Protein AF-A0A9D6WWH1-F1 (afdb_monomer)

Solvent-accessible surface area (backbone atoms only — not comparable to full-atom values): 21470 Å² total; per-residue (Å²): 138,78,74,87,85,68,78,73,84,62,99,65,80,59,47,53,57,53,52,50,59,76,75,44,91,47,67,71,72,38,80,94,40,42,62,89,47,57,30,63,88,44,77,85,50,32,59,75,48,63,94,72,54,52,36,63,72,73,48,65,69,97,73,50,69,77,47,71,55,30,47,51,20,38,52,29,42,28,55,24,43,41,42,40,53,53,34,52,52,56,47,39,57,74,74,44,94,66,47,71,66,18,49,59,60,71,64,62,67,85,67,61,72,87,68,78,52,74,50,49,61,72,69,51,79,56,64,68,62,50,40,47,49,41,43,93,38,54,96,36,54,73,56,52,55,51,52,44,50,55,56,58,70,71,50,51,76,66,58,51,44,58,67,25,35,72,63,30,54,50,31,46,51,50,20,53,51,30,50,50,51,74,75,53,88,76,73,79,93,81,73,66,72,68,57,37,58,54,50,40,53,49,41,53,50,50,50,30,72,75,36,64,85,44,34,69,56,55,50,50,52,53,51,53,48,52,50,52,50,52,55,52,49,58,57,47,52,59,44,50,51,53,32,49,52,36,50,49,50,51,55,48,50,52,53,51,50,56,82,39,40,67,64,38,48,76,68,61,33,58,65,58,52,50,52,50,50,49,49,48,50,50,51,29,48,51,47,43,49,59,45,51,52,49,51,52,50,55,50,48,53,51,53,50,56,47,52,54,50,44,51,53,48,52,55,55,41,53,75,71,67,53,56,74,73,56,49,58,52,50,49,56,42,54,65,45,47,59,59,34,47,55,55,41,51,61,46,63,67,47,46,64,55,51,63,74,64,51,69,79,80,69,76,68,65,73,77,74,74,81,84,87,84,132

Nearest PDB structures (foldseek):
  7t56-assembly1_B  TM=4.791E-01  e=4.916E-03  Acetivibrio thermocellus
  8vp6-assembly1_A  TM=4.803E-01  e=2.136E-02  Acetivibrio thermocellus ATCC 27405
  8qoe-assembly1_A  TM=4.463E-01  e=2.651E-02  Bacillus subtilis
  7d7r-assembly1_B  TM=4.551E-01  e=8.152E-02  Homo sapiens
  7d7n-assembly1_B  TM=4.551E-01  e=2.733E-01  Homo sapiens

Secondary structure (DSSP, 8-state):
---TT-----SS--HHHHHHHHH-S-TTTSGGGS-TTEESTTTTSEETTGGG--HHHHH--SS-TTTHHHHHHHHHHHHHHHHHHHHHHHHHHHHS---HHHHHHHSS----TT---HHHHTT---HHHHHHHHGGGTT-HHHHHHHHHHHHHTS-HHHHHHHHHHHHHHHHHHHHHHHHHTT--PPPTT--HHHHHHHHHHHHHHHHHH-GGGHHHHHHHHHHHHHHHHHHHHHHHHHHHHHHHHHHHHHHHHHHHHHTHHHHHHTTTHHHHHHHHHHHHHHHHHHHHHHHHHHHHHHHHHHHHHHHHHHHHHHHHHHTT--HHHHHHHHHHHHHHHHHHHHHHHHHHHHHHHHHHS--TTTTSSTTSSSS--

Sequence (374 aa):
MVSPDRRQMTLDEPPAYHLLYAKSPYMGSALKLQCPYYVEDLLNGACGIWQHRNAICLTWFCKHSRGQVGLTFWRALQSFLRQMEDALSVWCLTQLEITDESLTAILPSRRDKTVFTPQELDEVVDEKAHRALWGNWAGREAEFYRECGRRVSALSAERALEIGGAEAALRLRVARRAYRALFLTDLPRAVRPGNFRFQLLLTLLGVILLDPSSAPWAMAFTGGFGIVAYFSHIIQREREMRSFTHNGALSRFYLDALLGLIPARMHGAERAMRREHETLLTEWMRSSFDTWRLVVILQGLSVTLYAVFSIRVLFNYIARGGEASNTLLLFYWTLNLPVLAQALFGWLERYPIMRNRAPCACSNRSARRTRLVK

Foldseek 3Di:
DPDPPPPDPDPDDQLLLVVCVVPDPCQCPDPSNDDPQWDCPQLNIDRVCLQPDALPVLLDDPDADPPPLRVQLSVLSSQLRVLLVVLLVVVLVVVDPDDPQLVVLVPPPDDPSNDDDPCSNVVNDDPVSQCSNCPVCRVVVVVSVVVSVVVVVPDDPVRSCVSSPPSSVVSVVSSVVSVVVSLDPDDDPPDDLVCLVVLLVVLLVVLCVLPVVLNVLSVVLLVVLLVLLQVLVVVLVVLSVVLVVLVVVLVVLSVVCSNCVSVCSVVPVPVVSVVVNVVSVVSSVVSVVVSVVSVCVSVVVNVVSLVCSLVVSLVVCVVVVHDPVSSVVSNVSSVVNSVSSSVNSVVVVCVVVVVVPPDPPPPPPVVPPPPDDD

Structure (mmCIF, N/CA/C/O backbone):
data_AF-A0A9D6WWH1-F1
#
_entry.id   AF-A0A9D6WWH1-F1
#
loop_
_atom_site.group_PDB
_atom_site.id
_atom_site.type_symbol
_atom_site.label_atom_id
_atom_site.label_alt_id
_atom_site.label_comp_id
_atom_site.label_asym_id
_atom_site.label_entity_id
_atom_site.label_seq_id
_atom_site.pdbx_PDB_ins_code
_atom_site.Cartn_x
_atom_site.Cartn_y
_atom_site.Cartn_z
_atom_site.occupancy
_atom_site.B_iso_or_equiv
_atom_site.auth_seq_id
_atom_site.auth_comp_id
_atom_site.auth_asym_id
_atom_site.auth_atom_id
_atom_site.pdbx_PDB_model_num
ATOM 1 N N . MET A 1 1 ? -19.494 -30.054 26.308 1.00 24.70 1 MET A N 1
ATOM 2 C CA . MET A 1 1 ? -20.656 -29.147 26.234 1.00 24.70 1 MET A CA 1
ATOM 3 C C . MET A 1 1 ? -20.407 -28.007 27.206 1.00 24.70 1 MET A C 1
ATOM 5 O O . MET A 1 1 ? -20.707 -28.142 28.381 1.00 24.70 1 MET A O 1
ATOM 9 N N . VAL A 1 2 ? -19.750 -26.944 26.744 1.00 25.45 2 VAL A N 1
ATOM 10 C CA . VAL A 1 2 ? -19.603 -25.702 27.515 1.00 25.45 2 VAL A CA 1
ATOM 11 C C . VAL A 1 2 ? -20.752 -24.806 27.067 1.00 25.45 2 VAL A C 1
ATOM 13 O O . VAL A 1 2 ? -20.965 -24.650 25.866 1.00 25.45 2 VAL A O 1
ATOM 16 N N . SER A 1 3 ? -21.548 -24.334 28.025 1.00 22.70 3 SER A N 1
ATOM 17 C CA . SER A 1 3 ? -22.716 -23.487 27.781 1.00 22.70 3 SER A CA 1
ATOM 18 C C . SER A 1 3 ? -22.354 -22.293 26.875 1.00 22.70 3 SER A C 1
ATOM 20 O O . SER A 1 3 ? -21.348 -21.634 27.148 1.00 22.70 3 SER A O 1
ATOM 22 N N . PRO A 1 4 ? -23.155 -21.963 25.840 1.00 29.66 4 PRO A N 1
ATOM 23 C CA . PRO A 1 4 ? -22.924 -20.799 24.977 1.00 29.66 4 PRO A CA 1
ATOM 24 C C . PRO A 1 4 ? -23.055 -19.450 25.709 1.00 29.66 4 PRO A C 1
ATOM 26 O O . PRO A 1 4 ? -22.707 -18.415 25.144 1.00 29.66 4 PRO A O 1
ATOM 29 N N . ASP A 1 5 ? -23.553 -19.468 26.948 1.00 29.89 5 ASP A N 1
ATOM 30 C CA . ASP A 1 5 ? -24.088 -18.308 27.668 1.00 29.89 5 ASP A CA 1
ATOM 31 C C . ASP A 1 5 ? -23.071 -17.605 28.591 1.00 29.89 5 ASP A C 1
ATOM 33 O O . ASP A 1 5 ? -23.407 -16.695 29.342 1.00 29.89 5 ASP A O 1
ATOM 37 N N . ARG A 1 6 ? -21.794 -18.013 28.556 1.00 34.66 6 ARG A N 1
ATOM 38 C CA . ARG A 1 6 ? -20.706 -17.383 29.331 1.00 34.66 6 ARG A CA 1
ATOM 39 C C . ARG A 1 6 ? -19.552 -16.897 28.458 1.00 34.66 6 ARG A C 1
ATOM 41 O O . ARG A 1 6 ? -18.387 -17.129 28.757 1.00 34.66 6 ARG A O 1
ATOM 48 N N . ARG A 1 7 ? -19.847 -16.154 27.391 1.00 45.47 7 ARG A N 1
ATOM 49 C CA . ARG A 1 7 ? -18.834 -15.243 26.833 1.00 45.47 7 ARG A CA 1
ATOM 50 C C . ARG A 1 7 ? -18.806 -13.978 27.688 1.00 45.47 7 ARG A C 1
ATOM 52 O O . ARG A 1 7 ? -19.363 -12.958 27.298 1.00 45.47 7 ARG A O 1
ATOM 59 N N . GLN A 1 8 ? -18.209 -14.064 28.878 1.00 50.69 8 GLN A N 1
ATOM 60 C CA . GLN A 1 8 ? -17.861 -12.859 29.628 1.00 50.69 8 GLN A CA 1
ATOM 61 C C . GLN A 1 8 ? -16.873 -12.055 28.779 1.00 50.69 8 GLN A C 1
ATOM 63 O O . GLN A 1 8 ? -15.863 -12.577 28.309 1.00 50.69 8 GLN A O 1
ATOM 68 N N . MET A 1 9 ? -17.221 -10.799 28.514 1.00 51.62 9 MET A N 1
ATOM 69 C CA . MET A 1 9 ? -16.376 -9.859 27.790 1.00 51.62 9 MET A CA 1
ATOM 70 C C . MET A 1 9 ? -15.188 -9.529 28.698 1.00 51.62 9 MET A C 1
ATOM 72 O O . MET A 1 9 ? -15.340 -8.799 29.669 1.00 51.62 9 MET A O 1
ATOM 76 N N . THR A 1 10 ? -14.024 -10.116 28.433 1.00 53.53 10 THR A N 1
ATOM 77 C CA . THR A 1 10 ? -12.781 -9.825 29.157 1.00 53.53 10 THR A CA 1
ATOM 78 C C . THR A 1 10 ? -11.971 -8.771 28.404 1.00 53.53 10 THR A C 1
ATOM 80 O O . THR A 1 10 ? -11.974 -8.736 27.173 1.00 53.53 10 THR A O 1
ATOM 83 N N . LEU A 1 11 ? -11.254 -7.907 29.132 1.00 58.06 11 LEU A N 1
ATOM 84 C CA . LEU A 1 11 ? -10.349 -6.918 28.523 1.00 58.06 11 LEU A CA 1
ATOM 85 C C . LEU A 1 11 ? -9.109 -7.567 27.881 1.00 58.06 11 LEU A C 1
ATOM 87 O O . LEU A 1 11 ? -8.459 -6.935 27.052 1.00 58.06 11 LEU A O 1
ATOM 91 N N . ASP A 1 12 ? -8.803 -8.819 28.235 1.00 59.66 12 ASP A N 1
ATOM 92 C CA . ASP A 1 12 ? -7.643 -9.561 27.745 1.00 59.66 12 ASP A CA 1
ATOM 93 C C . ASP A 1 12 ? -8.012 -10.947 27.192 1.00 59.66 12 ASP A C 1
ATOM 95 O O . ASP A 1 12 ? -9.043 -11.538 27.522 1.00 59.66 12 ASP A O 1
ATOM 99 N N . GLU A 1 13 ? -7.133 -11.456 26.330 1.00 66.50 13 GLU A N 1
ATOM 100 C CA . GLU A 1 13 ? -7.212 -12.791 25.726 1.00 66.50 13 GLU A CA 1
ATOM 101 C C . GLU A 1 13 ? -6.888 -13.893 26.758 1.00 66.50 13 GLU A C 1
ATOM 103 O O . GLU A 1 13 ? -5.898 -13.750 27.482 1.00 66.50 13 GLU A O 1
ATOM 108 N N . PRO A 1 14 ? -7.639 -15.015 26.801 1.00 71.94 14 PRO A N 1
ATOM 109 C CA . PRO A 1 14 ? -7.354 -16.122 27.715 1.00 71.94 14 PRO A CA 1
ATOM 110 C C . PRO A 1 14 ? -5.935 -16.705 27.528 1.00 71.94 14 PRO A C 1
ATOM 112 O O . PRO A 1 14 ? -5.546 -17.002 26.391 1.00 71.94 14 PRO A O 1
ATOM 115 N N . PRO A 1 15 ? -5.163 -16.950 28.609 1.00 73.12 15 PRO A N 1
ATOM 116 C CA . PRO A 1 15 ? -3.788 -17.461 28.521 1.00 73.12 15 PRO A CA 1
ATOM 117 C C . PRO A 1 15 ? -3.669 -18.801 27.781 1.00 73.12 15 PRO A C 1
ATOM 119 O O . PRO A 1 15 ? -2.769 -18.985 26.957 1.00 73.12 15 PRO A O 1
ATOM 122 N N . ALA A 1 16 ? -4.613 -19.719 28.018 1.00 76.62 16 ALA A N 1
ATOM 123 C CA . ALA A 1 16 ? -4.661 -21.025 27.362 1.00 76.62 16 ALA A CA 1
ATOM 124 C C . ALA A 1 16 ? -4.770 -20.901 25.831 1.00 76.62 16 ALA A C 1
ATOM 126 O O . ALA A 1 16 ? -4.035 -21.563 25.089 1.00 76.62 16 ALA A O 1
ATOM 127 N N . TYR A 1 17 ? -5.639 -20.006 25.350 1.00 75.88 17 TYR A N 1
ATOM 128 C CA . TYR A 1 17 ? -5.796 -19.739 23.923 1.00 75.88 17 TYR A CA 1
ATOM 129 C C . TYR A 1 17 ? -4.521 -19.118 23.331 1.00 75.88 17 TYR A C 1
ATOM 131 O O . TYR A 1 17 ? -4.044 -19.588 22.296 1.00 75.88 17 TYR A O 1
ATOM 139 N N . HIS A 1 18 ? -3.906 -18.144 24.016 1.00 76.44 18 HIS A N 1
ATOM 140 C CA . HIS A 1 18 ? -2.660 -17.513 23.567 1.00 76.44 18 HIS A CA 1
ATOM 141 C C . HIS A 1 18 ? -1.513 -18.530 23.395 1.00 76.44 18 HIS A C 1
ATOM 143 O O . HIS A 1 18 ? -0.786 -18.484 22.400 1.00 76.44 18 HIS A O 1
ATOM 149 N N . LEU A 1 19 ? -1.352 -19.485 24.321 1.00 78.62 19 LEU A N 1
ATOM 150 C CA . LEU A 1 19 ? -0.330 -20.540 24.227 1.00 78.62 19 LEU A CA 1
ATOM 151 C C . LEU A 1 19 ? -0.558 -21.470 23.038 1.00 78.62 19 LEU A C 1
ATOM 153 O O . LEU A 1 19 ? 0.379 -21.745 22.283 1.00 78.62 19 LEU A O 1
ATOM 157 N N . LEU A 1 20 ? -1.793 -21.952 22.873 1.00 78.56 20 LEU A N 1
ATOM 158 C CA . LEU A 1 20 ? -2.151 -22.830 21.764 1.00 78.56 20 LEU A CA 1
ATOM 159 C C . LEU A 1 20 ? -1.951 -22.109 20.432 1.00 78.56 20 LEU A C 1
ATOM 161 O O . LEU A 1 20 ? -1.339 -22.668 19.527 1.00 78.56 20 LEU A O 1
ATOM 165 N N . TYR A 1 21 ? -2.386 -20.854 20.336 1.00 74.31 21 TYR A N 1
ATOM 166 C CA . TYR A 1 21 ? -2.201 -20.033 19.147 1.00 74.31 21 TYR A CA 1
ATOM 167 C C . TYR A 1 21 ? -0.718 -19.791 18.827 1.00 74.31 21 TYR A C 1
ATOM 169 O O . TYR A 1 21 ? -0.299 -19.939 17.681 1.00 74.31 21 TYR A O 1
ATOM 177 N N . ALA A 1 22 ? 0.107 -19.477 19.830 1.00 76.62 22 ALA A N 1
ATOM 178 C CA . ALA A 1 22 ? 1.527 -19.183 19.634 1.00 76.62 22 ALA A CA 1
ATOM 179 C C . ALA A 1 22 ? 2.376 -20.415 19.272 1.00 76.62 22 ALA A C 1
ATOM 181 O O . ALA A 1 22 ? 3.436 -20.273 18.659 1.00 76.62 22 ALA A O 1
ATOM 182 N N . LYS A 1 23 ? 1.957 -21.618 19.685 1.00 79.62 23 LYS A N 1
ATOM 183 C CA . LYS A 1 23 ? 2.735 -22.861 19.530 1.00 79.62 23 LYS A CA 1
ATOM 184 C C . LYS A 1 23 ? 2.178 -23.819 18.478 1.00 79.62 23 LYS A C 1
ATOM 186 O O . LYS A 1 23 ? 2.823 -24.826 18.195 1.00 79.62 23 LYS A O 1
ATOM 191 N N . SER A 1 24 ? 1.015 -23.531 17.894 1.00 74.00 24 SER A N 1
ATOM 192 C CA . SER A 1 24 ? 0.337 -24.426 16.957 1.00 74.00 24 SER A CA 1
ATOM 193 C C . SER A 1 24 ? 0.192 -23.824 15.556 1.00 74.00 24 SER A C 1
ATOM 195 O O . SER A 1 24 ? -0.234 -22.679 15.423 1.00 74.00 24 SER A O 1
ATOM 197 N N . PRO A 1 25 ? 0.445 -24.600 14.485 1.00 68.56 25 PRO A N 1
ATOM 198 C CA . PRO A 1 25 ? 0.133 -24.184 13.120 1.00 68.56 25 PRO A CA 1
ATOM 199 C C . PRO A 1 25 ? -1.344 -24.408 12.740 1.00 68.56 25 PRO A C 1
ATOM 201 O O . PRO A 1 25 ? -1.732 -24.093 11.619 1.00 68.56 25 PRO A O 1
ATOM 204 N N . TYR A 1 26 ? -2.181 -24.955 13.632 1.00 69.06 26 TYR A N 1
ATOM 205 C CA . TYR A 1 26 ? -3.542 -25.414 13.308 1.00 69.06 26 TYR A CA 1
ATOM 206 C C . TYR A 1 26 ? -4.629 -24.329 13.427 1.00 69.06 26 TYR A C 1
ATOM 208 O O . TYR A 1 26 ? -5.816 -24.641 13.566 1.00 69.06 26 TYR A O 1
ATOM 216 N N . MET A 1 27 ? -4.253 -23.050 13.350 1.00 66.75 27 MET A N 1
ATOM 217 C CA . MET A 1 27 ? -5.204 -21.934 13.358 1.00 66.75 27 MET A CA 1
ATOM 218 C C . MET A 1 27 ? -6.234 -22.082 12.231 1.00 66.75 27 MET A C 1
ATOM 220 O O . MET A 1 27 ? -5.872 -22.299 11.076 1.00 66.75 27 MET A O 1
ATOM 224 N N . GLY A 1 28 ? -7.522 -21.979 12.563 1.00 63.50 28 GLY A N 1
ATOM 225 C CA . GLY A 1 28 ? -8.618 -22.111 11.597 1.00 63.50 28 GLY A CA 1
ATOM 226 C C . GLY A 1 28 ? -8.899 -23.534 11.092 1.00 63.50 28 GLY A C 1
ATOM 227 O O . GLY A 1 28 ? -9.814 -23.700 10.292 1.00 63.50 28 GLY A O 1
ATOM 228 N N . SER A 1 29 ? -8.164 -24.552 11.556 1.00 66.44 29 SER A N 1
ATOM 229 C CA . SER A 1 29 ? -8.423 -25.971 11.238 1.00 66.44 29 SER A CA 1
ATOM 230 C C . SER A 1 29 ? -8.801 -26.792 12.472 1.00 66.44 29 SER A C 1
ATOM 232 O O . SER A 1 29 ? -9.679 -27.647 12.392 1.00 66.44 29 SER A O 1
ATOM 234 N N . ALA A 1 30 ? -8.202 -26.506 13.630 1.00 75.00 30 ALA A N 1
ATOM 235 C CA . ALA A 1 30 ? -8.616 -27.092 14.900 1.00 75.00 30 ALA A CA 1
ATOM 236 C C . ALA A 1 30 ? -9.805 -26.320 15.492 1.00 75.00 30 ALA A C 1
ATOM 238 O O . ALA A 1 30 ? -9.760 -25.096 15.578 1.00 75.00 30 ALA A O 1
ATOM 239 N N . LEU A 1 31 ? -10.831 -27.030 15.979 1.00 76.81 31 LEU A N 1
ATOM 240 C CA . LEU A 1 31 ? -12.038 -26.426 16.568 1.00 76.81 31 LEU A CA 1
ATOM 241 C C . LEU A 1 31 ? -11.713 -25.447 17.716 1.00 76.81 31 LEU A C 1
ATOM 243 O O . LEU A 1 31 ? -12.286 -24.368 17.789 1.00 76.81 31 LEU A O 1
ATOM 247 N N . LYS A 1 32 ? -10.730 -25.782 18.567 1.00 75.31 32 LYS A N 1
ATOM 248 C CA . LYS A 1 32 ? -10.256 -24.919 19.671 1.00 75.31 32 LYS A CA 1
ATOM 249 C C . LYS A 1 32 ? -9.473 -23.675 19.220 1.00 75.31 32 LYS A C 1
ATOM 251 O O . LYS A 1 32 ? -9.255 -22.779 20.023 1.00 75.31 32 LYS A O 1
ATOM 256 N N . LEU A 1 33 ? -9.033 -23.635 17.962 1.00 74.00 33 LEU A N 1
ATOM 257 C CA . LEU A 1 33 ? -8.323 -22.511 17.340 1.00 74.00 33 LEU A CA 1
ATOM 258 C C . LEU A 1 33 ? -9.134 -21.915 16.180 1.00 74.00 33 LEU A C 1
ATOM 260 O O . LEU A 1 33 ? -8.583 -21.275 15.279 1.00 74.00 33 LEU A O 1
ATOM 264 N N . GLN A 1 34 ? -10.447 -22.147 16.157 1.00 74.19 34 GLN A N 1
ATOM 265 C CA . GLN A 1 34 ? -11.323 -21.373 15.295 1.00 74.19 34 GLN A CA 1
ATOM 266 C C . GLN A 1 34 ? -11.409 -19.941 15.818 1.00 74.19 34 GLN A C 1
ATOM 268 O O . GLN A 1 34 ? -11.356 -19.684 17.019 1.00 74.19 34 GLN A O 1
ATOM 273 N N . CYS A 1 35 ? -11.540 -18.992 14.892 1.00 75.62 35 CYS A N 1
ATOM 274 C CA . CYS A 1 35 ? -11.744 -17.599 15.256 1.00 75.62 35 CYS A CA 1
ATOM 275 C C . CYS A 1 35 ? -13.025 -17.479 16.108 1.00 75.62 35 CYS A C 1
ATOM 277 O O . CYS A 1 35 ? -14.073 -17.924 15.643 1.00 75.62 35 CYS A O 1
ATOM 279 N N . PRO A 1 36 ? -13.001 -16.826 17.286 1.00 76.06 36 PRO A N 1
ATOM 280 C CA . PRO A 1 36 ? -14.193 -16.671 18.135 1.00 76.06 36 PRO A CA 1
ATOM 281 C C . PRO A 1 36 ? -15.354 -15.921 17.466 1.00 76.06 36 PRO A C 1
ATOM 283 O O . PRO A 1 36 ? -16.509 -16.024 17.882 1.00 76.06 36 PRO A O 1
ATOM 286 N N . TYR A 1 37 ? -15.032 -15.145 16.430 1.00 77.25 37 TYR A N 1
ATOM 287 C CA . TYR A 1 37 ? -15.988 -14.407 15.617 1.00 77.25 37 TYR A CA 1
ATOM 288 C C . TYR A 1 37 ? -16.465 -15.187 14.390 1.00 77.25 37 TYR A C 1
ATOM 290 O O . TYR A 1 37 ? -17.176 -14.620 13.564 1.00 77.25 37 TYR A O 1
ATOM 298 N N . TYR A 1 38 ? -16.044 -16.438 14.213 1.00 77.38 38 TYR A N 1
ATOM 299 C CA . TYR A 1 38 ? -16.594 -17.307 13.183 1.00 77.38 38 TYR A CA 1
ATOM 300 C C . TYR A 1 38 ? -18.025 -17.695 13.561 1.00 77.38 38 TYR A C 1
ATOM 302 O O . TYR A 1 38 ? -18.290 -18.132 14.679 1.00 77.38 38 TYR A O 1
ATOM 310 N N . VAL A 1 39 ? -18.947 -17.498 12.628 1.00 80.88 39 VAL A N 1
ATOM 311 C CA . VAL A 1 39 ? -20.356 -17.857 12.759 1.00 80.88 39 VAL A CA 1
ATOM 312 C C . VAL A 1 39 ? -20.669 -18.814 11.621 1.00 80.88 39 VAL A C 1
ATOM 314 O O . VAL A 1 39 ? -20.666 -18.409 10.457 1.00 80.88 39 VAL A O 1
ATOM 317 N N . GLU A 1 40 ? -20.886 -20.081 11.964 1.00 74.19 40 GLU A N 1
ATOM 318 C CA . GLU A 1 40 ? -21.128 -21.170 11.010 1.00 74.19 40 GLU A CA 1
ATOM 319 C C . GLU A 1 40 ? -22.429 -20.941 10.225 1.00 74.19 40 GLU A C 1
ATOM 321 O O . GLU A 1 40 ? -22.422 -20.938 8.992 1.00 74.19 40 GLU A O 1
ATOM 326 N N . ASP A 1 41 ? -23.501 -20.585 10.938 1.00 73.56 41 ASP A N 1
ATOM 327 C CA . ASP A 1 41 ? -24.840 -20.352 10.376 1.00 73.56 41 ASP A CA 1
ATOM 328 C C . ASP A 1 41 ? -24.939 -19.085 9.510 1.00 73.56 41 ASP A C 1
ATOM 330 O O . ASP A 1 41 ? -25.891 -18.901 8.748 1.00 73.56 41 ASP A O 1
ATOM 334 N N . LEU A 1 42 ? -23.952 -18.186 9.594 1.00 68.94 42 LEU A N 1
ATOM 335 C CA . LEU A 1 42 ? -23.931 -16.963 8.802 1.00 68.94 42 LEU A CA 1
ATOM 336 C C . LEU A 1 42 ? -23.232 -17.229 7.466 1.00 68.94 42 LEU A C 1
ATOM 338 O O . LEU A 1 42 ? -22.006 -17.231 7.383 1.00 68.94 42 LEU A O 1
ATOM 342 N N . LEU A 1 43 ? -24.016 -17.361 6.392 1.00 59.94 43 LEU A N 1
ATOM 343 C CA . LEU A 1 43 ? -23.527 -17.300 5.005 1.00 59.94 43 LEU A CA 1
ATOM 344 C C . LEU A 1 43 ? -22.401 -18.311 4.701 1.00 59.94 43 LEU A C 1
ATOM 346 O O . LEU A 1 43 ? -21.355 -17.922 4.169 1.00 59.94 43 LEU A O 1
ATOM 350 N N . ASN A 1 44 ? -22.631 -19.590 5.034 1.00 61.38 44 ASN A N 1
ATOM 351 C CA . ASN A 1 44 ? -21.685 -20.709 4.885 1.00 61.38 44 ASN A CA 1
ATOM 352 C C . ASN A 1 44 ? -20.359 -20.487 5.637 1.00 61.38 44 ASN A C 1
ATOM 354 O O . ASN A 1 44 ? -19.277 -20.700 5.085 1.00 61.38 44 ASN A O 1
ATOM 358 N N . GLY A 1 45 ? -20.433 -20.015 6.882 1.00 69.44 45 GLY A N 1
ATOM 359 C CA . GLY A 1 45 ? -19.263 -19.645 7.666 1.00 69.44 45 GLY A CA 1
ATOM 360 C C . GLY A 1 45 ? -18.752 -18.241 7.344 1.00 69.44 45 GLY A C 1
ATOM 361 O O . GLY A 1 45 ? -18.036 -18.007 6.359 1.00 69.44 45 GLY A O 1
ATOM 362 N N . ALA A 1 46 ? -19.063 -17.282 8.210 1.00 72.44 46 ALA A N 1
ATOM 363 C CA . ALA A 1 46 ? -18.636 -15.893 8.072 1.00 72.44 46 ALA A CA 1
ATOM 364 C C . ALA A 1 46 ? -18.039 -15.333 9.363 1.00 72.44 46 ALA A C 1
ATOM 366 O O . ALA A 1 46 ? -18.209 -15.866 10.453 1.00 72.44 46 ALA A O 1
ATOM 367 N N . CYS A 1 47 ? -17.332 -14.212 9.231 1.00 76.94 47 CYS A N 1
ATOM 368 C CA . CYS A 1 47 ? -16.920 -13.415 10.376 1.00 76.94 47 CYS A CA 1
ATOM 369 C C . CYS A 1 47 ? -18.116 -12.573 10.847 1.00 76.94 47 CYS A C 1
ATOM 371 O O . CYS A 1 47 ? -18.541 -11.669 10.129 1.00 76.94 47 CYS A O 1
ATOM 373 N N . GLY A 1 48 ? -18.632 -12.842 12.047 1.00 79.75 48 GLY A N 1
ATOM 374 C CA . GLY A 1 48 ? -19.753 -12.116 12.651 1.00 79.75 48 GLY A CA 1
ATOM 375 C C . GLY A 1 48 ? -19.456 -10.640 12.930 1.00 79.75 48 GLY A C 1
ATOM 376 O O . GLY A 1 48 ? -20.372 -9.830 12.964 1.00 79.75 48 GLY A O 1
ATOM 377 N N . ILE A 1 49 ? -18.177 -10.264 13.047 1.00 79.56 49 ILE A N 1
ATOM 378 C CA . ILE A 1 49 ? -17.740 -8.870 13.230 1.00 79.56 49 ILE A CA 1
ATOM 379 C C . ILE A 1 49 ? -17.150 -8.264 11.956 1.00 79.56 49 ILE A C 1
ATOM 381 O O . ILE A 1 49 ? -16.310 -7.373 12.040 1.00 79.56 49 ILE A O 1
ATOM 385 N N . TRP A 1 50 ? -17.530 -8.754 10.769 1.00 76.69 50 TRP A N 1
ATOM 386 C CA . TRP A 1 50 ? -16.892 -8.376 9.503 1.00 76.69 50 TRP A CA 1
ATOM 387 C C . TRP A 1 50 ? -16.621 -6.863 9.388 1.00 76.69 50 TRP A C 1
ATOM 389 O O . TRP A 1 50 ? -15.496 -6.467 9.076 1.00 76.69 50 TRP A O 1
ATOM 399 N N . GLN A 1 51 ? -17.637 -6.034 9.670 1.00 77.44 51 GLN A N 1
ATOM 400 C CA . GLN A 1 51 ? -17.587 -4.568 9.522 1.00 77.44 51 GLN A CA 1
ATOM 401 C C . GLN A 1 51 ? -16.686 -3.878 10.545 1.00 77.44 51 GLN A C 1
ATOM 403 O O . GLN A 1 51 ? -16.242 -2.757 10.317 1.00 77.44 51 GLN A O 1
ATOM 408 N N . HIS A 1 52 ? -16.381 -4.568 11.638 1.00 82.94 52 HIS A N 1
ATOM 409 C CA . HIS A 1 52 ? -15.647 -4.057 12.789 1.00 82.94 52 HIS A CA 1
ATOM 410 C C . HIS A 1 52 ? -14.351 -4.836 13.021 1.00 82.94 52 HIS A C 1
ATOM 412 O O . HIS A 1 52 ? -13.847 -4.902 14.140 1.00 82.94 52 HIS A O 1
ATOM 418 N N . ARG A 1 53 ? -13.817 -5.477 11.976 1.00 85.75 53 ARG A N 1
ATOM 419 C CA . ARG A 1 53 ? -12.546 -6.192 12.081 1.00 85.75 53 ARG A CA 1
ATOM 420 C C . ARG A 1 53 ? -11.423 -5.245 12.464 1.00 85.75 53 ARG A C 1
ATOM 422 O O . ARG A 1 53 ? -11.359 -4.119 11.984 1.00 85.75 53 ARG A O 1
ATOM 429 N N . ASN A 1 54 ? -10.502 -5.767 13.260 1.00 86.31 54 ASN A N 1
ATOM 430 C CA . ASN A 1 54 ? -9.318 -5.029 13.651 1.00 86.31 54 ASN A CA 1
ATOM 431 C C . ASN A 1 54 ? -8.300 -4.901 12.502 1.00 86.31 54 ASN A C 1
ATOM 433 O O . ASN A 1 54 ? -8.422 -5.518 11.433 1.00 86.31 54 ASN A O 1
ATOM 437 N N . ALA A 1 55 ? -7.238 -4.144 12.760 1.00 88.69 55 ALA A N 1
ATOM 438 C CA . ALA A 1 55 ? -6.181 -3.816 11.822 1.00 88.69 55 ALA A CA 1
ATOM 439 C C . ALA A 1 55 ? -5.556 -5.061 11.195 1.00 88.69 55 ALA A C 1
ATOM 441 O O . ALA A 1 55 ? -5.262 -5.062 10.001 1.00 88.69 55 ALA A O 1
ATOM 442 N N . ILE A 1 56 ? -5.360 -6.126 11.978 1.00 84.38 56 ILE A N 1
ATOM 443 C CA . ILE A 1 56 ? -4.756 -7.377 11.509 1.00 84.38 56 ILE A CA 1
ATOM 444 C C . ILE A 1 56 ? -5.668 -8.028 10.474 1.00 84.38 56 ILE A C 1
ATOM 446 O O . ILE A 1 56 ? -5.252 -8.246 9.338 1.00 84.38 56 ILE A O 1
ATOM 450 N N . CYS A 1 57 ? -6.922 -8.300 10.831 1.00 80.94 57 CYS A N 1
ATOM 451 C CA . CYS A 1 57 ? -7.824 -9.021 9.943 1.00 80.94 57 CYS A CA 1
ATOM 452 C C . CYS A 1 57 ? -8.232 -8.195 8.712 1.00 80.94 57 CYS A C 1
ATOM 454 O O . CYS A 1 57 ? -8.520 -8.772 7.668 1.00 80.94 57 CYS A O 1
ATOM 456 N N . LEU A 1 58 ? -8.244 -6.859 8.800 1.00 82.94 58 LEU A N 1
ATOM 457 C CA . LEU A 1 58 ? -8.487 -5.972 7.653 1.00 82.94 58 LEU A CA 1
ATOM 458 C C . LEU A 1 58 ? -7.330 -5.921 6.648 1.00 82.94 58 LEU A C 1
ATOM 460 O O . LEU A 1 58 ? -7.544 -5.537 5.500 1.00 82.94 58 LEU A O 1
ATOM 464 N N . THR A 1 59 ? -6.113 -6.271 7.067 1.00 83.19 59 THR A N 1
ATOM 465 C CA . THR A 1 59 ? -4.901 -6.133 6.242 1.00 83.19 59 THR A CA 1
ATOM 466 C C . THR A 1 59 ? -4.213 -7.462 5.929 1.00 83.19 59 THR A C 1
ATOM 468 O O . THR A 1 59 ? -3.176 -7.479 5.260 1.00 83.19 59 THR A O 1
ATOM 471 N N . TRP A 1 60 ? -4.791 -8.580 6.373 1.00 72.56 60 TRP A N 1
ATOM 472 C CA . TRP A 1 60 ? -4.275 -9.920 6.129 1.00 72.56 60 TRP A CA 1
ATOM 473 C C . TRP A 1 60 ? -4.745 -10.473 4.780 1.00 72.56 60 TRP A C 1
ATOM 475 O O . TRP A 1 60 ? -5.939 -10.668 4.555 1.00 72.56 60 TRP A O 1
ATOM 485 N N . PHE A 1 61 ? -3.796 -10.790 3.897 1.00 65.75 61 PHE A N 1
ATOM 486 C CA . PHE A 1 61 ? -4.073 -11.355 2.575 1.00 65.75 61 PHE A CA 1
ATOM 487 C C . PHE A 1 61 ? -3.052 -12.435 2.221 1.00 65.75 61 PHE A C 1
ATOM 489 O O . PHE A 1 61 ? -1.862 -12.279 2.477 1.00 65.75 61 PHE A O 1
ATOM 496 N N . CYS A 1 62 ? -3.500 -13.504 1.557 1.00 51.78 62 CYS A N 1
ATOM 497 C CA . CYS A 1 62 ? -2.612 -14.573 1.088 1.00 51.78 62 CYS A CA 1
ATOM 498 C C . CYS A 1 62 ? -1.792 -14.181 -0.157 1.00 51.78 62 CYS A C 1
ATOM 500 O O . CYS A 1 62 ? -0.762 -14.790 -0.433 1.00 51.78 62 CYS A O 1
ATOM 502 N N . LYS A 1 63 ? -2.247 -13.190 -0.937 1.00 46.88 63 LYS A N 1
ATOM 503 C CA . LYS A 1 63 ? -1.564 -12.679 -2.137 1.00 46.88 63 LYS A CA 1
ATOM 504 C C . LYS A 1 63 ? -1.626 -11.154 -2.163 1.00 46.88 63 LYS A C 1
ATOM 506 O O . LYS A 1 63 ? -2.660 -10.574 -1.847 1.00 46.88 63 LYS A O 1
ATOM 511 N N . HIS A 1 64 ? -0.534 -10.513 -2.581 1.00 59.12 64 HIS A N 1
ATOM 512 C CA . HIS A 1 64 ? -0.436 -9.054 -2.671 1.00 59.12 64 HIS A CA 1
ATOM 513 C C . HIS A 1 64 ? -0.232 -8.590 -4.116 1.00 59.12 64 HIS A C 1
ATOM 515 O O . HIS A 1 64 ? 0.671 -9.061 -4.813 1.00 59.12 64 HIS A O 1
ATOM 521 N N . SER A 1 65 ? -1.024 -7.607 -4.547 1.00 55.06 65 SER A N 1
ATOM 522 C CA . SER A 1 65 ? -0.840 -6.914 -5.827 1.00 55.06 65 SER A CA 1
ATOM 523 C C . SER A 1 65 ? 0.548 -6.269 -5.892 1.00 55.06 65 SER A C 1
ATOM 525 O O . SER A 1 65 ? 0.965 -5.607 -4.947 1.00 55.06 65 SER A O 1
ATOM 527 N N . ARG A 1 66 ? 1.278 -6.436 -7.004 1.00 56.59 66 ARG A N 1
ATOM 528 C CA . ARG A 1 66 ? 2.678 -5.974 -7.168 1.00 56.59 66 ARG A CA 1
ATOM 529 C C . ARG A 1 66 ? 3.690 -6.600 -6.184 1.00 56.59 66 ARG A C 1
ATOM 531 O O . ARG A 1 66 ? 4.733 -6.001 -5.914 1.00 56.59 66 ARG A O 1
ATOM 538 N N . GLY A 1 67 ? 3.403 -7.793 -5.653 1.00 64.19 67 GLY A N 1
ATOM 539 C CA . GLY A 1 67 ? 4.346 -8.574 -4.845 1.00 64.19 67 GLY A CA 1
ATOM 540 C C . GLY A 1 67 ? 4.854 -7.809 -3.620 1.00 64.19 67 GLY A C 1
ATOM 541 O O . GLY A 1 67 ? 4.065 -7.342 -2.798 1.00 64.19 67 GLY A O 1
ATOM 542 N N . GLN A 1 68 ? 6.177 -7.646 -3.511 1.00 68.12 68 GLN A N 1
ATOM 543 C CA . GLN A 1 68 ? 6.827 -7.023 -2.352 1.00 68.12 68 GLN A CA 1
ATOM 544 C C . GLN A 1 68 ? 6.402 -5.563 -2.112 1.00 68.12 68 GLN A C 1
ATOM 546 O O . GLN A 1 68 ? 6.310 -5.126 -0.962 1.00 68.12 68 GLN A O 1
ATOM 551 N N . VAL A 1 69 ? 6.111 -4.799 -3.173 1.00 72.81 69 VAL A N 1
ATOM 552 C CA . VAL A 1 69 ? 5.654 -3.401 -3.045 1.00 72.81 69 VAL A CA 1
ATOM 553 C C . VAL A 1 69 ? 4.256 -3.357 -2.419 1.00 72.81 69 VAL A C 1
ATOM 555 O O . VAL A 1 69 ? 4.016 -2.571 -1.502 1.00 72.81 69 VAL A O 1
ATOM 558 N N . GLY A 1 70 ? 3.370 -4.265 -2.843 1.00 71.44 70 GLY A N 1
ATOM 559 C CA . GLY A 1 70 ? 2.055 -4.489 -2.234 1.00 71.44 70 GLY A CA 1
ATOM 560 C C . GLY A 1 70 ? 2.139 -4.870 -0.767 1.00 71.44 70 GLY A C 1
ATOM 561 O O . GLY A 1 70 ? 1.503 -4.238 0.074 1.00 71.44 70 GLY A O 1
ATOM 562 N N . LEU A 1 71 ? 2.970 -5.866 -0.450 1.00 76.31 71 LEU A N 1
ATOM 563 C CA . LEU A 1 71 ? 3.203 -6.309 0.926 1.00 76.31 71 LEU A CA 1
ATOM 564 C C . LEU A 1 71 ? 3.687 -5.155 1.817 1.00 76.31 71 LEU A C 1
ATOM 566 O O . LEU A 1 71 ? 3.224 -4.998 2.945 1.00 76.31 71 LEU A O 1
ATOM 570 N N . THR A 1 72 ? 4.594 -4.320 1.302 1.00 85.81 72 THR A N 1
ATOM 571 C CA . THR A 1 72 ? 5.119 -3.154 2.029 1.00 85.81 72 THR A CA 1
ATOM 572 C C . THR A 1 72 ? 4.016 -2.145 2.348 1.00 85.81 72 THR A C 1
ATOM 574 O O . THR A 1 72 ? 3.968 -1.627 3.463 1.00 85.81 72 THR A O 1
ATOM 577 N N . PHE A 1 73 ? 3.105 -1.886 1.404 1.00 88.69 73 PHE A N 1
ATOM 578 C CA . PHE A 1 73 ? 1.947 -1.027 1.648 1.00 88.69 73 PHE A CA 1
ATOM 579 C C . PHE A 1 73 ? 1.014 -1.605 2.713 1.00 88.69 73 PHE A C 1
ATOM 581 O O . PHE A 1 73 ? 0.717 -0.909 3.682 1.00 88.69 73 PHE A O 1
ATOM 588 N N . TRP A 1 74 ? 0.595 -2.865 2.575 1.00 86.50 74 TRP A N 1
ATOM 589 C CA . TRP A 1 74 ? -0.346 -3.477 3.516 1.00 86.50 74 TRP A CA 1
ATOM 590 C C . TRP A 1 74 ? 0.220 -3.559 4.935 1.00 86.50 74 TRP A C 1
ATOM 592 O O . TRP A 1 74 ? -0.484 -3.220 5.880 1.00 86.50 74 TRP A O 1
ATOM 602 N N . ARG A 1 75 ? 1.515 -3.870 5.096 1.00 90.25 75 ARG A N 1
ATOM 603 C CA . ARG A 1 75 ? 2.195 -3.818 6.404 1.00 90.25 75 ARG A CA 1
ATOM 604 C C . ARG A 1 75 ? 2.241 -2.408 6.990 1.00 90.25 75 ARG A C 1
ATOM 606 O O . ARG A 1 75 ? 2.037 -2.232 8.190 1.00 90.25 75 ARG A O 1
ATOM 613 N N . ALA A 1 76 ? 2.502 -1.395 6.163 1.00 93.25 76 ALA A N 1
ATOM 614 C CA . ALA A 1 76 ? 2.500 -0.007 6.617 1.00 93.25 76 ALA A CA 1
ATOM 615 C C . ALA A 1 76 ? 1.093 0.452 7.038 1.00 93.25 76 ALA A C 1
ATOM 617 O O . ALA A 1 76 ? 0.953 1.137 8.051 1.00 93.25 76 ALA A O 1
ATOM 618 N N . LEU A 1 77 ? 0.058 0.044 6.296 1.00 93.31 77 LEU A N 1
ATOM 619 C CA . LEU A 1 77 ? -1.334 0.324 6.636 1.00 93.31 77 LEU A CA 1
ATOM 620 C C . LEU A 1 77 ? -1.755 -0.396 7.922 1.00 93.31 77 LEU A C 1
ATOM 622 O O . LEU A 1 77 ? -2.320 0.243 8.802 1.00 93.31 77 LEU A O 1
ATOM 626 N N . GLN A 1 78 ? -1.411 -1.677 8.073 1.00 93.75 78 GLN A N 1
ATOM 627 C CA . GLN A 1 78 ? -1.642 -2.446 9.298 1.00 93.75 78 GLN A CA 1
ATOM 628 C C . GLN A 1 78 ? -1.011 -1.762 10.510 1.00 93.75 78 GLN A C 1
ATOM 630 O O . GLN A 1 78 ? -1.652 -1.618 11.546 1.00 93.75 78 GLN A O 1
ATOM 635 N N . SER A 1 79 ? 0.239 -1.308 10.374 1.00 94.62 79 SER A N 1
ATOM 636 C CA . SER A 1 79 ? 0.943 -0.597 11.442 1.00 94.62 79 SER A CA 1
ATOM 637 C C . SER A 1 79 ? 0.219 0.693 11.835 1.00 94.62 79 SER A C 1
ATOM 639 O O . SER A 1 79 ? 0.090 0.985 13.021 1.00 94.62 79 SER A O 1
ATOM 641 N N . PHE A 1 80 ? -0.268 1.458 10.853 1.00 96.06 80 PHE A N 1
ATOM 642 C CA . PHE A 1 80 ? -1.045 2.670 11.104 1.00 96.06 80 PHE A CA 1
ATOM 643 C C . PHE A 1 80 ? -2.380 2.371 11.797 1.00 96.06 80 PHE A C 1
ATOM 645 O O . PHE A 1 80 ? -2.664 2.981 12.822 1.00 96.06 80 PHE A O 1
ATOM 652 N N . LEU A 1 81 ? -3.170 1.429 11.275 1.00 94.50 81 LEU A N 1
ATOM 653 C CA . LEU A 1 81 ? -4.471 1.082 11.849 1.00 94.50 81 LEU A CA 1
ATOM 654 C C . LEU A 1 81 ? -4.328 0.549 13.277 1.00 94.50 81 LEU A C 1
ATOM 656 O O . LEU A 1 81 ? -5.061 0.990 14.150 1.00 94.50 81 LEU A O 1
ATOM 660 N N . ARG A 1 82 ? -3.325 -0.296 13.543 1.00 92.38 82 ARG A N 1
ATOM 661 C CA . ARG A 1 82 ? -3.052 -0.808 14.893 1.00 92.38 82 ARG A CA 1
ATOM 662 C C . ARG A 1 82 ? -2.725 0.314 15.881 1.00 92.38 82 ARG A C 1
ATOM 664 O O . ARG A 1 82 ? -3.245 0.319 16.984 1.00 92.38 82 ARG A O 1
ATOM 671 N N . GLN A 1 83 ? -1.929 1.303 15.469 1.00 94.12 83 GLN A N 1
ATOM 672 C CA . GLN A 1 83 ? -1.671 2.478 16.310 1.00 94.12 83 GLN A CA 1
ATOM 673 C C . GLN A 1 83 ? -2.946 3.266 16.614 1.00 94.12 83 GLN A C 1
ATOM 675 O O . GLN A 1 83 ? -3.092 3.785 17.716 1.00 94.12 83 GLN A O 1
ATOM 680 N N . MET A 1 84 ? -3.835 3.410 15.630 1.00 95.06 84 MET A N 1
ATOM 681 C CA . MET A 1 84 ? -5.106 4.100 15.840 1.00 95.06 84 MET A CA 1
ATOM 682 C C . MET A 1 84 ? -6.000 3.318 16.800 1.00 95.06 84 MET A C 1
ATOM 684 O O . MET A 1 84 ? -6.583 3.925 17.689 1.00 95.06 84 MET A O 1
ATOM 688 N N . GLU A 1 85 ? -6.073 1.994 16.659 1.00 92.38 85 GLU A N 1
ATOM 689 C CA . GLU A 1 85 ? -6.811 1.117 17.574 1.00 92.38 85 GLU A CA 1
ATOM 690 C C . GLU A 1 85 ? -6.291 1.235 19.006 1.00 92.38 85 GLU A C 1
ATOM 692 O O . GLU A 1 85 ? -7.081 1.482 19.917 1.00 92.38 85 GLU A O 1
ATOM 697 N N . ASP A 1 86 ? -4.974 1.152 19.199 1.00 88.75 86 ASP A N 1
ATOM 698 C CA . ASP A 1 86 ? -4.345 1.268 20.515 1.00 88.75 86 ASP A CA 1
ATOM 699 C C . ASP A 1 86 ? -4.618 2.657 21.132 1.00 88.75 86 ASP A C 1
ATOM 701 O O . ASP A 1 86 ? -5.088 2.766 22.266 1.00 88.75 86 ASP A O 1
ATOM 705 N N . ALA A 1 87 ? -4.397 3.734 20.369 1.00 91.62 87 ALA A N 1
ATOM 706 C CA . ALA A 1 87 ? -4.580 5.101 20.858 1.00 91.62 87 ALA A CA 1
ATOM 707 C C . ALA A 1 87 ? -6.046 5.441 21.166 1.00 91.62 87 ALA A C 1
ATOM 709 O O . ALA A 1 87 ? -6.330 6.072 22.183 1.00 91.62 87 ALA A O 1
ATOM 710 N N . LEU A 1 88 ? -6.986 5.025 20.312 1.00 93.94 88 LEU A N 1
ATOM 711 C CA . LEU A 1 88 ? -8.415 5.256 20.533 1.00 93.94 88 LEU A CA 1
ATOM 712 C C . LEU A 1 88 ? -8.946 4.422 21.701 1.00 93.94 88 LEU A C 1
ATOM 714 O O . LEU A 1 88 ? -9.814 4.902 22.427 1.00 93.94 88 LEU A O 1
ATOM 718 N N . SER A 1 89 ? -8.401 3.222 21.920 1.00 89.12 89 SER A N 1
ATOM 719 C CA . SER A 1 89 ? -8.737 2.396 23.084 1.00 89.12 89 SER A CA 1
ATOM 720 C C . SER A 1 89 ? -8.319 3.089 24.379 1.00 89.12 89 SER A C 1
ATOM 722 O O . SER A 1 89 ? -9.150 3.271 25.265 1.00 89.12 89 SER A O 1
ATOM 724 N N . VAL A 1 90 ? -7.073 3.573 24.459 1.00 86.94 90 VAL A N 1
ATOM 725 C CA . VAL A 1 90 ? -6.589 4.351 25.615 1.00 86.94 90 VAL A CA 1
ATOM 726 C C . VAL A 1 90 ? -7.391 5.637 25.790 1.00 86.94 90 VAL A C 1
ATOM 728 O O . VAL A 1 90 ? -7.771 5.982 26.905 1.00 86.94 90 VAL A O 1
ATOM 731 N N . TRP A 1 91 ? -7.706 6.337 24.700 1.00 91.56 91 TRP A N 1
ATOM 732 C CA . TRP A 1 91 ? -8.539 7.532 24.772 1.00 91.56 91 TRP A CA 1
ATOM 733 C C . TRP A 1 91 ? -9.915 7.225 25.365 1.00 91.56 91 TRP A C 1
ATOM 735 O O . TRP A 1 91 ? -10.339 7.947 26.263 1.00 91.56 91 TRP A O 1
ATOM 745 N N . CYS A 1 92 ? -10.578 6.135 24.965 1.00 91.00 92 CYS A N 1
ATOM 746 C CA . CYS A 1 92 ? -11.858 5.739 25.560 1.00 91.00 92 CYS A CA 1
ATOM 747 C C . CYS A 1 92 ? -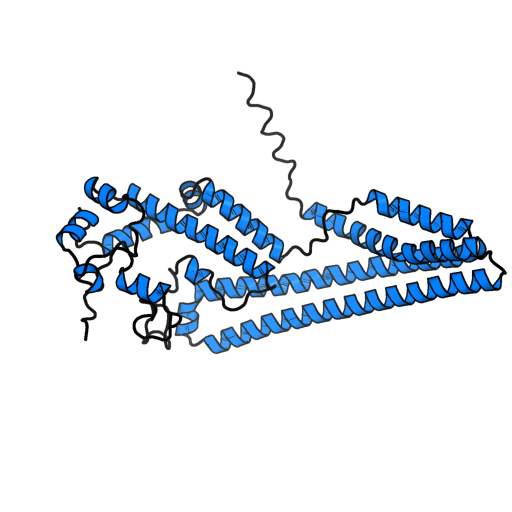11.760 5.572 27.083 1.00 91.00 92 CYS A C 1
ATOM 749 O O . CYS A 1 92 ? -12.648 6.047 27.787 1.00 91.00 92 CYS A O 1
ATOM 751 N N . LEU A 1 93 ? -10.660 5.005 27.594 1.00 86.00 93 LEU A N 1
ATOM 752 C CA . LEU A 1 93 ? -10.433 4.872 29.040 1.00 86.00 93 LEU A CA 1
ATOM 753 C C . LEU A 1 93 ? -10.369 6.224 29.762 1.00 86.00 93 LEU A C 1
ATOM 755 O O . LEU A 1 93 ? -10.783 6.319 30.907 1.00 86.00 93 LEU A O 1
ATOM 759 N N . THR A 1 94 ? -9.894 7.279 29.094 1.00 85.88 94 THR A N 1
ATOM 760 C CA . THR A 1 94 ? -9.859 8.640 29.668 1.00 85.88 94 THR A CA 1
ATOM 761 C C . THR A 1 94 ? -11.193 9.376 29.580 1.00 85.88 94 THR A C 1
ATOM 763 O O . THR A 1 94 ? -11.382 10.398 30.232 1.00 85.88 94 THR A O 1
ATOM 766 N N . GLN A 1 95 ? -12.092 8.921 28.706 1.00 89.44 95 GLN A N 1
ATOM 767 C CA . GLN A 1 95 ? -13.388 9.556 28.473 1.00 89.44 95 GLN A CA 1
ATOM 768 C C . GLN A 1 95 ? -14.516 8.925 29.288 1.00 89.44 95 GLN A C 1
ATOM 770 O O . GLN A 1 95 ? -15.579 9.535 29.436 1.00 89.44 95 GLN A O 1
ATOM 775 N N . LEU A 1 96 ? -14.310 7.694 29.742 1.00 87.50 96 LEU A N 1
ATOM 776 C CA . LEU A 1 96 ? -15.225 6.961 30.597 1.00 87.50 96 LEU A CA 1
ATOM 777 C C . LEU A 1 96 ? -14.775 7.116 32.045 1.00 87.50 96 LEU A C 1
ATOM 779 O O . LEU A 1 96 ? -13.583 7.130 32.332 1.00 87.50 96 LEU A O 1
ATOM 783 N N . GL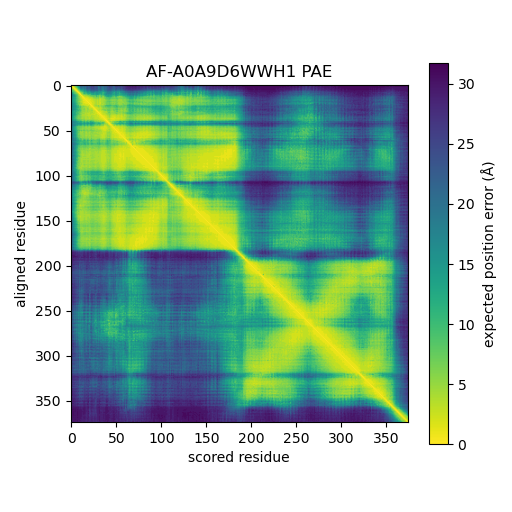U A 1 97 ? -15.735 7.241 32.954 1.00 80.62 97 GLU A N 1
ATOM 784 C CA . GLU A 1 97 ? -15.470 7.293 34.391 1.00 80.62 97 GLU A CA 1
ATOM 785 C C . GLU A 1 97 ? -15.014 5.905 34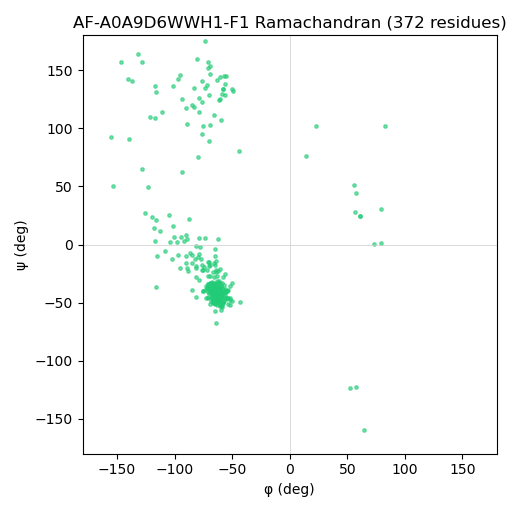.863 1.00 80.62 97 GLU A C 1
ATOM 787 O O . GLU A 1 97 ? -15.826 5.037 35.193 1.00 80.62 97 GLU A O 1
ATOM 792 N N . ILE A 1 98 ? -13.703 5.674 34.808 1.00 82.88 98 ILE A N 1
ATOM 793 C CA . ILE A 1 98 ? -13.034 4.476 35.318 1.00 82.88 98 ILE A CA 1
ATOM 794 C C . ILE A 1 98 ? -12.412 4.835 36.667 1.00 82.88 98 ILE A C 1
ATOM 796 O O . ILE A 1 98 ? -11.830 5.907 36.815 1.00 82.88 98 ILE A O 1
ATOM 800 N N . THR A 1 99 ? -12.556 3.954 37.654 1.00 79.81 99 THR A N 1
ATOM 801 C CA . THR A 1 99 ? -11.990 4.157 38.992 1.00 79.81 99 THR A CA 1
ATOM 802 C C . THR A 1 99 ? -10.466 4.027 38.977 1.00 79.81 99 THR A C 1
ATOM 804 O O . THR A 1 99 ? -9.901 3.285 38.167 1.00 79.81 99 THR A O 1
ATOM 807 N N . ASP A 1 100 ? -9.787 4.716 39.896 1.00 78.50 100 ASP A N 1
ATOM 808 C CA . ASP A 1 100 ? -8.322 4.690 40.004 1.00 78.50 100 ASP A CA 1
ATOM 809 C C . ASP A 1 100 ? -7.788 3.272 40.281 1.00 78.50 100 ASP A C 1
ATOM 811 O O . ASP A 1 100 ? -6.731 2.881 39.772 1.00 78.50 100 ASP A O 1
ATOM 815 N N . GLU A 1 101 ? -8.545 2.451 41.016 1.00 76.69 101 GLU A N 1
ATOM 816 C CA . GLU A 1 101 ? -8.230 1.039 41.239 1.00 76.69 101 GLU A CA 1
ATOM 817 C C . GLU A 1 101 ? -8.273 0.229 39.936 1.00 76.69 101 GLU A C 1
ATOM 819 O O . GLU A 1 101 ? -7.367 -0.564 39.670 1.00 76.69 101 GLU A O 1
ATOM 824 N N . SER A 1 102 ? -9.285 0.454 39.092 1.00 76.69 102 SER A N 1
ATOM 825 C CA . SER A 1 102 ? -9.406 -0.218 37.795 1.00 76.69 102 SER A CA 1
ATOM 826 C C . SER A 1 102 ? -8.332 0.257 36.818 1.00 76.69 102 SER A C 1
ATOM 828 O O . SER A 1 102 ? -7.737 -0.562 36.120 1.00 76.69 102 SER A O 1
ATOM 830 N N . LEU A 1 103 ? -7.989 1.550 36.817 1.00 74.75 103 LEU A N 1
ATOM 831 C CA . LEU A 1 103 ? -6.854 2.065 36.045 1.00 74.75 103 LEU A CA 1
ATOM 832 C C . LEU A 1 103 ? -5.541 1.405 36.474 1.00 74.75 103 LEU A C 1
ATOM 834 O O . LEU A 1 103 ? -4.765 0.983 35.619 1.00 74.75 103 LEU A O 1
ATOM 838 N N . THR A 1 104 ? -5.316 1.242 37.778 1.00 74.19 104 THR A N 1
ATOM 839 C CA . THR A 1 104 ? -4.128 0.562 38.320 1.00 74.19 104 THR A CA 1
ATOM 840 C C . THR A 1 104 ? -4.089 -0.925 37.961 1.00 74.19 104 THR A C 1
ATOM 842 O O . THR A 1 104 ? -3.002 -1.482 37.840 1.00 74.19 104 THR A O 1
ATOM 845 N N . ALA A 1 105 ? -5.245 -1.564 37.748 1.00 69.06 105 ALA A N 1
ATOM 846 C CA . ALA A 1 105 ? -5.354 -2.948 37.283 1.00 69.06 105 ALA A CA 1
ATOM 847 C C . ALA A 1 105 ? -5.189 -3.104 35.756 1.00 69.06 105 ALA A C 1
ATOM 849 O O . ALA A 1 105 ? -4.723 -4.147 35.303 1.00 69.06 105 ALA A O 1
ATOM 850 N N . ILE A 1 106 ? -5.528 -2.076 34.966 1.00 71.00 106 ILE A N 1
ATOM 851 C CA . ILE A 1 106 ? -5.392 -2.051 33.494 1.00 71.00 106 ILE A CA 1
ATOM 852 C C . ILE A 1 106 ? -3.981 -1.624 33.053 1.00 71.00 106 ILE A C 1
ATOM 854 O O . ILE A 1 106 ? -3.430 -2.157 32.090 1.00 71.00 106 ILE A O 1
ATOM 858 N N . LEU A 1 107 ? -3.383 -0.657 33.755 1.00 64.69 107 LEU A N 1
ATOM 859 C CA . LEU A 1 107 ? -2.067 -0.091 33.454 1.00 64.69 107 LEU A CA 1
ATOM 860 C C . LEU A 1 107 ? -0.826 -0.921 33.855 1.00 64.69 107 LEU A C 1
ATOM 862 O O . LEU A 1 107 ? 0.254 -0.543 33.381 1.00 64.69 107 LEU A O 1
ATOM 866 N N . PRO A 1 108 ? -0.860 -2.006 34.664 1.00 50.81 108 PRO A N 1
ATOM 867 C CA . PRO A 1 108 ? 0.357 -2.698 35.034 1.00 50.81 108 PRO A CA 1
ATOM 868 C C . PRO A 1 108 ? 0.811 -3.536 33.837 1.00 50.81 108 PRO A C 1
ATOM 870 O O . PRO A 1 108 ? 0.341 -4.642 33.590 1.00 50.81 108 PRO A O 1
ATOM 873 N N . SER A 1 109 ? 1.711 -2.924 33.063 1.00 48.06 109 SER A N 1
ATOM 874 C CA . SER A 1 109 ? 2.725 -3.511 32.188 1.00 48.06 109 SER A CA 1
ATOM 875 C C . SER A 1 109 ? 2.435 -4.939 31.736 1.00 48.06 109 SER A C 1
ATOM 877 O O . SER A 1 109 ? 2.718 -5.855 32.502 1.00 48.06 109 SER A O 1
ATOM 879 N N . ARG A 1 110 ? 1.954 -5.112 30.489 1.00 52.25 110 ARG A N 1
ATOM 880 C CA . ARG A 1 110 ? 2.028 -6.358 29.688 1.00 52.25 110 ARG A CA 1
ATOM 881 C C . ARG A 1 110 ? 2.403 -7.571 30.545 1.00 52.25 110 ARG A C 1
ATOM 883 O O . ARG A 1 110 ? 3.570 -7.972 30.551 1.00 52.25 110 ARG A O 1
ATOM 890 N N . ARG A 1 111 ? 1.445 -8.091 31.319 1.00 57.69 111 ARG A N 1
ATOM 891 C CA . ARG A 1 111 ? 1.655 -9.305 32.111 1.00 57.69 111 ARG A CA 1
ATOM 892 C C . ARG A 1 111 ? 2.251 -10.345 31.163 1.00 57.69 111 ARG A C 1
ATOM 894 O O . ARG A 1 111 ? 1.780 -10.464 30.027 1.00 57.69 111 ARG A O 1
ATOM 901 N N . ASP A 1 112 ? 3.328 -11.015 31.566 1.00 60.91 112 ASP A N 1
ATOM 902 C CA . ASP A 1 112 ? 3.910 -12.059 30.731 1.00 60.91 112 ASP A CA 1
ATOM 903 C C . ASP A 1 112 ? 2.835 -13.128 30.515 1.00 60.91 112 ASP A C 1
ATOM 905 O O . ASP A 1 112 ? 2.492 -13.868 31.434 1.00 60.91 112 ASP A O 1
ATOM 909 N N . LYS A 1 113 ? 2.273 -13.183 29.300 1.00 62.88 113 LYS A N 1
ATOM 910 C CA . LYS A 1 113 ? 1.175 -14.093 28.939 1.00 62.88 113 LYS A CA 1
ATOM 911 C C . LYS A 1 113 ? 1.589 -15.568 29.007 1.00 62.88 113 LYS A C 1
ATOM 913 O O . LYS A 1 113 ? 0.765 -16.444 28.763 1.00 62.88 113 LYS A O 1
ATOM 918 N N . THR A 1 114 ? 2.862 -15.851 29.287 1.00 64.75 114 THR A N 1
ATOM 919 C CA . THR A 1 114 ? 3.379 -17.201 29.526 1.00 64.75 114 THR A CA 1
ATOM 920 C C . THR A 1 114 ? 3.322 -17.629 30.996 1.00 64.75 114 THR A C 1
ATOM 922 O O . THR A 1 114 ? 3.511 -18.812 31.271 1.00 64.75 114 THR A O 1
ATOM 925 N N . VAL A 1 115 ? 3.018 -16.716 31.927 1.00 69.06 115 VAL A N 1
ATOM 926 C CA . VAL A 1 115 ? 2.914 -16.993 33.366 1.00 69.06 115 VAL A CA 1
ATOM 927 C C . VAL A 1 115 ? 1.455 -16.882 33.804 1.00 69.06 115 VAL A C 1
ATOM 929 O O . VAL A 1 115 ? 0.878 -15.797 33.782 1.00 69.06 115 VAL A O 1
ATOM 932 N N . PHE A 1 116 ? 0.865 -18.006 34.208 1.00 72.94 116 PHE A N 1
ATOM 933 C CA . PHE A 1 116 ? -0.545 -18.108 34.592 1.00 72.94 116 PHE A CA 1
ATOM 934 C C . PHE A 1 116 ? -0.746 -19.137 35.714 1.00 72.94 116 PHE A C 1
ATOM 936 O O . PHE A 1 116 ? 0.079 -20.032 35.920 1.00 72.94 116 PHE A O 1
ATOM 943 N N . THR A 1 117 ? -1.834 -18.992 36.464 1.00 74.94 117 THR A N 1
ATOM 944 C CA . THR A 1 117 ? -2.234 -19.912 37.537 1.00 74.94 117 THR A CA 1
ATOM 945 C C . THR A 1 117 ? -2.942 -21.153 36.973 1.00 74.94 117 THR A C 1
ATOM 947 O O . THR A 1 117 ? -3.464 -21.109 35.856 1.00 74.94 117 THR A O 1
ATOM 950 N N . PRO A 1 118 ? -3.011 -22.270 37.724 1.00 77.19 118 PRO A N 1
ATOM 951 C CA . PRO A 1 118 ? -3.820 -23.424 37.325 1.00 77.19 118 PRO A CA 1
ATOM 952 C C . PRO A 1 118 ? -5.280 -23.052 37.022 1.00 77.19 118 PRO A C 1
ATOM 954 O O . PRO A 1 118 ? -5.837 -23.501 36.030 1.00 77.19 118 PRO A O 1
ATOM 957 N N . GLN A 1 119 ? -5.867 -22.149 37.812 1.00 74.50 119 GLN A N 1
ATOM 958 C CA . GLN A 1 119 ? -7.234 -21.661 37.618 1.00 74.50 119 GLN A CA 1
ATOM 959 C C . GLN A 1 119 ? -7.391 -20.873 36.308 1.00 74.50 119 GLN A C 1
ATOM 961 O O . GLN A 1 119 ? -8.395 -21.026 35.620 1.00 74.50 119 GLN A O 1
ATOM 966 N N . GLU A 1 120 ? -6.391 -20.066 35.936 1.00 71.75 120 GLU A N 1
ATOM 967 C CA . GLU A 1 120 ? -6.366 -19.345 34.656 1.00 71.75 120 GLU A CA 1
ATOM 968 C C . GLU A 1 120 ? -6.216 -20.304 33.455 1.00 71.75 120 GLU A C 1
ATOM 970 O O . GLU A 1 120 ? -6.759 -20.026 32.385 1.00 71.75 120 GLU A O 1
ATOM 975 N N . LEU A 1 121 ? -5.515 -21.437 33.617 1.00 73.81 121 LEU A N 1
ATOM 976 C CA . LEU A 1 121 ? -5.412 -22.487 32.590 1.00 73.81 121 LEU A CA 1
ATOM 977 C C . LEU A 1 121 ? -6.728 -23.259 32.416 1.00 73.81 121 LEU A C 1
ATOM 979 O O . LEU A 1 121 ? -7.083 -23.611 31.292 1.00 73.81 121 LEU A O 1
ATOM 983 N N . ASP A 1 122 ? -7.447 -23.478 33.516 1.00 76.38 122 ASP A N 1
ATOM 984 C CA . ASP A 1 122 ? -8.768 -24.113 33.542 1.00 76.38 122 ASP A CA 1
ATOM 985 C C . ASP A 1 122 ? -9.906 -23.150 33.140 1.00 76.38 122 ASP A C 1
ATOM 987 O O . ASP A 1 122 ? -11.081 -23.509 33.220 1.00 76.38 122 ASP A O 1
ATOM 991 N N . GLU A 1 123 ? -9.570 -21.925 32.708 1.00 72.06 123 GLU A N 1
ATOM 992 C CA . GLU A 1 123 ? -10.515 -20.869 32.312 1.00 72.06 123 GLU A CA 1
ATOM 993 C C . GLU A 1 123 ? -11.521 -20.504 33.428 1.00 72.06 123 GLU A C 1
ATOM 995 O O . GLU A 1 123 ? -12.638 -20.046 33.172 1.00 72.06 123 GLU A O 1
ATOM 1000 N N . VAL A 1 124 ? -11.121 -20.680 34.694 1.00 74.88 124 VAL A N 1
ATOM 1001 C CA . VAL A 1 124 ? -11.913 -20.292 35.865 1.00 74.88 124 VAL A CA 1
ATOM 1002 C C . VAL A 1 124 ? -11.701 -18.807 36.142 1.00 74.88 124 VAL A C 1
ATOM 1004 O O . VAL A 1 124 ? -10.596 -18.356 36.441 1.00 74.88 124 VAL A O 1
ATOM 1007 N N . VAL A 1 125 ? -12.786 -18.037 36.066 1.00 70.31 125 VAL A N 1
ATOM 1008 C CA . VAL A 1 125 ? -12.759 -16.589 36.296 1.00 70.31 125 VAL A CA 1
ATOM 1009 C C . VAL A 1 125 ? -12.666 -16.290 37.791 1.00 70.31 125 VAL A C 1
ATOM 1011 O O . VAL A 1 125 ? -13.534 -16.682 38.571 1.00 70.31 125 VAL A O 1
ATOM 1014 N N . ASP A 1 126 ? -11.634 -15.545 38.187 1.00 77.62 126 ASP A N 1
ATOM 1015 C CA . ASP A 1 126 ? -11.562 -14.940 39.515 1.00 77.62 126 ASP A CA 1
ATOM 1016 C C . ASP A 1 126 ? -12.508 -13.729 39.580 1.00 77.62 126 ASP A C 1
ATOM 1018 O O . ASP A 1 126 ? -12.198 -12.639 39.098 1.00 77.62 126 ASP A O 1
ATOM 1022 N N . GLU A 1 127 ? -13.674 -13.925 40.199 1.00 79.69 127 GLU A N 1
ATOM 1023 C CA . GLU A 1 127 ? -14.690 -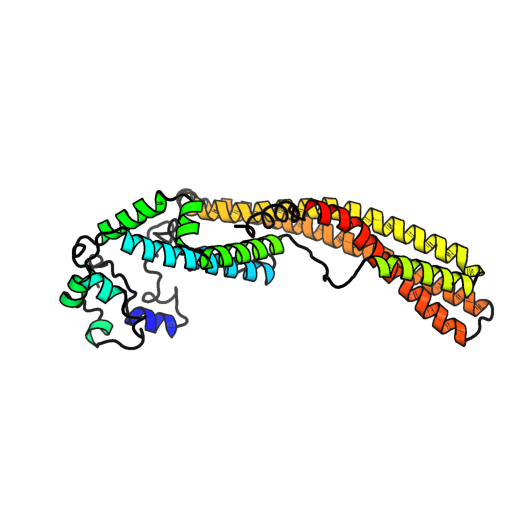12.892 40.444 1.00 79.69 127 GLU A CA 1
ATOM 1024 C C . GLU A 1 127 ? -14.127 -11.638 41.131 1.00 79.69 127 GLU A C 1
ATOM 1026 O O . GLU A 1 127 ? -14.559 -10.520 40.836 1.00 79.69 127 GLU A O 1
ATOM 1031 N N . LYS A 1 128 ? -13.161 -11.791 42.045 1.00 80.88 128 LYS A N 1
ATOM 1032 C CA . LYS A 1 128 ? -12.582 -10.662 42.779 1.00 80.88 128 LYS A CA 1
ATOM 1033 C C . LYS A 1 128 ? -11.682 -9.839 41.864 1.00 80.88 128 LYS A C 1
ATOM 1035 O O . LYS A 1 128 ? -11.807 -8.614 41.839 1.00 80.88 128 LYS A O 1
ATOM 1040 N N . ALA A 1 129 ? -10.822 -10.503 41.093 1.00 76.69 129 ALA A N 1
ATOM 1041 C CA . ALA A 1 129 ? -9.987 -9.847 40.089 1.00 76.69 129 ALA A CA 1
ATOM 1042 C C . ALA A 1 129 ? -10.841 -9.191 38.992 1.00 76.69 129 ALA A C 1
ATOM 1044 O O . ALA A 1 129 ? -10.579 -8.056 38.601 1.00 76.69 129 ALA A O 1
ATOM 1045 N N . HIS A 1 130 ? -11.910 -9.861 38.558 1.00 79.25 130 HIS A N 1
ATOM 1046 C CA . HIS A 1 130 ? -12.846 -9.345 37.564 1.00 79.25 130 HIS A CA 1
ATOM 1047 C C . HIS A 1 130 ? -13.548 -8.063 38.036 1.00 79.25 130 HIS A C 1
ATOM 1049 O O . HIS A 1 130 ? -13.573 -7.068 37.313 1.00 79.25 130 HIS A O 1
ATOM 1055 N N . ARG A 1 131 ? -14.078 -8.041 39.267 1.00 82.00 131 ARG A N 1
ATOM 1056 C CA . ARG A 1 131 ? -14.712 -6.836 39.833 1.00 82.00 131 ARG A CA 1
ATOM 1057 C C . ARG A 1 131 ? -13.723 -5.697 40.049 1.00 82.00 131 ARG A C 1
ATOM 1059 O O . ARG A 1 131 ? -14.088 -4.552 39.821 1.00 82.00 131 ARG A O 1
ATOM 1066 N N . ALA A 1 132 ? -12.489 -5.992 40.457 1.00 79.88 132 ALA A N 1
ATOM 1067 C CA . ALA A 1 132 ? -11.449 -4.972 40.583 1.00 79.88 132 ALA A CA 1
ATOM 1068 C C . ALA A 1 132 ? -11.090 -4.350 39.219 1.00 79.88 132 ALA A C 1
ATOM 1070 O O . ALA A 1 132 ? -10.920 -3.136 39.111 1.00 79.88 132 ALA A O 1
ATOM 1071 N N . LEU A 1 133 ? -11.029 -5.175 38.170 1.00 78.81 133 LEU A N 1
ATOM 1072 C CA . LEU A 1 133 ? -10.714 -4.742 36.811 1.00 78.81 133 LEU A CA 1
ATOM 1073 C C . LEU A 1 133 ? -11.810 -3.851 36.209 1.00 78.81 133 LEU A C 1
ATOM 1075 O O . LEU A 1 133 ? -11.502 -2.822 35.617 1.00 78.81 133 LEU A O 1
ATOM 1079 N N . TRP A 1 134 ? -13.075 -4.246 36.355 1.00 81.81 134 TRP A N 1
ATOM 1080 C CA . TRP A 1 134 ? -14.206 -3.537 35.751 1.00 81.81 134 TRP A CA 1
ATOM 1081 C C . TRP A 1 134 ? -14.784 -2.418 36.626 1.00 81.81 134 TRP A C 1
ATOM 1083 O O . TRP A 1 134 ? -15.425 -1.508 36.099 1.00 81.81 134 TRP A O 1
ATOM 1093 N N . GLY A 1 135 ? -14.576 -2.462 37.945 1.00 85.94 135 GLY A N 1
ATOM 1094 C CA . GLY A 1 135 ? -15.020 -1.428 38.880 1.00 85.94 135 GLY A CA 1
ATOM 1095 C C . GLY A 1 135 ? -16.510 -1.113 38.729 1.00 85.94 135 GLY A C 1
ATOM 1096 O O . GLY A 1 135 ? -17.359 -2.004 38.783 1.00 85.94 135 GLY A O 1
ATOM 1097 N N . ASN A 1 136 ? -16.825 0.160 38.472 1.00 87.44 136 ASN A N 1
ATOM 1098 C CA . ASN A 1 136 ? -18.196 0.656 38.275 1.00 87.44 136 ASN A CA 1
ATOM 1099 C C . ASN A 1 136 ? -18.904 0.079 37.031 1.00 87.44 136 ASN A C 1
ATOM 1101 O O . ASN A 1 136 ? -20.121 0.214 36.892 1.00 87.44 136 ASN A O 1
ATOM 1105 N N . TRP A 1 137 ? -18.153 -0.549 36.124 1.00 87.81 137 TRP A N 1
ATOM 1106 C CA . TRP A 1 137 ? -18.661 -1.201 34.917 1.00 87.81 137 TRP A CA 1
ATOM 1107 C C . TRP A 1 137 ? -18.838 -2.715 35.074 1.00 87.81 137 TRP A C 1
ATOM 1109 O O . TRP A 1 137 ? -19.247 -3.370 34.115 1.00 87.81 137 TRP A O 1
ATOM 1119 N N . ALA A 1 138 ? -18.570 -3.283 36.256 1.00 87.19 138 ALA A N 1
ATOM 1120 C CA . ALA A 1 138 ? -18.792 -4.705 36.510 1.00 87.19 138 ALA A CA 1
ATOM 1121 C C . ALA A 1 138 ? -20.278 -5.067 36.320 1.00 87.19 138 ALA A C 1
ATOM 1123 O O . ALA A 1 138 ? -21.165 -4.448 36.909 1.00 87.19 138 ALA A O 1
ATOM 1124 N N . GLY A 1 139 ? -20.555 -6.061 35.474 1.00 86.00 139 GLY A N 1
ATOM 1125 C CA . GLY A 1 139 ? -21.902 -6.448 35.042 1.00 86.00 139 GLY A CA 1
ATOM 1126 C C . GLY A 1 139 ? -22.512 -5.560 33.947 1.00 86.00 139 GLY A C 1
ATOM 1127 O O . GLY A 1 139 ? -23.652 -5.788 33.542 1.00 86.00 139 GLY A O 1
ATOM 1128 N N . ARG A 1 140 ? -21.784 -4.541 33.467 1.00 88.12 140 ARG A N 1
ATOM 1129 C CA . ARG A 1 140 ? -22.183 -3.600 32.401 1.00 88.12 140 ARG A CA 1
ATOM 1130 C C . ARG A 1 140 ? -21.146 -3.546 31.271 1.00 88.12 140 ARG A C 1
ATOM 1132 O O . ARG A 1 140 ? -21.046 -2.554 30.549 1.00 88.12 140 ARG A O 1
ATOM 1139 N N . GLU A 1 141 ? -20.394 -4.622 31.062 1.00 86.81 141 GLU A N 1
ATOM 1140 C CA . GLU A 1 141 ? -19.262 -4.691 30.127 1.00 86.81 141 GLU A CA 1
ATOM 1141 C C . GLU A 1 141 ? -19.699 -4.414 28.680 1.00 86.81 141 GLU A C 1
ATOM 1143 O O . GLU A 1 141 ? -19.059 -3.671 27.936 1.00 86.81 141 GLU A O 1
ATOM 1148 N N . ALA A 1 142 ? -20.850 -4.954 28.272 1.00 88.31 142 ALA A N 1
ATOM 1149 C CA . ALA A 1 142 ? -21.399 -4.698 26.943 1.00 88.31 142 ALA A CA 1
ATOM 1150 C C . ALA A 1 142 ? -21.787 -3.221 26.743 1.00 88.31 142 ALA A C 1
ATOM 1152 O O . ALA A 1 142 ? -21.687 -2.696 25.634 1.00 88.31 142 ALA A O 1
ATOM 1153 N N . GLU A 1 143 ? -22.248 -2.543 27.797 1.00 90.50 143 GLU A N 1
ATOM 1154 C CA . GLU A 1 143 ? -22.571 -1.116 27.749 1.00 90.50 143 GLU A CA 1
ATOM 1155 C C . GLU A 1 143 ? -21.302 -0.269 27.630 1.00 90.50 143 GLU A C 1
ATOM 1157 O O . GLU A 1 143 ? -21.259 0.627 26.787 1.00 90.50 143 GLU A O 1
ATOM 1162 N N . PHE A 1 144 ? -20.250 -0.625 28.373 1.00 90.31 144 PHE A N 1
ATOM 1163 C CA . PHE A 1 144 ? -18.931 -0.003 28.267 1.00 90.31 144 PHE A CA 1
ATOM 1164 C C . PHE A 1 144 ? -18.427 0.007 26.814 1.00 90.31 144 PHE A C 1
ATOM 1166 O O . PHE A 1 144 ? -18.120 1.067 26.265 1.00 90.31 144 PHE A O 1
ATOM 1173 N N . TYR A 1 145 ? -18.423 -1.146 26.132 1.00 89.00 145 TYR A N 1
ATOM 1174 C CA . TYR A 1 145 ? -17.964 -1.218 24.738 1.00 89.00 145 TYR A CA 1
ATOM 1175 C C . TYR A 1 145 ? -18.870 -0.470 23.752 1.00 89.00 145 TYR A C 1
ATOM 1177 O O . TYR A 1 145 ? -18.367 0.130 22.797 1.00 89.00 145 TYR A O 1
ATOM 1185 N N . ARG A 1 146 ? -20.195 -0.476 23.960 1.00 91.88 146 ARG A N 1
ATOM 1186 C CA . ARG A 1 146 ? -21.119 0.317 23.128 1.00 91.88 146 ARG A CA 1
ATOM 1187 C C . ARG A 1 146 ? -20.842 1.808 23.270 1.00 91.88 146 ARG A C 1
ATOM 1189 O O . ARG A 1 146 ? -20.844 2.519 22.266 1.00 91.88 146 ARG A O 1
ATOM 1196 N N . GLU A 1 147 ? -20.560 2.267 24.482 1.00 93.31 147 GLU A N 1
ATOM 1197 C CA . GLU A 1 147 ? -20.246 3.664 24.749 1.00 93.31 147 GLU A CA 1
ATOM 1198 C C . GLU A 1 147 ? -18.887 4.068 24.147 1.00 93.31 147 GLU A C 1
ATOM 1200 O O . GLU A 1 147 ? -18.797 5.119 23.505 1.00 93.31 147 GLU A O 1
ATOM 1205 N N . CYS A 1 148 ? -17.865 3.204 24.227 1.00 92.44 148 CYS A N 1
ATOM 1206 C CA . CYS A 1 148 ? -16.612 3.367 23.476 1.00 92.44 148 CYS A CA 1
ATOM 1207 C C . CYS A 1 148 ? -16.884 3.529 21.971 1.00 92.44 148 CYS A C 1
ATOM 1209 O O . CYS A 1 148 ? -16.441 4.495 21.345 1.00 92.44 148 CYS A O 1
ATOM 1211 N N . GLY A 1 149 ? -17.664 2.610 21.391 1.00 92.31 149 GLY A N 1
ATOM 1212 C CA . GLY A 1 149 ? -18.012 2.626 19.971 1.00 92.31 149 GLY A CA 1
ATOM 1213 C C . GLY A 1 149 ? -18.759 3.894 19.556 1.00 92.31 149 GLY A C 1
ATOM 1214 O O . GLY A 1 149 ? -18.423 4.497 18.534 1.00 92.31 149 GLY A O 1
ATOM 1215 N N . ARG A 1 150 ? -19.724 4.347 20.367 1.00 94.88 150 ARG A N 1
ATOM 1216 C CA . ARG A 1 150 ? -20.489 5.582 20.139 1.00 94.88 150 ARG A CA 1
ATOM 1217 C C . ARG A 1 150 ? -19.576 6.807 20.113 1.00 94.88 150 ARG A C 1
ATOM 1219 O O . ARG A 1 150 ? -19.691 7.635 19.212 1.00 94.88 150 ARG A O 1
ATOM 1226 N N . ARG A 1 151 ? -18.655 6.908 21.075 1.00 95.00 151 ARG A N 1
ATOM 1227 C CA . ARG A 1 151 ? -17.712 8.030 21.182 1.00 95.00 151 ARG A CA 1
ATOM 1228 C C . ARG A 1 151 ? -16.728 8.058 20.023 1.00 95.00 151 ARG A C 1
ATOM 1230 O O . ARG A 1 151 ? -16.555 9.112 19.424 1.00 95.00 151 ARG A O 1
ATOM 1237 N N . VAL A 1 152 ? -16.136 6.915 19.674 1.00 94.44 152 VAL A N 1
ATOM 1238 C CA . VAL A 1 152 ? -15.185 6.821 18.555 1.00 94.44 152 VAL A CA 1
ATOM 1239 C C . VAL A 1 152 ? -15.868 7.099 17.215 1.00 94.44 152 VAL A C 1
ATOM 1241 O O . VAL A 1 152 ? -15.321 7.835 16.400 1.00 94.44 152 VAL A O 1
ATOM 1244 N N . SER A 1 153 ? -17.076 6.575 16.994 1.00 91.62 153 SER A N 1
ATOM 1245 C CA . SER A 1 153 ? -17.813 6.771 15.733 1.00 91.62 153 SER A CA 1
ATOM 1246 C C . SER A 1 153 ? -18.248 8.221 15.506 1.00 91.62 153 SER A C 1
ATOM 1248 O O . SER A 1 153 ? -18.462 8.624 14.367 1.00 91.62 153 SER A O 1
ATOM 1250 N N . ALA A 1 154 ? -18.371 9.010 16.576 1.00 94.88 154 ALA A N 1
ATOM 1251 C CA . ALA A 1 154 ? -18.678 10.435 16.497 1.00 94.88 154 ALA A CA 1
ATOM 1252 C C . ALA A 1 154 ? -17.452 11.306 16.154 1.00 94.88 154 ALA A C 1
ATOM 1254 O O . ALA A 1 154 ? -17.605 12.498 15.883 1.00 94.88 154 ALA A O 1
ATOM 1255 N N . LEU A 1 155 ? -16.235 10.751 16.178 1.00 95.62 155 LEU A N 1
ATOM 1256 C CA . LEU A 1 155 ? -15.018 11.504 15.884 1.00 95.62 155 LEU A CA 1
ATOM 1257 C C . LEU A 1 155 ? -14.859 11.752 14.382 1.00 95.62 155 LEU A C 1
ATOM 1259 O O . LEU A 1 155 ? -15.051 10.862 13.553 1.00 95.62 155 LEU A O 1
ATOM 1263 N N . SER A 1 156 ? -14.387 12.949 14.031 1.00 96.19 156 SER A N 1
ATOM 1264 C CA . SER A 1 156 ? -13.840 13.189 12.697 1.00 96.19 156 SER A CA 1
ATOM 1265 C C . SER A 1 156 ? -12.491 12.479 12.533 1.00 96.19 156 SER A C 1
ATOM 1267 O O . SER A 1 156 ? -11.766 12.230 13.502 1.00 96.19 156 SER A O 1
ATOM 1269 N N . ALA A 1 157 ? -12.104 12.203 11.285 1.00 91.62 157 ALA A N 1
ATOM 1270 C CA . ALA A 1 157 ? -10.801 11.610 10.983 1.00 91.62 157 ALA A CA 1
ATOM 1271 C C . ALA A 1 157 ? -9.626 12.474 11.484 1.00 91.62 157 ALA A C 1
ATOM 1273 O O . ALA A 1 157 ? -8.595 11.945 11.894 1.00 91.62 157 ALA A O 1
ATOM 1274 N N . GLU A 1 158 ? -9.782 13.800 11.470 1.00 94.81 158 GLU A N 1
ATOM 1275 C CA . GLU A 1 158 ? -8.791 14.752 11.983 1.00 94.81 158 GLU A CA 1
ATOM 1276 C C . GLU A 1 158 ? -8.635 14.610 13.494 1.00 94.81 158 GLU A C 1
ATOM 1278 O O . GLU A 1 158 ? -7.519 14.425 13.978 1.00 94.81 158 GLU A O 1
ATOM 1283 N N . ARG A 1 159 ? -9.752 14.588 14.230 1.00 96.31 159 ARG A N 1
ATOM 1284 C CA . ARG A 1 159 ? -9.726 14.441 15.685 1.00 96.31 159 ARG A CA 1
ATOM 1285 C C . ARG A 1 159 ? -9.172 13.085 16.114 1.00 96.31 159 ARG A C 1
ATOM 1287 O O . ARG A 1 159 ? -8.387 13.014 17.055 1.00 96.31 159 ARG A O 1
ATOM 1294 N N . ALA A 1 160 ? -9.527 12.017 15.401 1.00 94.94 160 ALA A N 1
ATOM 1295 C CA . ALA A 1 160 ? -8.961 10.694 15.643 1.00 94.94 160 ALA A CA 1
ATOM 1296 C C . ALA A 1 160 ? -7.432 10.689 15.445 1.00 94.94 160 ALA A C 1
ATOM 1298 O O . ALA A 1 160 ? -6.704 10.089 16.235 1.00 94.94 160 ALA A O 1
ATOM 1299 N N . LEU A 1 161 ? -6.926 11.382 14.418 1.00 95.69 161 LEU A N 1
ATOM 1300 C CA . LEU A 1 161 ? -5.485 11.510 14.181 1.00 95.69 161 LEU A CA 1
ATOM 1301 C C . LEU A 1 161 ? -4.777 12.358 15.241 1.00 95.69 161 LEU A C 1
ATOM 1303 O O . LEU A 1 161 ? -3.641 12.040 15.588 1.00 95.69 161 LEU A O 1
ATOM 1307 N N . GLU A 1 162 ? -5.422 13.403 15.762 1.00 95.69 162 GLU A N 1
ATOM 1308 C CA . GLU A 1 162 ? -4.899 14.181 16.891 1.00 95.69 162 GLU A CA 1
ATOM 1309 C C . GLU A 1 162 ? -4.736 13.313 18.139 1.00 95.69 162 GLU A C 1
ATOM 1311 O O . GLU A 1 162 ? -3.678 13.343 18.763 1.00 95.69 162 GLU A O 1
ATOM 1316 N N . ILE A 1 163 ? -5.747 12.495 18.455 1.00 95.81 163 ILE A N 1
ATOM 1317 C CA . ILE A 1 163 ? -5.699 11.529 19.562 1.00 95.81 163 ILE A CA 1
ATOM 1318 C C . ILE A 1 163 ? -4.563 10.518 19.351 1.00 95.81 163 ILE A C 1
ATOM 1320 O O . ILE A 1 163 ? -3.812 10.224 20.277 1.00 95.81 163 ILE A O 1
ATOM 1324 N N . GLY A 1 164 ? -4.387 10.027 18.121 1.00 93.06 164 GLY A N 1
ATOM 1325 C CA . GLY A 1 164 ? -3.284 9.130 17.760 1.00 93.06 164 GLY A CA 1
ATOM 1326 C C . GLY A 1 164 ? -1.885 9.760 17.846 1.00 93.06 164 GLY A C 1
ATOM 1327 O O . GLY A 1 164 ? -0.879 9.041 17.836 1.00 93.06 164 GLY A O 1
ATOM 1328 N N . GLY A 1 165 ? -1.799 11.090 17.918 1.00 94.69 165 GLY A N 1
ATOM 1329 C CA . GLY A 1 165 ? -0.571 11.838 18.149 1.00 94.69 165 GLY A CA 1
ATOM 1330 C C . GLY A 1 165 ? 0.489 11.721 17.045 1.00 94.69 165 GLY A C 1
ATOM 1331 O O . GLY A 1 165 ? 0.237 11.377 15.884 1.00 94.69 165 GLY A O 1
ATOM 1332 N N . ALA A 1 166 ? 1.735 12.035 17.414 1.00 94.25 166 ALA A N 1
ATOM 1333 C CA . ALA A 1 166 ? 2.865 12.072 16.483 1.00 94.25 166 ALA A CA 1
ATOM 1334 C C . ALA A 1 166 ? 3.178 10.701 15.858 1.00 94.25 166 ALA A C 1
ATOM 1336 O O . ALA A 1 166 ? 3.623 10.629 14.706 1.00 94.25 166 ALA A O 1
ATOM 1337 N N . GLU A 1 167 ? 2.928 9.618 16.594 1.00 93.50 167 GLU A N 1
ATOM 1338 C CA . GLU A 1 167 ? 3.192 8.253 16.147 1.00 93.50 167 GLU A CA 1
ATOM 1339 C C . GLU A 1 167 ? 2.217 7.828 15.042 1.00 93.50 167 GLU A C 1
ATOM 1341 O O . GLU A 1 167 ? 2.648 7.362 13.981 1.00 93.50 167 GLU A O 1
ATOM 1346 N N . ALA A 1 168 ? 0.916 8.092 15.222 1.00 94.44 168 ALA A N 1
ATOM 1347 C CA . ALA A 1 168 ? -0.084 7.891 14.175 1.00 94.44 168 ALA A CA 1
ATOM 1348 C C . ALA A 1 168 ? 0.230 8.740 12.935 1.00 94.44 168 ALA A C 1
ATOM 1350 O O . ALA A 1 168 ? 0.223 8.229 11.812 1.00 94.44 168 ALA A O 1
ATOM 1351 N N . ALA A 1 169 ? 0.606 10.011 13.120 1.00 94.38 169 ALA A N 1
ATOM 1352 C CA . ALA A 1 169 ? 0.985 10.894 12.017 1.00 94.38 169 ALA A CA 1
ATOM 1353 C C . ALA A 1 169 ? 2.233 10.399 11.256 1.00 94.38 169 ALA A C 1
ATOM 1355 O O . ALA A 1 169 ? 2.327 10.536 10.030 1.00 94.38 169 ALA A O 1
ATOM 1356 N N . LEU A 1 170 ? 3.216 9.816 11.949 1.00 96.00 170 LEU A N 1
ATOM 1357 C CA . LEU A 1 170 ? 4.381 9.195 11.319 1.00 96.00 170 LEU A CA 1
ATOM 1358 C C . LEU A 1 170 ? 3.982 7.951 10.519 1.00 96.00 170 LEU A C 1
ATOM 1360 O O . LEU A 1 170 ? 4.322 7.860 9.336 1.00 96.00 170 LEU A O 1
ATOM 1364 N N . ARG A 1 171 ? 3.230 7.028 11.123 1.00 97.19 171 ARG A N 1
ATOM 1365 C CA . ARG A 1 171 ? 2.793 5.794 10.455 1.00 97.19 171 ARG A CA 1
ATOM 1366 C C . ARG A 1 171 ? 1.890 6.074 9.260 1.00 97.19 171 ARG A C 1
ATOM 1368 O O . ARG A 1 171 ? 2.097 5.483 8.204 1.00 97.19 171 ARG A O 1
ATOM 1375 N N . LEU A 1 172 ? 0.989 7.052 9.357 1.00 96.12 172 LEU A N 1
ATOM 1376 C CA . LEU A 1 172 ? 0.171 7.499 8.230 1.00 96.12 172 LEU A CA 1
ATOM 1377 C C . LEU A 1 172 ? 1.029 8.049 7.086 1.00 96.12 172 LEU A C 1
ATOM 1379 O O . LEU A 1 172 ? 0.760 7.768 5.918 1.00 96.12 172 LEU A O 1
ATOM 1383 N N . ARG A 1 173 ? 2.089 8.815 7.385 1.00 95.19 173 ARG A N 1
ATOM 1384 C CA . ARG A 1 173 ? 3.036 9.285 6.357 1.00 95.19 173 ARG A CA 1
ATOM 1385 C C . ARG A 1 173 ? 3.751 8.120 5.675 1.00 95.19 173 ARG A C 1
ATOM 1387 O O . ARG A 1 173 ? 3.888 8.141 4.451 1.00 95.19 173 ARG A O 1
ATOM 1394 N N . VAL A 1 174 ? 4.174 7.108 6.434 1.00 94.31 174 VAL A N 1
ATOM 1395 C CA . VAL A 1 174 ? 4.797 5.891 5.888 1.00 94.31 174 VAL A CA 1
ATOM 1396 C C . VAL A 1 174 ? 3.805 5.116 5.018 1.00 94.31 174 VAL A C 1
ATOM 1398 O O . VAL A 1 174 ? 4.133 4.801 3.875 1.00 94.31 174 VAL A O 1
ATOM 1401 N N . ALA A 1 175 ? 2.577 4.898 5.492 1.00 93.31 175 ALA A N 1
ATOM 1402 C CA . ALA A 1 175 ? 1.513 4.241 4.737 1.00 93.31 175 ALA A CA 1
ATOM 1403 C C . ALA A 1 175 ? 1.185 4.996 3.440 1.00 93.31 175 ALA A C 1
ATOM 1405 O O . ALA A 1 175 ? 1.152 4.395 2.371 1.00 93.31 175 ALA A O 1
ATOM 1406 N N . ARG A 1 176 ? 1.057 6.331 3.487 1.00 92.31 176 ARG A N 1
ATOM 1407 C CA . ARG A 1 176 ? 0.855 7.177 2.295 1.00 92.31 176 ARG A CA 1
ATOM 1408 C C . ARG A 1 176 ? 2.028 7.100 1.319 1.00 92.31 176 ARG A C 1
ATOM 1410 O O . ARG A 1 176 ? 1.813 7.095 0.110 1.00 92.31 176 ARG A O 1
ATOM 1417 N N . ARG A 1 177 ? 3.271 7.043 1.808 1.00 89.12 177 ARG A N 1
ATOM 1418 C CA . ARG A 1 177 ? 4.455 6.858 0.954 1.00 89.12 177 ARG A CA 1
ATOM 1419 C C . ARG A 1 177 ? 4.437 5.488 0.279 1.00 89.12 177 ARG A C 1
ATOM 1421 O O . ARG A 1 177 ? 4.687 5.422 -0.920 1.00 89.12 177 ARG A O 1
ATOM 1428 N N . ALA A 1 178 ? 4.140 4.425 1.023 1.00 86.94 178 ALA A N 1
ATOM 1429 C CA . ALA A 1 178 ? 4.048 3.073 0.482 1.00 86.94 178 ALA A CA 1
ATOM 1430 C C . ALA A 1 178 ? 2.887 2.945 -0.518 1.00 86.94 178 ALA A C 1
ATOM 1432 O O . ALA A 1 178 ? 3.061 2.366 -1.584 1.00 86.94 178 ALA A O 1
ATOM 1433 N N . TYR A 1 179 ? 1.753 3.591 -0.237 1.00 85.94 179 TYR A N 1
ATOM 1434 C CA . TYR A 1 179 ? 0.632 3.703 -1.166 1.00 85.94 179 TYR A CA 1
ATOM 1435 C C . TYR A 1 179 ? 1.058 4.387 -2.465 1.00 85.94 179 TYR A C 1
ATOM 1437 O O . TYR A 1 179 ? 0.845 3.850 -3.541 1.00 85.94 179 TYR A O 1
ATOM 1445 N N . ARG A 1 180 ? 1.756 5.528 -2.390 1.00 82.81 180 ARG A N 1
ATOM 1446 C CA . ARG A 1 180 ? 2.310 6.191 -3.585 1.00 82.81 180 ARG A CA 1
ATOM 1447 C C . ARG A 1 180 ? 3.282 5.292 -4.347 1.00 82.81 180 ARG A C 1
ATOM 1449 O O . ARG A 1 180 ? 3.277 5.321 -5.571 1.00 82.81 180 ARG A O 1
ATOM 1456 N N . ALA A 1 181 ? 4.080 4.480 -3.654 1.00 78.56 181 ALA A N 1
ATOM 1457 C CA . ALA A 1 181 ? 4.995 3.531 -4.286 1.00 78.56 181 ALA A CA 1
ATOM 1458 C C . ALA A 1 181 ? 4.271 2.438 -5.095 1.00 78.56 181 ALA A C 1
ATOM 1460 O O . ALA A 1 181 ? 4.842 1.929 -6.054 1.00 78.56 181 ALA A O 1
ATOM 1461 N N . LEU A 1 182 ? 2.999 2.138 -4.798 1.00 71.06 182 LEU A N 1
ATOM 1462 C CA . LEU A 1 182 ? 2.170 1.278 -5.656 1.00 71.06 182 LEU A CA 1
ATOM 1463 C C . LEU A 1 182 ? 1.898 1.889 -7.032 1.00 71.06 182 LEU A C 1
ATOM 1465 O O . LEU A 1 182 ? 1.532 1.156 -7.946 1.00 71.06 182 LEU A O 1
ATOM 1469 N N . PHE A 1 183 ? 2.089 3.199 -7.189 1.00 69.94 183 PHE A N 1
ATOM 1470 C CA . PHE A 1 183 ? 1.861 3.936 -8.433 1.00 69.94 183 PHE A CA 1
ATOM 1471 C C . PHE A 1 183 ? 3.149 4.531 -9.018 1.00 69.94 183 PHE A C 1
ATOM 1473 O O . PHE A 1 183 ? 3.144 5.012 -10.149 1.00 69.94 183 PHE A O 1
ATOM 1480 N N . LEU A 1 184 ? 4.259 4.505 -8.274 1.00 64.19 184 LEU A N 1
ATOM 1481 C CA . LEU A 1 184 ? 5.555 4.977 -8.753 1.00 64.19 184 LEU A CA 1
ATOM 1482 C C . LEU A 1 184 ? 6.319 3.833 -9.422 1.00 64.19 184 LEU A C 1
ATOM 1484 O O . LEU A 1 184 ? 6.691 2.843 -8.795 1.00 64.19 184 LEU A O 1
ATOM 1488 N N . THR A 1 185 ? 6.593 4.001 -10.707 1.00 55.34 185 THR A N 1
ATOM 1489 C CA . THR A 1 185 ? 7.625 3.280 -11.462 1.00 55.34 185 THR A CA 1
ATOM 1490 C C . THR A 1 185 ? 8.904 4.128 -11.438 1.00 55.34 185 THR A C 1
ATOM 1492 O O . THR A 1 185 ? 9.338 4.657 -12.459 1.00 55.34 185 THR A O 1
ATOM 1495 N N . ASP A 1 186 ? 9.477 4.367 -10.253 1.00 52.22 186 ASP A N 1
ATOM 1496 C CA . ASP A 1 186 ? 10.650 5.247 -10.157 1.00 52.22 186 ASP A CA 1
ATOM 1497 C C . ASP A 1 186 ? 11.938 4.526 -10.580 1.00 52.22 186 ASP A C 1
ATOM 1499 O O . ASP A 1 186 ? 12.300 3.477 -10.045 1.00 52.22 186 ASP A O 1
ATOM 1503 N N . LEU A 1 187 ? 12.643 5.148 -11.534 1.00 41.38 187 LEU A N 1
ATOM 1504 C CA . LEU A 1 187 ? 14.043 4.871 -11.849 1.00 41.38 187 LEU A CA 1
ATOM 1505 C C . LEU A 1 187 ? 14.946 5.364 -10.691 1.00 41.38 187 LEU A C 1
ATOM 1507 O O . LEU A 1 187 ? 14.581 6.316 -9.992 1.00 41.38 187 LEU A O 1
ATOM 1511 N N . PRO A 1 188 ? 16.143 4.781 -10.493 1.00 40.28 188 PRO A N 1
ATOM 1512 C CA . PRO A 1 188 ? 17.061 5.178 -9.427 1.00 40.28 188 PRO A CA 1
ATOM 1513 C C . PRO A 1 188 ? 17.422 6.672 -9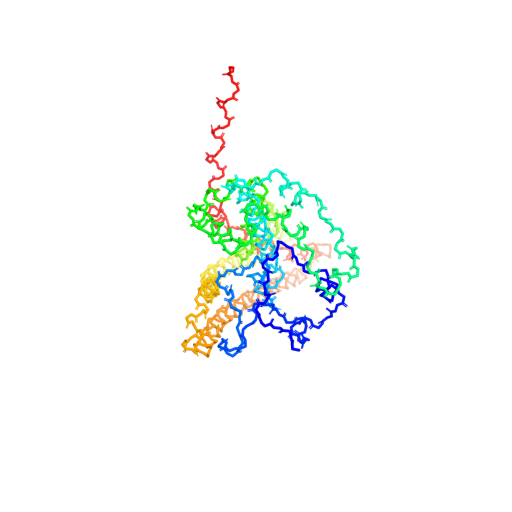.481 1.00 40.28 188 PRO A C 1
ATOM 1515 O O . PRO A 1 188 ? 17.742 7.210 -10.538 1.00 40.28 188 PRO A O 1
ATOM 1518 N N . ARG A 1 189 ? 17.460 7.331 -8.313 1.00 44.78 189 ARG A N 1
ATOM 1519 C CA . ARG A 1 189 ? 17.796 8.762 -8.105 1.00 44.78 189 ARG A CA 1
ATOM 1520 C C . ARG A 1 189 ? 19.218 9.178 -8.527 1.00 44.78 189 ARG A C 1
ATOM 1522 O O . ARG A 1 189 ? 19.619 10.311 -8.275 1.00 44.78 189 ARG A O 1
ATOM 1529 N N . ALA A 1 190 ? 19.996 8.279 -9.118 1.00 46.16 190 ALA A N 1
ATOM 1530 C CA . ALA A 1 190 ? 21.434 8.444 -9.269 1.00 46.16 190 ALA A CA 1
ATOM 1531 C C . ALA A 1 190 ? 21.865 9.253 -10.497 1.00 46.16 190 ALA A C 1
ATOM 1533 O O . ALA A 1 190 ? 23.044 9.584 -10.574 1.00 46.16 190 ALA A O 1
ATOM 1534 N N . VAL A 1 191 ? 20.971 9.606 -11.434 1.00 47.28 191 VAL A N 1
ATOM 1535 C CA . VAL A 1 191 ? 21.433 10.245 -12.674 1.00 47.28 191 VAL A CA 1
ATOM 1536 C C . VAL A 1 191 ? 20.925 11.663 -12.879 1.00 47.28 191 VAL A C 1
ATOM 1538 O O . VAL A 1 191 ? 19.749 11.923 -13.133 1.00 47.28 191 VAL A O 1
ATOM 1541 N N . ARG A 1 192 ? 21.865 12.603 -12.735 1.00 54.31 192 ARG A N 1
ATOM 1542 C CA . ARG A 1 192 ? 21.686 14.019 -13.040 1.00 54.31 192 ARG A CA 1
ATOM 1543 C C . ARG A 1 192 ? 21.675 14.206 -14.569 1.00 54.31 192 ARG A C 1
ATOM 1545 O O . ARG A 1 192 ? 22.562 13.688 -15.242 1.00 54.31 192 ARG A O 1
ATOM 1552 N N . PRO A 1 193 ? 20.737 14.994 -15.121 1.00 53.72 193 PRO A N 1
ATOM 1553 C CA . PRO A 1 193 ? 20.541 15.171 -16.569 1.00 53.72 193 PRO A CA 1
ATOM 1554 C C . PRO A 1 193 ? 21.700 15.810 -17.324 1.00 53.72 193 PRO A C 1
ATOM 1556 O O . PRO A 1 193 ? 21.828 15.604 -18.529 1.00 53.72 193 PRO A O 1
ATOM 1559 N N . GLY A 1 194 ? 22.498 16.633 -16.636 1.00 58.53 194 GLY A N 1
ATOM 1560 C CA . GLY A 1 194 ? 23.573 17.393 -17.269 1.00 58.53 194 GLY A CA 1
ATOM 1561 C C . GLY A 1 194 ? 24.581 16.471 -17.944 1.00 58.53 194 GLY A C 1
ATOM 1562 O O . GLY A 1 194 ? 24.940 16.699 -19.094 1.00 58.53 194 GLY A O 1
ATOM 1563 N N . ASN A 1 195 ? 24.943 15.374 -17.277 1.00 65.69 195 ASN A N 1
ATOM 1564 C CA . ASN A 1 195 ? 25.992 14.480 -17.752 1.00 65.69 195 ASN A CA 1
ATOM 1565 C C . ASN A 1 195 ? 25.624 13.827 -19.090 1.00 65.69 195 ASN A C 1
ATOM 1567 O O . ASN A 1 195 ? 26.460 13.782 -19.980 1.00 65.69 195 ASN A O 1
ATOM 1571 N N . PHE A 1 196 ? 24.370 13.408 -19.286 1.00 69.81 196 PHE A N 1
ATOM 1572 C CA . PHE A 1 196 ? 23.980 12.696 -20.507 1.00 69.81 196 PHE A CA 1
ATOM 1573 C C . PHE A 1 196 ? 23.996 13.561 -21.766 1.00 69.81 196 PHE A C 1
ATOM 1575 O O . PHE A 1 196 ? 24.399 13.079 -22.819 1.00 69.81 196 PHE A O 1
ATOM 1582 N N . ARG A 1 197 ? 23.590 14.837 -21.678 1.00 72.94 197 ARG A N 1
ATOM 1583 C CA . ARG A 1 197 ? 23.594 15.747 -22.839 1.00 72.94 197 ARG A CA 1
ATOM 1584 C C . ARG A 1 197 ? 25.014 16.028 -23.313 1.00 72.94 197 ARG A C 1
ATOM 1586 O O . ARG A 1 197 ? 25.299 15.900 -24.498 1.00 72.94 197 ARG A O 1
ATOM 1593 N N . PHE A 1 198 ? 25.897 16.374 -22.377 1.00 79.31 198 PHE A N 1
ATOM 1594 C CA . PHE A 1 198 ? 27.299 16.634 -22.689 1.00 79.31 198 PHE A CA 1
ATOM 1595 C C . PHE A 1 198 ? 28.006 15.368 -23.162 1.00 79.31 198 PHE A C 1
ATOM 1597 O O . PHE A 1 198 ? 28.698 15.411 -24.170 1.00 79.31 198 PHE A O 1
ATOM 1604 N N . GLN A 1 199 ? 27.785 14.235 -22.495 1.00 81.38 199 GLN A N 1
ATOM 1605 C CA . GLN A 1 199 ? 28.424 12.978 -22.863 1.00 81.38 199 GLN A CA 1
ATOM 1606 C C . GLN A 1 199 ? 27.967 12.483 -24.238 1.00 81.38 199 GLN A C 1
ATOM 1608 O O . GLN A 1 199 ? 28.816 12.014 -24.988 1.00 81.38 199 GLN A O 1
ATOM 1613 N N . LEU A 1 200 ? 26.685 12.638 -24.602 1.00 82.44 200 LEU A N 1
ATOM 1614 C CA . LEU A 1 200 ? 26.167 12.295 -25.934 1.00 82.44 200 LEU A CA 1
ATOM 1615 C C . LEU A 1 200 ? 26.763 13.187 -27.034 1.00 82.44 200 LEU A C 1
ATOM 1617 O O . LEU A 1 200 ? 27.198 12.680 -28.062 1.00 82.44 200 LEU A O 1
ATOM 1621 N N . LEU A 1 201 ? 26.819 14.507 -26.815 1.00 84.62 201 LEU A N 1
ATOM 1622 C CA . LEU A 1 201 ? 27.432 15.439 -27.770 1.00 84.62 201 LEU A CA 1
ATOM 1623 C C . LEU A 1 201 ? 28.924 15.154 -27.950 1.00 84.62 201 LEU A C 1
ATOM 1625 O O . LEU A 1 201 ? 29.417 15.148 -29.073 1.00 84.62 201 LEU A O 1
ATOM 1629 N N . LEU A 1 202 ? 29.627 14.883 -26.849 1.00 85.44 202 LEU A N 1
ATOM 1630 C CA . LEU A 1 202 ? 31.053 14.590 -26.868 1.00 85.44 202 LEU A CA 1
ATOM 1631 C C . LEU A 1 202 ? 31.308 13.249 -27.562 1.00 85.44 202 LEU A C 1
ATOM 1633 O O . LEU A 1 202 ? 32.157 13.208 -28.441 1.00 85.44 202 LEU A O 1
ATOM 1637 N N . THR A 1 203 ? 30.524 12.201 -27.271 1.00 84.94 203 THR A N 1
ATOM 1638 C CA . THR A 1 203 ? 30.636 10.906 -27.975 1.00 84.94 203 THR A CA 1
ATOM 1639 C C . THR A 1 203 ? 30.327 11.008 -29.464 1.00 84.94 203 THR A C 1
ATOM 1641 O O . THR A 1 203 ? 31.059 10.441 -30.269 1.00 84.94 203 THR A O 1
ATOM 1644 N N . LEU A 1 204 ? 29.306 11.770 -29.859 1.00 84.25 204 LEU A N 1
ATOM 1645 C CA . LEU A 1 204 ? 29.025 12.020 -31.273 1.00 84.25 204 LEU A CA 1
ATOM 1646 C C . LEU A 1 204 ? 30.184 12.767 -31.952 1.00 84.25 204 LEU A C 1
ATOM 1648 O O . LEU A 1 204 ? 30.615 12.378 -33.035 1.00 84.25 204 LEU A O 1
ATOM 1652 N N . LEU A 1 205 ? 30.723 13.798 -31.295 1.00 87.88 205 LEU A N 1
ATOM 1653 C CA . LEU A 1 205 ? 31.849 14.574 -31.807 1.00 87.88 205 LEU A CA 1
ATOM 1654 C C . LEU A 1 205 ? 33.107 13.712 -31.964 1.00 87.88 205 LEU A C 1
ATOM 1656 O O . LEU A 1 205 ? 33.765 13.795 -32.993 1.00 87.88 205 LEU A O 1
ATOM 1660 N N . GLY A 1 206 ? 33.430 12.852 -30.996 1.00 85.69 206 GLY A N 1
ATOM 1661 C CA . GLY A 1 206 ? 34.609 11.990 -31.112 1.00 85.69 206 GLY A CA 1
ATOM 1662 C C . GLY A 1 206 ? 34.478 10.916 -32.187 1.00 85.69 206 GLY A C 1
ATOM 1663 O O . GLY A 1 206 ? 35.468 10.632 -32.850 1.00 85.69 206 GLY A O 1
ATOM 1664 N N . VAL A 1 207 ? 33.277 10.381 -32.442 1.00 85.38 207 VAL A N 1
ATOM 1665 C CA . VAL A 1 207 ? 33.051 9.479 -33.590 1.00 85.38 207 VAL A CA 1
ATOM 1666 C C . VAL A 1 207 ? 33.288 10.216 -34.914 1.00 85.38 207 VAL A C 1
ATOM 1668 O O . VAL A 1 207 ? 33.979 9.695 -35.785 1.00 85.38 207 VAL A O 1
ATOM 1671 N N . ILE A 1 208 ? 32.781 11.448 -35.046 1.00 86.94 208 ILE A N 1
ATOM 1672 C CA . ILE A 1 208 ? 32.961 12.276 -36.251 1.00 86.94 208 ILE A CA 1
ATOM 1673 C C . ILE A 1 208 ? 34.431 12.674 -36.453 1.00 86.94 208 ILE A C 1
ATOM 1675 O O . ILE A 1 208 ? 34.902 12.702 -37.586 1.00 86.94 208 ILE A O 1
ATOM 1679 N N . LEU A 1 209 ? 35.163 12.975 -35.376 1.00 87.31 209 LEU A N 1
ATOM 1680 C CA . LEU A 1 209 ? 36.582 13.336 -35.449 1.00 87.31 209 LEU A CA 1
ATOM 1681 C C . LEU A 1 209 ? 37.478 12.137 -35.796 1.00 87.31 209 LEU A C 1
ATOM 1683 O O . LEU A 1 209 ? 38.457 12.312 -36.515 1.00 87.31 209 LEU A O 1
ATOM 1687 N N . LEU A 1 210 ? 37.152 10.937 -35.301 1.00 84.50 210 LEU A N 1
ATOM 1688 C CA . LEU A 1 210 ? 37.912 9.710 -35.576 1.00 84.50 210 LEU A CA 1
ATOM 1689 C C . LEU A 1 210 ? 37.688 9.182 -36.994 1.00 84.50 210 LEU A C 1
ATOM 1691 O O . LEU A 1 210 ? 38.623 8.701 -37.630 1.00 84.50 210 LEU A O 1
ATOM 1695 N N . ASP A 1 211 ? 36.453 9.259 -37.484 1.00 81.94 211 ASP A N 1
ATOM 1696 C CA . ASP A 1 211 ? 36.112 8.884 -38.850 1.00 81.94 211 ASP A CA 1
ATOM 1697 C C . ASP A 1 211 ? 35.105 9.882 -39.438 1.00 81.94 211 ASP A C 1
ATOM 1699 O O . ASP A 1 211 ? 33.888 9.662 -39.351 1.00 81.94 211 ASP A O 1
ATOM 1703 N N . PRO A 1 212 ? 35.582 10.954 -40.099 1.00 85.44 212 PRO A N 1
ATOM 1704 C CA . PRO A 1 212 ? 34.719 11.944 -40.744 1.00 85.44 212 PRO A CA 1
ATOM 1705 C C . PRO A 1 212 ? 33.763 11.333 -41.772 1.00 85.44 212 PRO A C 1
ATOM 1707 O O . PRO A 1 212 ? 32.685 11.869 -42.026 1.00 85.44 212 PRO A O 1
ATOM 1710 N N . SER A 1 213 ? 34.114 10.178 -42.343 1.00 84.06 213 SER A N 1
ATOM 1711 C CA . SER A 1 213 ? 33.266 9.487 -43.311 1.00 84.06 213 SER A CA 1
ATOM 1712 C C . SER A 1 213 ? 32.057 8.788 -42.681 1.00 84.06 213 SER A C 1
ATOM 1714 O O . SER A 1 213 ? 31.071 8.510 -43.370 1.00 84.06 213 SER A O 1
ATOM 1716 N N . SER A 1 214 ? 32.102 8.538 -41.370 1.00 81.88 214 SER A N 1
ATOM 1717 C CA . SER A 1 214 ? 30.993 7.982 -40.593 1.00 81.88 214 SER A CA 1
ATOM 1718 C C . SER A 1 214 ? 29.969 9.037 -40.163 1.00 81.88 214 SER A C 1
ATOM 1720 O O . SER A 1 214 ? 28.861 8.674 -39.768 1.00 81.88 214 SER A O 1
ATOM 1722 N N . ALA A 1 215 ? 30.285 10.332 -40.296 1.00 83.94 215 ALA A N 1
ATOM 1723 C CA . ALA A 1 215 ? 29.438 11.445 -39.870 1.00 83.94 215 ALA A CA 1
ATOM 1724 C C . ALA A 1 215 ? 27.973 11.385 -40.356 1.00 83.94 215 ALA A C 1
ATOM 1726 O O . ALA A 1 215 ? 27.081 11.502 -39.509 1.00 83.94 215 ALA A O 1
ATOM 1727 N N . PRO A 1 216 ? 27.665 11.148 -41.653 1.00 86.06 216 PRO A N 1
ATOM 1728 C CA . PRO A 1 216 ? 26.272 11.082 -42.102 1.00 86.06 216 PRO A CA 1
ATOM 1729 C C . PRO A 1 216 ? 25.510 9.922 -41.448 1.00 86.06 216 PRO A C 1
ATOM 1731 O O . PRO A 1 216 ? 24.348 10.074 -41.076 1.00 86.06 216 PRO A O 1
ATOM 1734 N N . TRP A 1 217 ? 26.175 8.784 -41.234 1.00 83.62 217 TRP A N 1
ATOM 1735 C CA . TRP A 1 217 ? 25.583 7.628 -40.566 1.00 83.62 217 TRP A CA 1
ATOM 1736 C C . TRP A 1 217 ? 25.382 7.892 -39.072 1.00 83.62 217 TRP A C 1
ATOM 1738 O O . TRP A 1 217 ? 24.299 7.645 -38.550 1.00 83.62 217 TRP A O 1
ATOM 1748 N N . ALA A 1 218 ? 26.377 8.460 -38.390 1.00 82.75 218 ALA A N 1
ATOM 1749 C CA . ALA A 1 218 ? 26.289 8.798 -36.972 1.00 82.75 218 ALA A CA 1
ATOM 1750 C C . ALA A 1 218 ? 25.147 9.787 -36.688 1.00 82.75 218 ALA A C 1
ATOM 1752 O O . ALA A 1 218 ? 24.365 9.576 -35.758 1.00 82.75 218 ALA A O 1
ATOM 1753 N N . MET A 1 219 ? 24.984 10.819 -37.520 1.00 84.00 219 MET A N 1
ATOM 1754 C CA . MET A 1 219 ? 23.884 11.780 -37.392 1.00 84.00 219 MET A CA 1
ATOM 1755 C C . MET A 1 219 ? 22.522 11.145 -37.695 1.00 84.00 219 MET A C 1
ATOM 1757 O O . MET A 1 219 ? 21.584 11.321 -36.915 1.00 84.00 219 MET A O 1
ATOM 1761 N N . ALA A 1 220 ? 22.412 10.371 -38.781 1.00 85.38 220 ALA A N 1
ATOM 1762 C CA . ALA A 1 220 ? 21.160 9.727 -39.176 1.00 85.38 220 ALA A CA 1
ATOM 1763 C C . ALA A 1 220 ? 20.661 8.728 -38.121 1.00 85.38 220 ALA A C 1
ATOM 1765 O O . ALA A 1 220 ? 19.491 8.768 -37.739 1.00 85.38 220 ALA A O 1
ATOM 1766 N N . PHE A 1 221 ? 21.542 7.871 -37.597 1.00 81.25 221 PHE A N 1
ATOM 1767 C CA . PHE A 1 221 ? 21.172 6.884 -36.582 1.00 81.25 221 PHE A CA 1
ATOM 1768 C C . PHE A 1 221 ? 20.890 7.523 -35.219 1.00 81.25 221 PHE A C 1
ATOM 1770 O O . PHE A 1 221 ? 19.938 7.115 -34.562 1.00 81.25 221 PHE A O 1
ATOM 1777 N N . THR A 1 222 ? 21.631 8.562 -34.812 1.00 79.12 222 THR A N 1
ATOM 1778 C CA . THR A 1 222 ? 21.355 9.286 -33.554 1.00 79.12 222 THR A CA 1
ATOM 1779 C C . THR A 1 222 ? 20.022 10.036 -33.616 1.00 79.12 222 THR A C 1
ATOM 1781 O O . THR A 1 222 ? 19.231 9.974 -32.673 1.00 79.12 222 THR A O 1
ATOM 1784 N N . GLY A 1 223 ? 19.738 10.709 -34.737 1.00 81.94 223 GLY A N 1
ATOM 1785 C CA . GLY A 1 223 ? 18.471 11.405 -34.966 1.00 81.94 223 GLY A CA 1
ATOM 1786 C C . GLY A 1 223 ? 17.287 10.443 -35.067 1.00 81.94 223 GLY A C 1
ATOM 1787 O O . GLY A 1 223 ? 16.295 10.612 -34.360 1.00 81.94 223 GLY A O 1
ATOM 1788 N N . GLY A 1 224 ? 17.413 9.388 -35.877 1.00 82.38 224 GLY A N 1
ATOM 1789 C CA . GLY A 1 224 ? 16.393 8.345 -36.014 1.00 82.38 224 GLY A CA 1
ATOM 1790 C C . GLY A 1 224 ? 16.110 7.630 -34.693 1.00 82.38 224 GLY A C 1
ATOM 1791 O O . GLY A 1 224 ? 14.952 7.420 -34.337 1.00 82.38 224 GLY A O 1
ATOM 1792 N N . PHE A 1 225 ? 17.152 7.337 -33.914 1.00 76.50 225 PHE A N 1
ATOM 1793 C CA . PHE A 1 225 ? 17.008 6.784 -32.574 1.00 76.50 225 PHE A CA 1
ATOM 1794 C C . PHE A 1 225 ? 16.255 7.743 -31.639 1.00 76.50 225 PHE A C 1
ATOM 1796 O O . PHE A 1 225 ? 15.338 7.319 -30.938 1.00 76.50 225 PHE A O 1
ATOM 1803 N N . GLY A 1 226 ? 16.595 9.035 -31.652 1.00 76.38 226 GLY A N 1
ATOM 1804 C CA . GLY A 1 226 ? 15.894 10.033 -30.846 1.00 76.38 226 GLY A CA 1
ATOM 1805 C C . GLY A 1 226 ? 14.409 10.144 -31.189 1.00 76.38 226 GLY A C 1
ATOM 1806 O O . GLY A 1 226 ? 13.575 10.247 -30.292 1.00 76.38 226 GLY A O 1
ATOM 1807 N N . ILE A 1 227 ? 14.070 10.030 -32.475 1.00 80.88 227 ILE A N 1
ATOM 1808 C CA . ILE A 1 227 ? 12.686 9.995 -32.960 1.00 80.88 227 ILE A CA 1
ATOM 1809 C C . ILE A 1 227 ? 11.964 8.738 -32.452 1.00 80.88 227 ILE A C 1
ATOM 1811 O O . ILE A 1 227 ? 10.893 8.849 -31.857 1.00 80.88 227 ILE A O 1
ATOM 1815 N N . VAL A 1 228 ? 12.549 7.546 -32.625 1.00 79.81 228 VAL A N 1
ATOM 1816 C CA . VAL A 1 228 ? 11.958 6.283 -32.140 1.00 79.81 228 VAL A CA 1
ATOM 1817 C C . VAL A 1 228 ? 11.768 6.313 -30.624 1.00 79.81 228 VAL A C 1
ATOM 1819 O O . VAL A 1 228 ? 10.707 5.920 -30.143 1.00 79.81 228 VAL A O 1
ATOM 1822 N N . ALA A 1 229 ? 12.748 6.814 -29.869 1.00 74.31 229 ALA A N 1
ATOM 1823 C CA . ALA A 1 229 ? 12.666 6.937 -28.417 1.00 74.31 229 ALA A CA 1
ATOM 1824 C C . ALA A 1 229 ? 11.527 7.877 -27.986 1.00 74.31 229 ALA A C 1
ATOM 1826 O O . ALA A 1 229 ? 10.720 7.501 -27.137 1.00 74.31 229 ALA A O 1
ATOM 1827 N N . TYR A 1 230 ? 11.411 9.045 -28.621 1.00 76.94 230 TYR A N 1
ATOM 1828 C CA . TYR A 1 230 ? 10.348 10.020 -28.364 1.00 76.94 230 TYR A CA 1
ATOM 1829 C C . TYR A 1 230 ? 8.946 9.442 -28.627 1.00 76.94 230 TYR A C 1
ATOM 1831 O O . TYR A 1 230 ? 8.078 9.429 -27.752 1.00 76.94 230 TYR A O 1
ATOM 1839 N N . PHE A 1 231 ? 8.717 8.869 -29.812 1.00 78.06 231 PHE A N 1
ATOM 1840 C CA . PHE A 1 231 ? 7.413 8.278 -30.140 1.00 78.06 231 PHE A CA 1
ATOM 1841 C C . PHE A 1 231 ? 7.087 7.055 -29.275 1.00 78.06 231 PHE A C 1
ATOM 1843 O O . PHE A 1 231 ? 5.941 6.879 -28.854 1.00 78.06 231 PHE A O 1
ATOM 1850 N N . SER A 1 232 ? 8.094 6.235 -28.965 1.00 72.31 232 SER A N 1
ATOM 1851 C CA . SER A 1 232 ? 7.968 5.083 -28.073 1.00 72.31 232 SER A CA 1
ATOM 1852 C C . SER A 1 232 ? 7.435 5.495 -26.700 1.00 72.31 232 SER A C 1
ATOM 1854 O O . SER A 1 232 ? 6.492 4.888 -26.192 1.00 72.31 232 SER A O 1
ATOM 1856 N N . HIS A 1 233 ? 7.969 6.567 -26.121 1.00 69.19 233 HIS A N 1
ATOM 1857 C CA . HIS A 1 233 ? 7.539 7.064 -24.821 1.00 69.19 233 HIS A CA 1
ATOM 1858 C C . HIS A 1 233 ? 6.166 7.746 -24.835 1.00 69.19 233 HIS A C 1
ATOM 1860 O O . HIS A 1 233 ? 5.408 7.553 -23.882 1.00 69.19 233 HIS A O 1
ATOM 1866 N N . ILE A 1 234 ? 5.793 8.476 -25.895 1.00 75.19 234 ILE A N 1
ATOM 1867 C CA . ILE A 1 234 ? 4.428 9.022 -26.048 1.00 75.19 234 ILE A CA 1
ATOM 1868 C C . ILE A 1 234 ? 3.391 7.895 -26.012 1.00 75.19 234 ILE A C 1
ATOM 1870 O O . ILE A 1 234 ? 2.431 7.955 -25.239 1.00 75.19 234 ILE A O 1
ATOM 1874 N N . ILE A 1 235 ? 3.614 6.844 -26.804 1.00 74.19 235 ILE A N 1
ATOM 1875 C CA . ILE A 1 235 ? 2.703 5.697 -26.899 1.00 74.19 235 ILE A CA 1
ATOM 1876 C C . ILE A 1 235 ? 2.658 4.931 -25.571 1.00 74.19 235 ILE A C 1
ATOM 1878 O O . ILE A 1 235 ? 1.582 4.551 -25.104 1.00 74.19 235 ILE A O 1
ATOM 1882 N N . GLN A 1 236 ? 3.815 4.720 -24.937 1.00 72.81 236 GLN A N 1
ATOM 1883 C CA . GLN A 1 236 ? 3.889 4.066 -23.631 1.00 72.81 236 GLN A CA 1
ATOM 1884 C C . GLN A 1 236 ? 3.147 4.862 -22.556 1.00 72.81 236 GLN A C 1
ATOM 1886 O O . GLN A 1 236 ? 2.407 4.267 -21.782 1.00 72.81 236 GLN A O 1
ATOM 1891 N N . ARG A 1 237 ? 3.268 6.195 -22.528 1.00 68.25 237 ARG A N 1
ATOM 1892 C CA . ARG A 1 237 ? 2.644 7.045 -21.503 1.00 68.25 237 ARG A CA 1
ATOM 1893 C C . ARG A 1 237 ? 1.123 6.941 -21.505 1.00 68.25 237 ARG A C 1
ATOM 1895 O O . ARG A 1 237 ? 0.514 6.851 -20.440 1.00 68.25 237 ARG A O 1
ATOM 1902 N N . GLU A 1 238 ? 0.503 6.966 -22.679 1.00 72.94 238 GLU A N 1
ATOM 1903 C CA . GLU A 1 238 ? -0.950 6.822 -22.780 1.00 72.94 238 GLU A CA 1
ATOM 1904 C C . GLU A 1 238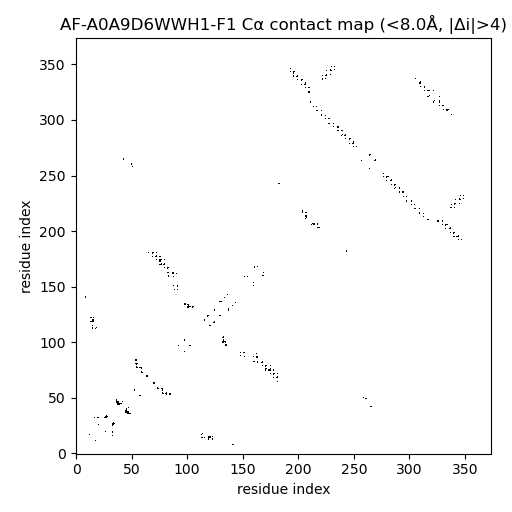 ? -1.404 5.444 -22.273 1.00 72.94 238 GLU A C 1
ATOM 1906 O O . GLU A 1 238 ? -2.373 5.332 -21.519 1.00 72.94 238 GLU A O 1
ATOM 1911 N N . ARG A 1 239 ? -0.662 4.392 -22.628 1.00 70.62 239 ARG A N 1
ATOM 1912 C CA . ARG A 1 239 ? -0.967 3.013 -22.228 1.00 70.62 239 ARG A CA 1
ATOM 1913 C C . ARG A 1 239 ? -0.710 2.749 -20.747 1.00 70.62 239 ARG A C 1
ATOM 1915 O O . ARG A 1 239 ? -1.524 2.099 -20.096 1.00 70.62 239 ARG A O 1
ATOM 1922 N N . GLU A 1 240 ? 0.349 3.320 -20.183 1.00 71.44 240 GLU A N 1
ATOM 1923 C CA . GLU A 1 240 ? 0.625 3.284 -18.747 1.00 71.44 240 GLU A CA 1
ATOM 1924 C C . GLU A 1 240 ? -0.523 3.910 -17.951 1.00 71.44 240 GLU A C 1
ATOM 1926 O O . GLU A 1 240 ? -0.958 3.336 -16.954 1.00 71.44 240 GLU A O 1
ATOM 1931 N N . MET A 1 241 ? -1.075 5.042 -18.408 1.00 67.75 241 MET A N 1
ATOM 1932 C CA . MET A 1 241 ? -2.238 5.659 -17.761 1.00 67.75 241 MET A CA 1
ATOM 1933 C C . MET A 1 241 ? -3.457 4.731 -17.769 1.00 67.75 241 MET A C 1
ATOM 1935 O O . MET A 1 241 ? -4.126 4.612 -16.744 1.00 67.75 241 MET A O 1
ATOM 1939 N N . ARG A 1 242 ? -3.715 4.021 -18.878 1.00 70.06 242 ARG A N 1
ATOM 1940 C CA . ARG A 1 242 ? -4.793 3.017 -18.949 1.00 70.06 242 ARG A CA 1
ATOM 1941 C C . ARG A 1 242 ? -4.551 1.866 -17.966 1.00 70.06 242 ARG A C 1
ATOM 1943 O O . ARG A 1 242 ? -5.456 1.506 -17.218 1.00 70.06 242 ARG A O 1
ATOM 1950 N N . SER A 1 243 ? -3.325 1.342 -17.895 1.00 66.88 243 SER A N 1
ATOM 1951 C CA . SER A 1 243 ? -2.952 0.302 -16.922 1.00 66.88 243 SER A CA 1
ATOM 1952 C C . SER A 1 243 ? -3.135 0.775 -15.469 1.00 66.88 243 SER A C 1
ATOM 1954 O O . SER A 1 243 ? -3.658 0.030 -14.633 1.00 66.88 243 SER A O 1
ATOM 1956 N N . PHE A 1 244 ? -2.798 2.036 -15.163 1.00 67.44 244 PHE A N 1
ATOM 1957 C CA . PHE A 1 244 ? -3.035 2.631 -13.844 1.00 67.44 244 PHE A CA 1
ATOM 1958 C C . PHE A 1 244 ? -4.520 2.782 -13.513 1.00 67.44 244 PHE A C 1
ATOM 1960 O O . PHE A 1 244 ? -4.897 2.532 -12.368 1.00 67.44 244 PHE A O 1
ATOM 1967 N N . THR A 1 245 ? -5.365 3.134 -14.483 1.00 72.81 245 THR A N 1
ATOM 1968 C CA . THR A 1 245 ? -6.819 3.191 -14.283 1.00 72.81 245 THR A CA 1
ATOM 1969 C C . THR A 1 245 ? -7.376 1.824 -13.891 1.00 72.81 245 THR A C 1
ATOM 1971 O O . THR A 1 245 ? -8.080 1.731 -12.886 1.00 72.81 245 THR A O 1
ATOM 1974 N N . HIS A 1 246 ? -6.996 0.749 -14.592 1.00 77.50 246 HIS A N 1
ATOM 1975 C CA . HIS A 1 246 ? -7.430 -0.608 -14.227 1.00 77.50 246 HIS A CA 1
ATOM 1976 C C . HIS A 1 246 ? -6.901 -1.037 -12.849 1.00 77.50 246 HIS A C 1
ATOM 1978 O O . HIS A 1 246 ? -7.615 -1.666 -12.071 1.00 77.50 246 HIS A O 1
ATOM 1984 N N . ASN A 1 247 ? -5.673 -0.652 -12.489 1.00 73.69 247 ASN A N 1
ATOM 1985 C CA . ASN A 1 247 ? -5.129 -0.924 -11.156 1.00 73.69 247 ASN A CA 1
ATOM 1986 C C . ASN A 1 247 ? -5.886 -0.173 -10.040 1.00 73.69 247 ASN A C 1
ATOM 1988 O O . ASN A 1 247 ? -6.163 -0.733 -8.974 1.00 73.69 247 ASN A O 1
ATOM 1992 N N . GLY A 1 248 ? -6.250 1.086 -10.298 1.00 70.69 248 GLY A N 1
ATOM 1993 C CA . GLY A 1 248 ? -7.080 1.893 -9.407 1.00 70.69 248 GLY A CA 1
ATOM 1994 C C . GLY A 1 248 ? -8.474 1.294 -9.226 1.00 70.69 248 GLY A C 1
ATOM 1995 O O . GLY A 1 248 ? -8.944 1.197 -8.093 1.00 70.69 248 GLY A O 1
ATOM 1996 N N . ALA A 1 249 ? -9.089 0.817 -10.312 1.00 76.12 249 ALA A N 1
ATOM 1997 C CA . ALA A 1 249 ? -10.370 0.114 -10.276 1.00 76.12 249 ALA A CA 1
ATOM 1998 C C . ALA A 1 249 ? -10.294 -1.164 -9.428 1.00 76.12 249 ALA A C 1
ATOM 2000 O O . ALA A 1 249 ? -11.138 -1.363 -8.560 1.00 76.12 249 ALA A O 1
ATOM 2001 N N . LEU A 1 250 ? -9.237 -1.971 -9.583 1.00 80.38 250 LEU A N 1
ATOM 2002 C CA . LEU A 1 250 ? -9.016 -3.171 -8.769 1.00 80.38 250 LEU A CA 1
ATOM 2003 C C . LEU A 1 250 ? -8.898 -2.831 -7.272 1.00 80.38 250 LEU A C 1
ATOM 2005 O O . LEU A 1 250 ? -9.506 -3.480 -6.426 1.00 80.38 250 LEU A O 1
ATOM 2009 N N . SER A 1 251 ? -8.128 -1.789 -6.942 1.00 74.50 251 SER A N 1
ATOM 2010 C CA . SER A 1 251 ? -7.920 -1.338 -5.558 1.00 74.50 251 SER A CA 1
ATOM 2011 C C . SER A 1 251 ? -9.209 -0.814 -4.924 1.00 74.50 251 SER A C 1
ATOM 2013 O O . SER A 1 251 ? -9.496 -1.107 -3.764 1.00 74.50 251 SER A O 1
ATOM 2015 N N . ARG A 1 252 ? -10.001 -0.062 -5.694 1.00 74.38 252 ARG A N 1
ATOM 2016 C CA . ARG A 1 252 ? -11.306 0.439 -5.264 1.00 74.38 252 ARG A CA 1
ATOM 2017 C C . ARG A 1 252 ? -12.313 -0.694 -5.090 1.00 74.38 252 ARG A C 1
ATOM 2019 O O . ARG A 1 252 ? -12.961 -0.746 -4.056 1.00 74.38 252 ARG A O 1
ATOM 2026 N N . PHE A 1 253 ? -12.359 -1.640 -6.028 1.00 83.06 253 PHE A N 1
ATOM 2027 C CA . PHE A 1 253 ? -13.201 -2.829 -5.931 1.00 83.06 253 PHE A CA 1
ATOM 2028 C C . PHE A 1 253 ? -12.903 -3.628 -4.660 1.00 83.06 253 PHE A C 1
ATOM 2030 O O . PHE A 1 253 ? -13.829 -4.065 -3.990 1.00 83.06 253 PHE A O 1
ATOM 2037 N N . TYR A 1 254 ? -11.630 -3.769 -4.269 1.00 77.31 254 TYR A N 1
ATOM 2038 C CA . TYR A 1 254 ? -11.295 -4.381 -2.983 1.00 77.31 254 TYR A CA 1
ATOM 2039 C C . TYR A 1 254 ? -11.867 -3.605 -1.800 1.00 77.31 254 TYR A C 1
ATOM 2041 O O . TYR A 1 254 ? -12.460 -4.216 -0.920 1.00 77.31 254 TYR A O 1
ATOM 2049 N N . LEU A 1 255 ? -11.700 -2.282 -1.757 1.00 76.81 255 LEU A N 1
ATOM 2050 C CA . LEU A 1 255 ? -12.231 -1.474 -0.660 1.00 76.81 255 LEU A CA 1
ATOM 2051 C C . LEU A 1 255 ? -13.764 -1.553 -0.586 1.00 76.81 255 LEU A C 1
ATOM 2053 O O . LEU A 1 255 ? -14.304 -1.765 0.496 1.00 76.81 255 LEU A O 1
ATOM 2057 N N . ASP A 1 256 ? -14.445 -1.447 -1.724 1.00 79.38 256 ASP A N 1
ATOM 2058 C CA . ASP A 1 256 ? -15.906 -1.515 -1.810 1.00 79.38 256 ASP A CA 1
ATOM 2059 C C . ASP A 1 256 ? -16.414 -2.919 -1.430 1.00 79.38 256 ASP A C 1
ATOM 2061 O O . ASP A 1 256 ? -17.366 -3.054 -0.662 1.00 79.38 256 ASP A O 1
ATOM 2065 N N . ALA A 1 257 ? -15.728 -3.977 -1.879 1.00 82.00 257 ALA A N 1
ATOM 2066 C CA . ALA A 1 257 ? -16.024 -5.362 -1.512 1.00 82.00 257 ALA A CA 1
ATOM 2067 C C . ALA A 1 257 ? -15.788 -5.650 -0.034 1.00 82.00 257 ALA A C 1
ATOM 2069 O O . ALA A 1 257 ? -16.486 -6.475 0.559 1.00 82.00 257 ALA A O 1
ATOM 2070 N N . LEU A 1 258 ? -14.797 -4.980 0.556 1.00 76.75 258 LEU A N 1
ATOM 2071 C CA . LEU A 1 258 ? -14.615 -5.006 1.986 1.00 76.75 258 LEU A CA 1
ATOM 2072 C C . LEU A 1 258 ? -15.853 -4.344 2.617 1.00 76.75 258 LEU A C 1
ATOM 2074 O O . LEU A 1 258 ? -16.691 -5.042 3.179 1.00 76.75 258 LEU A O 1
ATOM 2078 N N . LEU A 1 259 ? -16.055 -3.042 2.435 1.00 75.31 259 LEU A N 1
ATOM 2079 C CA . LEU A 1 259 ? -17.152 -2.292 3.066 1.00 75.31 259 LEU A CA 1
ATOM 2080 C C . LEU A 1 259 ? -18.548 -2.933 2.889 1.00 75.31 259 LEU A C 1
ATOM 2082 O O . LEU A 1 259 ? -19.374 -2.865 3.799 1.00 75.31 259 LEU A O 1
ATOM 2086 N N . GLY A 1 260 ? -18.798 -3.593 1.754 1.00 78.00 260 GLY A N 1
ATOM 2087 C CA . GLY A 1 260 ? -20.067 -4.230 1.396 1.00 78.00 260 GLY A CA 1
ATOM 2088 C C . GLY A 1 260 ? -20.157 -5.754 1.558 1.00 78.00 260 GLY A C 1
ATOM 2089 O O . GLY A 1 260 ? -21.084 -6.334 0.988 1.00 78.00 260 GLY A O 1
ATOM 2090 N N . LEU A 1 261 ? -19.257 -6.445 2.283 1.00 79.38 261 LEU A N 1
ATOM 2091 C CA . LEU A 1 261 ? -19.274 -7.924 2.274 1.00 79.38 261 LEU A CA 1
ATOM 2092 C C . LEU A 1 261 ? -20.586 -8.527 2.803 1.00 79.38 261 LEU A C 1
ATOM 2094 O O . LEU A 1 261 ? -21.057 -9.523 2.254 1.00 79.38 261 LEU A O 1
ATOM 2098 N N . ILE A 1 262 ? -21.172 -7.958 3.863 1.00 72.06 262 ILE A N 1
ATOM 2099 C CA . ILE A 1 262 ? -22.417 -8.493 4.440 1.00 72.06 262 ILE A CA 1
ATOM 2100 C C . ILE A 1 262 ? -23.535 -8.483 3.380 1.00 72.06 262 ILE A C 1
ATOM 2102 O O . ILE A 1 262 ? -24.019 -9.567 3.054 1.00 72.06 262 ILE A O 1
ATOM 2106 N N . PRO A 1 263 ? -23.880 -7.339 2.750 1.00 70.06 263 PRO A N 1
ATOM 2107 C CA . PRO A 1 263 ? -24.801 -7.321 1.612 1.00 70.06 263 PRO A CA 1
ATOM 2108 C C . PRO A 1 263 ? -24.423 -8.304 0.497 1.00 70.06 263 PRO A C 1
ATOM 2110 O O . PRO A 1 263 ? -25.270 -9.064 0.030 1.00 70.06 263 PRO A O 1
ATOM 2113 N N . ALA A 1 264 ? -23.148 -8.344 0.097 1.00 74.75 264 ALA A N 1
ATOM 2114 C CA . ALA A 1 264 ? -22.697 -9.214 -0.985 1.00 74.75 264 ALA A CA 1
ATOM 2115 C C . ALA A 1 264 ? -22.943 -10.700 -0.693 1.00 74.75 264 ALA A C 1
ATOM 2117 O O . ALA A 1 264 ? -23.377 -11.441 -1.572 1.00 74.75 264 ALA A O 1
ATOM 2118 N N . ARG A 1 265 ? -22.705 -11.156 0.538 1.00 70.94 265 ARG A N 1
ATOM 2119 C CA . ARG A 1 265 ? -22.981 -12.544 0.915 1.00 70.94 265 ARG A CA 1
ATOM 2120 C C . ARG A 1 265 ? -24.472 -12.808 1.105 1.00 70.94 265 ARG A C 1
ATOM 2122 O O . ARG A 1 265 ? -24.930 -13.842 0.634 1.00 70.94 265 ARG A O 1
ATOM 2129 N N . MET A 1 266 ? -25.225 -11.886 1.713 1.00 67.38 266 MET A N 1
ATOM 2130 C CA . MET A 1 266 ? -26.680 -12.026 1.906 1.00 67.38 266 MET A CA 1
ATOM 2131 C C . MET A 1 266 ? -27.423 -12.225 0.584 1.00 67.38 266 MET A C 1
ATOM 2133 O O . MET A 1 266 ? -28.366 -13.006 0.517 1.00 67.38 266 MET A O 1
ATOM 2137 N N . HIS A 1 267 ? -26.947 -11.593 -0.488 1.00 75.06 267 HIS A N 1
ATOM 2138 C CA . HIS A 1 267 ? -27.480 -11.785 -1.836 1.00 75.06 267 HIS A CA 1
ATOM 2139 C C . HIS A 1 267 ? -26.790 -12.907 -2.633 1.00 75.06 267 HIS A C 1
ATOM 2141 O O . HIS A 1 267 ? -27.029 -13.042 -3.831 1.00 75.06 267 HIS A O 1
ATOM 2147 N N . GLY A 1 268 ? -25.909 -13.703 -2.015 1.00 75.38 268 GLY A N 1
ATOM 2148 C CA . GLY A 1 268 ? -25.177 -14.779 -2.691 1.00 75.38 268 GLY A CA 1
ATOM 2149 C C . GLY A 1 268 ? -24.282 -14.289 -3.836 1.00 75.38 268 GLY A C 1
ATOM 2150 O O . GLY A 1 268 ? -23.956 -15.047 -4.751 1.00 75.38 268 GLY A O 1
ATOM 2151 N N . ALA A 1 269 ? -23.864 -13.021 -3.801 1.00 75.88 269 ALA A N 1
ATOM 2152 C CA . ALA A 1 269 ? -23.152 -12.349 -4.880 1.00 75.88 269 ALA A CA 1
ATOM 2153 C C . ALA A 1 269 ? -21.693 -12.804 -5.026 1.00 75.88 269 ALA A C 1
ATOM 2155 O O . ALA A 1 269 ? -20.980 -12.256 -5.857 1.00 75.88 269 ALA A O 1
ATOM 2156 N N . GLU A 1 270 ? -21.223 -13.814 -4.285 1.00 77.88 270 GLU A N 1
ATOM 2157 C CA . GLU A 1 270 ? -19.834 -14.290 -4.360 1.00 77.88 270 GLU A CA 1
ATOM 2158 C C . GLU A 1 270 ? -19.424 -14.633 -5.797 1.00 77.88 270 GLU A C 1
ATOM 2160 O O . GLU A 1 270 ? -18.367 -14.210 -6.263 1.00 77.88 270 GLU A O 1
ATOM 2165 N N . ARG A 1 271 ? -20.277 -15.355 -6.537 1.00 71.19 271 ARG A N 1
ATOM 2166 C CA . ARG A 1 271 ? -19.988 -15.705 -7.937 1.00 71.19 271 ARG A CA 1
ATOM 2167 C C . ARG A 1 271 ? -19.964 -14.469 -8.831 1.00 71.19 271 ARG A C 1
ATOM 2169 O O . ARG A 1 271 ? -19.113 -14.387 -9.710 1.00 71.19 271 ARG A O 1
ATOM 2176 N N . ALA A 1 272 ? -20.869 -13.518 -8.601 1.00 74.31 272 ALA A N 1
ATOM 2177 C CA . ALA A 1 272 ? -20.917 -12.265 -9.347 1.00 74.31 272 ALA A CA 1
ATOM 2178 C C . ALA A 1 272 ? -19.668 -11.412 -9.071 1.00 74.31 272 ALA A C 1
ATOM 2180 O O . ALA A 1 272 ? -18.999 -10.990 -10.005 1.00 74.31 272 ALA A O 1
ATOM 2181 N N . MET A 1 273 ? -19.276 -11.260 -7.805 1.00 82.38 273 MET A N 1
ATOM 2182 C CA . MET A 1 273 ? -18.075 -10.528 -7.405 1.00 82.38 273 MET A CA 1
ATOM 2183 C C . MET A 1 273 ? -16.788 -11.202 -7.871 1.00 82.38 273 MET A C 1
ATOM 2185 O O . MET A 1 273 ? -15.851 -10.514 -8.255 1.00 82.38 273 MET A O 1
ATOM 2189 N N . ARG A 1 274 ? -16.723 -12.539 -7.858 1.00 82.12 274 ARG A N 1
ATOM 2190 C CA . ARG A 1 274 ? -15.583 -13.283 -8.403 1.00 82.12 274 ARG A CA 1
ATOM 2191 C C . ARG A 1 274 ? -15.447 -13.047 -9.904 1.00 82.12 274 ARG A C 1
ATOM 2193 O O . ARG A 1 274 ? -14.339 -12.777 -10.348 1.00 82.12 274 ARG A O 1
ATOM 2200 N N . ARG A 1 275 ? -16.553 -13.106 -10.656 1.00 76.38 275 ARG A N 1
ATOM 2201 C CA . ARG A 1 275 ? -16.572 -12.809 -12.100 1.00 76.38 275 ARG A CA 1
ATOM 2202 C C . ARG A 1 275 ? -16.171 -11.365 -12.384 1.00 76.38 275 ARG A C 1
ATOM 2204 O O . ARG A 1 275 ? -15.383 -11.130 -13.292 1.00 76.38 275 ARG A O 1
ATOM 2211 N N . GLU A 1 276 ? -16.656 -10.416 -11.591 1.00 82.88 276 GLU A N 1
ATOM 2212 C CA . GLU A 1 276 ? -16.298 -9.002 -11.730 1.00 82.88 276 GLU A CA 1
ATOM 2213 C C . GLU A 1 276 ? -14.812 -8.771 -11.422 1.00 82.88 276 GLU A C 1
ATOM 2215 O O . GLU A 1 276 ? -14.088 -8.157 -12.203 1.00 82.88 276 GLU A O 1
ATOM 2220 N N . HIS A 1 277 ? -14.315 -9.351 -10.327 1.00 86.44 277 HIS A N 1
ATOM 2221 C CA . HIS A 1 277 ? -12.901 -9.297 -9.971 1.00 86.44 277 HIS A CA 1
ATOM 2222 C C . HIS A 1 277 ? -12.010 -9.911 -11.055 1.00 86.44 277 HIS A C 1
ATOM 2224 O O . HIS A 1 277 ? -10.987 -9.334 -11.417 1.00 86.44 277 HIS A O 1
ATOM 2230 N N . GLU A 1 278 ? -12.395 -11.077 -11.574 1.00 86.19 278 GLU A N 1
ATOM 2231 C CA . GLU A 1 278 ? -11.699 -11.754 -12.664 1.00 86.19 278 GLU A CA 1
ATOM 2232 C C . GLU A 1 278 ? -11.718 -10.916 -13.944 1.00 86.19 278 GLU A C 1
ATOM 2234 O O . GLU A 1 278 ? -10.688 -10.808 -14.605 1.00 86.19 278 GLU A O 1
ATOM 2239 N N . THR A 1 279 ? -12.834 -10.255 -14.256 1.00 85.00 279 THR A N 1
ATOM 2240 C CA . THR A 1 279 ? -12.953 -9.341 -15.402 1.00 85.00 279 THR A CA 1
ATOM 2241 C C . THR A 1 279 ? -11.966 -8.185 -15.267 1.00 85.00 279 THR A C 1
ATOM 2243 O O . THR A 1 279 ? -11.109 -8.012 -16.134 1.00 85.00 279 THR A O 1
ATOM 2246 N N . LEU A 1 280 ? -11.979 -7.478 -14.132 1.00 83.75 280 LEU A N 1
ATOM 2247 C CA . LEU A 1 280 ? -11.051 -6.376 -13.850 1.00 83.75 280 LEU A CA 1
ATOM 2248 C C . LEU A 1 280 ? -9.583 -6.827 -13.864 1.00 83.75 280 LEU A C 1
ATOM 2250 O O . LEU A 1 280 ? -8.709 -6.118 -14.370 1.00 83.75 280 LEU A O 1
ATOM 2254 N N . LEU A 1 281 ? -9.294 -8.014 -13.325 1.00 85.12 281 LEU A N 1
ATOM 2255 C CA . LEU A 1 281 ? -7.949 -8.582 -13.314 1.00 85.12 281 LEU A CA 1
ATOM 2256 C C . LEU A 1 281 ? -7.488 -8.964 -14.724 1.00 85.12 281 LEU A C 1
ATOM 2258 O O . LEU A 1 281 ? -6.327 -8.739 -15.066 1.00 85.12 281 LEU A O 1
ATOM 2262 N N . THR A 1 282 ? -8.385 -9.495 -15.552 1.00 87.38 282 THR A N 1
ATOM 2263 C CA . THR A 1 282 ? -8.094 -9.879 -16.938 1.00 87.38 282 THR A CA 1
ATOM 2264 C C . THR A 1 282 ? -7.902 -8.649 -17.819 1.00 87.38 282 THR A C 1
ATOM 2266 O O . THR A 1 282 ? -6.973 -8.620 -18.623 1.00 87.38 282 THR A O 1
ATOM 2269 N N . GLU A 1 283 ? -8.709 -7.602 -17.646 1.00 86.25 283 GLU A N 1
ATOM 2270 C CA . GLU A 1 283 ? -8.520 -6.311 -18.317 1.00 86.25 283 GLU A CA 1
ATOM 2271 C C . GLU A 1 283 ? -7.196 -5.659 -17.929 1.00 86.25 283 GLU A C 1
ATOM 2273 O O . GLU A 1 283 ? -6.424 -5.246 -18.799 1.00 86.25 283 GLU A O 1
ATOM 2278 N N . TRP A 1 284 ? -6.886 -5.629 -16.628 1.00 85.69 284 TRP A N 1
ATOM 2279 C CA . TRP A 1 284 ? -5.597 -5.150 -16.143 1.00 85.69 284 TRP A CA 1
ATOM 2280 C C . TRP A 1 284 ? -4.441 -5.965 -16.736 1.00 85.69 284 TRP A C 1
ATOM 2282 O O . TRP A 1 284 ? -3.453 -5.385 -17.192 1.00 85.69 284 TRP A O 1
ATOM 2292 N N . MET A 1 285 ? -4.564 -7.295 -16.767 1.00 85.44 285 MET A N 1
ATOM 2293 C CA . MET A 1 285 ? -3.549 -8.194 -17.312 1.00 85.44 285 MET A CA 1
ATOM 2294 C C . MET A 1 285 ? -3.348 -7.963 -18.816 1.00 85.44 285 MET A C 1
ATOM 2296 O O . MET A 1 285 ? -2.210 -7.785 -19.245 1.00 85.44 285 MET A O 1
ATOM 2300 N N . ARG A 1 286 ? -4.426 -7.914 -19.609 1.00 85.94 286 ARG A N 1
ATOM 2301 C CA . ARG A 1 286 ? -4.380 -7.652 -21.059 1.00 85.94 286 ARG A CA 1
ATOM 2302 C C . ARG A 1 286 ? -3.745 -6.295 -21.355 1.00 85.94 286 ARG A C 1
ATOM 2304 O O . ARG A 1 286 ? -2.750 -6.237 -22.067 1.00 85.94 286 ARG A O 1
ATOM 2311 N N . SER A 1 287 ? -4.233 -5.234 -20.710 1.00 83.12 287 SER A N 1
ATOM 2312 C CA . SER A 1 287 ? -3.696 -3.872 -20.840 1.00 83.12 287 SER A CA 1
ATOM 2313 C C . SER A 1 287 ? -2.210 -3.795 -20.463 1.00 83.12 287 SER A C 1
ATOM 2315 O O . SER A 1 287 ? -1.405 -3.136 -21.130 1.00 83.12 287 SER A O 1
ATOM 2317 N N . SER A 1 288 ? -1.810 -4.535 -19.426 1.00 78.81 288 SER A N 1
ATOM 2318 C CA . SER A 1 288 ? -0.410 -4.631 -19.015 1.00 78.81 288 SER A CA 1
ATOM 2319 C C . SER A 1 288 ? 0.435 -5.385 -20.045 1.00 78.81 288 SER A C 1
ATOM 2321 O O . SER A 1 288 ? 1.479 -4.873 -20.444 1.00 78.81 288 SER A O 1
ATOM 2323 N N . PHE A 1 289 ? 0.006 -6.558 -20.522 1.00 83.75 289 PHE A N 1
ATOM 2324 C CA . PHE A 1 289 ? 0.748 -7.322 -21.531 1.00 83.75 289 PHE A CA 1
ATOM 2325 C C . PHE A 1 289 ? 0.852 -6.596 -22.869 1.00 83.75 289 PHE A C 1
ATOM 2327 O O . PHE A 1 289 ? 1.923 -6.615 -23.469 1.00 83.75 289 PHE A O 1
ATOM 2334 N N . ASP A 1 290 ? -0.193 -5.900 -23.309 1.00 83.62 290 ASP A N 1
ATOM 2335 C CA . ASP A 1 290 ? -0.153 -5.084 -24.526 1.00 83.62 290 ASP A CA 1
ATOM 2336 C C . ASP A 1 290 ? 0.858 -3.939 -24.408 1.00 83.62 290 ASP A C 1
ATOM 2338 O O . ASP A 1 290 ? 1.514 -3.568 -25.386 1.00 83.62 290 ASP A O 1
ATOM 2342 N N . THR A 1 291 ? 1.011 -3.389 -23.202 1.00 75.19 291 THR A N 1
ATOM 2343 C CA . THR A 1 291 ? 2.037 -2.385 -22.902 1.00 75.19 291 THR A CA 1
ATOM 2344 C C . THR A 1 291 ? 3.430 -3.017 -22.938 1.00 75.19 291 THR A C 1
ATOM 2346 O O . THR A 1 291 ? 4.294 -2.541 -23.671 1.00 75.19 291 THR A O 1
ATOM 2349 N N . TRP A 1 292 ? 3.641 -4.133 -22.232 1.00 77.19 292 TRP A N 1
ATOM 2350 C CA . TRP A 1 292 ? 4.925 -4.845 -22.209 1.00 77.19 292 TRP A CA 1
ATOM 2351 C C . TRP A 1 292 ? 5.358 -5.341 -23.590 1.00 77.19 292 TRP A C 1
ATOM 2353 O O . TRP A 1 292 ? 6.526 -5.209 -23.947 1.00 77.19 292 TRP A O 1
ATOM 2363 N N . ARG A 1 293 ? 4.432 -5.865 -24.398 1.00 83.94 293 ARG A N 1
ATOM 2364 C CA . ARG A 1 293 ? 4.715 -6.345 -25.755 1.00 83.94 293 ARG A CA 1
ATOM 2365 C C . ARG A 1 293 ? 5.228 -5.217 -26.641 1.00 83.94 293 ARG A C 1
ATOM 2367 O O . ARG A 1 293 ? 6.216 -5.408 -27.342 1.00 83.94 293 ARG A O 1
ATOM 2374 N N . LEU A 1 294 ? 4.604 -4.040 -26.585 1.00 80.38 294 LEU A N 1
ATOM 2375 C CA . LEU A 1 294 ? 5.102 -2.877 -27.317 1.00 80.38 294 LEU A CA 1
ATOM 2376 C C . LEU A 1 294 ? 6.461 -2.405 -26.815 1.00 80.38 294 LEU A C 1
ATOM 2378 O O . LEU A 1 294 ? 7.320 -2.105 -27.637 1.00 80.38 294 LEU A O 1
ATOM 2382 N N . VAL A 1 295 ? 6.668 -2.358 -25.497 1.00 77.69 295 VAL A N 1
ATOM 2383 C CA . VAL A 1 295 ? 7.967 -1.990 -24.914 1.00 77.69 295 VAL A CA 1
ATOM 2384 C C . VAL A 1 295 ? 9.061 -2.915 -25.442 1.00 77.69 295 VAL A C 1
ATOM 2386 O O . VAL A 1 295 ? 10.078 -2.432 -25.932 1.00 77.69 295 VAL A O 1
ATOM 2389 N N . VAL A 1 296 ? 8.828 -4.230 -25.425 1.00 81.50 296 VAL A N 1
ATOM 2390 C CA . VAL A 1 296 ? 9.780 -5.227 -25.934 1.00 81.50 296 VAL A CA 1
ATOM 2391 C C . VAL A 1 296 ? 10.017 -5.067 -27.437 1.00 81.50 296 VAL A C 1
ATOM 2393 O O . VAL A 1 296 ? 11.165 -5.122 -27.865 1.00 81.50 296 VAL A O 1
ATOM 2396 N N . ILE A 1 297 ? 8.976 -4.824 -28.243 1.00 84.62 297 ILE A N 1
ATOM 2397 C CA . ILE A 1 297 ? 9.121 -4.602 -29.693 1.00 84.62 297 ILE A CA 1
ATOM 2398 C C . ILE A 1 297 ? 9.943 -3.338 -29.976 1.00 84.62 297 ILE A C 1
ATOM 2400 O O . ILE A 1 297 ? 10.887 -3.381 -30.762 1.00 84.62 297 ILE A O 1
ATOM 2404 N N . LEU A 1 298 ? 9.614 -2.219 -29.328 1.00 79.38 298 LEU A N 1
ATOM 2405 C CA . LEU A 1 298 ? 10.285 -0.931 -29.526 1.00 79.38 298 LEU A CA 1
ATOM 2406 C C . LEU A 1 298 ? 11.736 -0.971 -29.031 1.00 79.38 298 LEU A C 1
ATOM 2408 O O . LEU A 1 298 ? 12.635 -0.430 -29.681 1.00 79.38 298 LEU A O 1
ATOM 2412 N N . GLN A 1 299 ? 11.986 -1.653 -27.913 1.00 77.38 299 GLN A N 1
ATOM 2413 C CA . GLN A 1 299 ? 13.333 -1.901 -27.412 1.00 77.38 299 GLN A CA 1
ATOM 2414 C C . GLN A 1 299 ? 14.112 -2.832 -28.348 1.00 77.38 299 GLN A C 1
ATOM 2416 O O . GLN A 1 299 ? 15.266 -2.543 -28.654 1.00 77.38 299 GLN A O 1
ATOM 2421 N N . GLY A 1 300 ? 13.481 -3.892 -28.858 1.00 83.19 300 GLY A N 1
ATOM 2422 C CA . GLY A 1 300 ? 14.065 -4.797 -29.846 1.00 83.19 300 GLY A CA 1
ATOM 2423 C C . GLY A 1 300 ? 14.485 -4.063 -31.118 1.00 83.19 300 GLY A C 1
ATOM 2424 O O . GLY A 1 300 ? 15.647 -4.144 -31.504 1.00 83.19 300 GLY A O 1
ATOM 2425 N N . LEU A 1 301 ? 13.590 -3.256 -31.701 1.00 83.38 301 LEU A N 1
ATOM 2426 C CA . LEU A 1 301 ? 13.883 -2.418 -32.870 1.00 83.38 301 LEU A CA 1
ATOM 2427 C C . LEU A 1 301 ? 15.075 -1.487 -32.610 1.00 83.38 301 LEU A C 1
ATOM 2429 O O . LEU A 1 301 ? 15.959 -1.354 -33.453 1.00 83.38 301 LEU A O 1
ATOM 2433 N N . SER A 1 302 ? 15.118 -0.876 -31.425 1.00 79.12 302 SER A N 1
ATOM 2434 C CA . SER A 1 302 ? 16.208 0.021 -31.032 1.00 79.12 302 SER A CA 1
ATOM 2435 C C . SER A 1 302 ? 17.551 -0.711 -30.943 1.00 79.12 302 SER A C 1
ATOM 2437 O O . SER A 1 302 ? 18.555 -0.205 -31.439 1.00 79.12 302 SER A O 1
ATOM 2439 N N . VAL A 1 303 ? 17.572 -1.910 -30.347 1.00 82.12 303 VAL A N 1
ATOM 2440 C CA . VAL A 1 303 ? 18.772 -2.760 -30.250 1.00 82.12 303 VAL A CA 1
ATOM 2441 C C . VAL A 1 303 ? 19.228 -3.228 -31.634 1.00 82.12 303 VAL A C 1
ATOM 2443 O O . VAL A 1 303 ? 20.426 -3.224 -31.909 1.00 82.12 303 VAL A O 1
ATOM 2446 N N . THR A 1 304 ? 18.301 -3.574 -32.530 1.00 85.81 304 THR A N 1
ATOM 2447 C CA . THR A 1 304 ? 18.628 -3.960 -33.909 1.00 85.81 304 THR A CA 1
ATOM 2448 C C . THR A 1 304 ? 19.220 -2.795 -34.701 1.00 85.81 304 THR A C 1
ATOM 2450 O O . THR A 1 304 ? 20.270 -2.958 -35.318 1.00 85.81 304 THR A O 1
ATOM 2453 N N . LEU A 1 305 ? 18.599 -1.609 -34.656 1.00 82.56 305 LEU A N 1
ATOM 2454 C CA . LEU A 1 305 ? 19.120 -0.405 -35.319 1.00 82.56 305 LEU A CA 1
ATOM 2455 C C . LEU A 1 305 ? 20.525 -0.053 -34.821 1.00 82.56 305 LEU A C 1
ATOM 2457 O O . LEU A 1 305 ? 21.400 0.284 -35.617 1.00 82.56 305 LEU A O 1
ATOM 2461 N N . TYR A 1 306 ? 20.747 -0.185 -33.515 1.00 80.62 306 TYR A N 1
ATOM 2462 C CA . TYR A 1 306 ? 22.057 -0.010 -32.907 1.00 80.62 306 TYR A CA 1
ATOM 2463 C C . TYR A 1 306 ? 23.092 -1.006 -33.436 1.00 80.62 306 TYR A C 1
ATOM 2465 O O . TYR A 1 306 ? 24.169 -0.594 -33.865 1.00 80.62 306 TYR A O 1
ATOM 2473 N N . ALA A 1 307 ? 22.770 -2.301 -33.437 1.00 84.94 307 ALA A N 1
ATOM 2474 C CA . ALA A 1 307 ? 23.690 -3.325 -33.913 1.00 84.94 307 ALA A CA 1
ATOM 2475 C C . ALA A 1 307 ? 24.089 -3.067 -35.375 1.00 84.94 307 ALA A C 1
ATOM 2477 O O . ALA A 1 307 ? 25.270 -3.129 -35.713 1.00 84.94 307 ALA A O 1
ATOM 2478 N N . VAL A 1 308 ? 23.123 -2.691 -36.223 1.00 87.75 308 VAL A N 1
ATOM 2479 C CA . VAL A 1 308 ? 23.373 -2.331 -37.627 1.00 87.75 308 VAL A CA 1
ATOM 2480 C C . VAL A 1 308 ? 24.298 -1.117 -37.738 1.00 87.75 308 VAL A C 1
ATOM 2482 O O . VAL A 1 308 ? 25.251 -1.160 -38.515 1.00 87.75 308 VAL A O 1
ATOM 2485 N N . PHE A 1 309 ? 24.061 -0.060 -36.955 1.00 85.94 309 PHE A N 1
ATOM 2486 C CA . PHE A 1 309 ? 24.917 1.128 -36.929 1.00 85.94 309 PHE A CA 1
ATOM 2487 C C . PHE A 1 309 ? 26.362 0.789 -36.543 1.00 85.94 309 PHE A C 1
ATOM 2489 O O . PHE A 1 309 ? 27.286 1.107 -37.295 1.00 85.94 309 PHE A O 1
ATOM 2496 N N . SER A 1 310 ? 26.559 0.104 -35.413 1.00 85.56 310 SER A N 1
ATOM 2497 C CA . SER A 1 310 ? 27.891 -0.251 -34.918 1.00 85.56 310 SER A CA 1
ATOM 2498 C C . SER A 1 310 ? 28.647 -1.128 -35.913 1.00 85.56 310 SER A C 1
ATOM 2500 O O . SER A 1 310 ? 29.788 -0.819 -36.252 1.00 85.56 310 SER A O 1
ATOM 2502 N N . ILE A 1 311 ? 27.998 -2.171 -36.445 1.00 89.44 311 ILE A N 1
ATOM 2503 C CA . ILE A 1 311 ? 28.585 -3.053 -37.462 1.00 89.44 311 ILE A CA 1
ATOM 2504 C C . ILE A 1 311 ? 28.975 -2.236 -38.699 1.00 89.44 311 ILE A C 1
ATOM 2506 O O . ILE A 1 311 ? 30.111 -2.318 -39.161 1.00 89.44 311 ILE A O 1
ATOM 2510 N N . ARG A 1 312 ? 28.073 -1.400 -39.226 1.00 88.00 312 ARG A N 1
ATOM 2511 C CA . ARG A 1 312 ? 28.327 -0.642 -40.457 1.00 88.00 312 ARG A CA 1
ATOM 2512 C C . ARG A 1 312 ? 29.508 0.318 -40.324 1.00 88.00 312 ARG A C 1
ATOM 2514 O O . ARG A 1 312 ? 30.310 0.390 -41.256 1.00 88.00 312 ARG A O 1
ATOM 2521 N N . VAL A 1 313 ? 29.606 1.038 -39.204 1.00 86.88 313 VAL A N 1
ATOM 2522 C CA . VAL A 1 313 ? 30.697 1.991 -38.939 1.00 86.88 313 VAL A CA 1
ATOM 2523 C C . VAL A 1 313 ? 32.034 1.261 -38.804 1.00 86.88 313 VAL A C 1
ATOM 2525 O O . VAL A 1 313 ? 32.987 1.629 -39.484 1.00 86.88 313 VAL A O 1
ATOM 2528 N N . LEU A 1 314 ? 32.092 0.176 -38.026 1.00 87.81 314 LEU A N 1
ATOM 2529 C CA . LEU A 1 314 ? 33.320 -0.608 -37.837 1.00 87.81 314 LEU A CA 1
ATOM 2530 C C . LEU A 1 314 ? 33.822 -1.245 -39.130 1.00 87.81 314 LEU A C 1
ATOM 2532 O O . LEU A 1 314 ? 34.993 -1.100 -39.470 1.00 87.81 314 LEU A O 1
ATOM 2536 N N . PHE A 1 315 ? 32.943 -1.920 -39.876 1.00 88.94 315 PHE A N 1
ATOM 2537 C CA . PHE A 1 315 ? 33.331 -2.566 -41.131 1.00 88.94 315 PHE A CA 1
ATOM 2538 C C . PHE A 1 315 ? 33.823 -1.550 -42.161 1.00 88.94 315 PHE A C 1
ATOM 2540 O O . PHE A 1 315 ? 34.799 -1.807 -42.858 1.00 88.94 315 PHE A O 1
ATOM 2547 N N . ASN A 1 316 ? 33.176 -0.385 -42.247 1.00 87.75 316 ASN A N 1
ATOM 2548 C CA . ASN A 1 316 ? 33.592 0.677 -43.159 1.00 87.75 316 ASN A CA 1
ATOM 2549 C C . ASN A 1 316 ? 34.941 1.295 -42.752 1.00 87.75 316 ASN A C 1
ATOM 2551 O O . ASN A 1 316 ? 35.742 1.601 -43.629 1.00 87.75 316 ASN A O 1
ATOM 2555 N N . TYR A 1 317 ? 35.205 1.443 -41.451 1.00 86.38 317 TYR A N 1
ATOM 2556 C CA . TYR A 1 317 ? 36.477 1.949 -40.932 1.00 86.38 317 TYR A CA 1
ATOM 2557 C C . TYR A 1 317 ? 37.639 0.984 -41.216 1.00 86.38 317 TYR A C 1
ATOM 2559 O O . TYR A 1 317 ? 38.675 1.383 -41.747 1.00 86.38 317 TYR A O 1
ATOM 2567 N N . ILE A 1 318 ? 37.437 -0.309 -40.944 1.00 88.38 318 ILE A N 1
ATOM 2568 C CA . ILE A 1 318 ? 38.439 -1.356 -41.194 1.00 88.38 318 ILE A CA 1
ATOM 2569 C C . ILE A 1 318 ? 38.697 -1.512 -42.698 1.00 88.38 318 ILE A C 1
ATOM 2571 O O . ILE A 1 318 ? 39.849 -1.579 -43.118 1.00 88.38 318 ILE A O 1
ATOM 2575 N N . ALA A 1 319 ? 37.646 -1.506 -43.527 1.00 88.06 319 ALA A N 1
ATOM 2576 C CA . ALA A 1 319 ? 37.777 -1.628 -44.982 1.00 88.06 319 ALA A CA 1
ATOM 2577 C C . ALA A 1 319 ? 38.573 -0.478 -45.626 1.00 88.06 319 ALA A C 1
ATOM 2579 O O . ALA A 1 319 ? 39.120 -0.646 -46.712 1.00 88.06 319 ALA A O 1
ATOM 2580 N N . ARG A 1 320 ? 38.657 0.681 -44.962 1.00 85.94 320 ARG A N 1
ATOM 2581 C CA . ARG A 1 320 ? 39.451 1.840 -45.401 1.00 85.94 320 ARG A CA 1
ATOM 2582 C C . ARG A 1 320 ? 40.893 1.822 -44.885 1.00 85.94 320 ARG A C 1
ATOM 2584 O O . ARG A 1 320 ? 41.617 2.781 -45.125 1.00 85.94 320 ARG A O 1
ATOM 2591 N N . GLY A 1 321 ? 41.310 0.759 -44.194 1.00 83.19 321 GLY A N 1
ATOM 2592 C CA . GLY A 1 321 ? 42.659 0.634 -43.637 1.00 83.19 321 GLY A CA 1
ATOM 2593 C C . GLY A 1 321 ? 42.862 1.400 -42.329 1.00 83.19 321 GLY A C 1
ATOM 2594 O O . GLY A 1 321 ? 43.965 1.873 -42.070 1.00 83.19 321 GLY A O 1
ATOM 2595 N N . GLY A 1 322 ? 41.809 1.559 -41.520 1.00 82.00 322 GLY A N 1
ATOM 2596 C CA . GLY A 1 322 ? 41.896 2.233 -40.226 1.00 82.00 322 GLY A CA 1
ATOM 2597 C C . GLY A 1 322 ? 42.923 1.602 -39.276 1.00 82.00 322 GLY A C 1
ATOM 2598 O O . GLY A 1 322 ? 43.102 0.384 -39.239 1.00 82.00 322 GLY A O 1
ATOM 2599 N N . GLU A 1 323 ? 43.593 2.435 -38.479 1.00 86.44 323 GLU A N 1
ATOM 2600 C CA . GLU A 1 323 ? 44.590 1.980 -37.507 1.00 86.44 323 GLU A CA 1
ATOM 2601 C C . GLU A 1 323 ? 43.963 1.086 -36.421 1.00 86.44 323 GLU A C 1
ATOM 2603 O O . GLU A 1 323 ? 42.873 1.354 -35.896 1.00 86.44 323 GLU A O 1
ATOM 2608 N N . ALA A 1 324 ? 44.691 0.042 -36.012 1.00 79.12 324 ALA A N 1
ATOM 2609 C CA . ALA A 1 324 ? 44.231 -0.906 -34.994 1.00 79.12 324 ALA A CA 1
ATOM 2610 C C . ALA A 1 324 ? 43.939 -0.230 -33.636 1.00 79.12 324 ALA A C 1
ATOM 2612 O O . ALA A 1 324 ? 42.969 -0.586 -32.968 1.00 79.12 324 ALA A O 1
ATOM 2613 N N . SER A 1 325 ? 44.727 0.790 -33.265 1.00 81.25 325 SER A N 1
ATOM 2614 C CA . SER A 1 325 ? 44.541 1.578 -32.034 1.00 81.25 325 SER A CA 1
ATOM 2615 C C . SER A 1 325 ? 43.194 2.320 -32.019 1.00 81.25 325 SER A C 1
ATOM 2617 O O . SER A 1 325 ? 42.429 2.244 -31.056 1.00 81.25 325 SER A O 1
ATOM 2619 N N . ASN A 1 326 ? 42.845 2.960 -33.137 1.00 84.69 326 ASN A N 1
ATOM 2620 C CA . ASN A 1 326 ? 41.622 3.754 -33.273 1.00 84.69 326 ASN A CA 1
ATOM 2621 C C . ASN A 1 326 ? 40.364 2.888 -33.434 1.00 84.69 326 ASN A C 1
ATOM 2623 O O . ASN A 1 326 ? 39.264 3.327 -33.101 1.00 84.69 326 ASN A O 1
ATOM 2627 N N . THR A 1 327 ? 40.515 1.637 -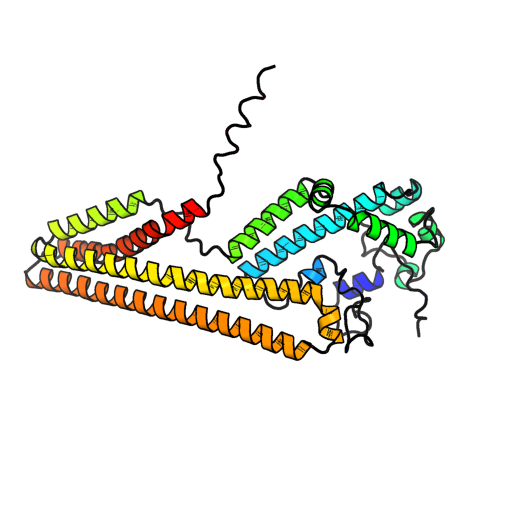33.875 1.00 85.25 327 THR A N 1
ATOM 2628 C CA . THR A 1 327 ? 39.401 0.691 -34.047 1.00 85.25 327 THR A CA 1
ATOM 2629 C C . THR A 1 327 ? 38.733 0.339 -32.711 1.00 85.25 327 THR A C 1
ATOM 2631 O O . THR A 1 327 ? 37.504 0.343 -32.613 1.00 85.25 327 THR A O 1
ATOM 2634 N N . LEU A 1 328 ? 39.518 0.092 -31.654 1.00 84.94 328 LEU A N 1
ATOM 2635 C CA . LEU A 1 328 ? 38.987 -0.199 -30.313 1.00 84.94 328 LEU A CA 1
ATOM 2636 C C . LEU A 1 328 ? 38.284 1.016 -29.698 1.00 84.94 328 LEU A C 1
ATOM 2638 O O . LEU A 1 328 ? 37.241 0.877 -29.054 1.00 84.94 328 LEU A O 1
ATOM 2642 N N . LEU A 1 329 ? 38.829 2.214 -29.927 1.00 86.75 329 LEU A N 1
ATOM 2643 C CA . LEU A 1 329 ? 38.219 3.455 -29.464 1.00 86.75 329 LEU A CA 1
ATOM 2644 C C . LEU A 1 329 ? 36.893 3.710 -30.195 1.00 86.75 329 LEU A C 1
ATOM 2646 O O . LEU A 1 329 ? 35.874 3.942 -29.550 1.00 86.75 329 LEU A O 1
ATOM 2650 N N . LEU A 1 330 ? 36.859 3.569 -31.521 1.00 85.12 330 LEU A N 1
ATOM 2651 C CA . LEU A 1 330 ? 35.634 3.714 -32.309 1.00 85.12 330 LEU A CA 1
ATOM 2652 C C . LEU A 1 330 ? 34.563 2.695 -31.890 1.00 85.12 330 LEU A C 1
ATOM 2654 O O . LEU A 1 330 ? 33.389 3.048 -31.766 1.00 85.12 330 LEU A O 1
ATOM 2658 N N . PHE A 1 331 ? 34.956 1.453 -31.592 1.00 86.94 331 PHE A N 1
ATOM 2659 C CA . PHE A 1 331 ? 34.048 0.442 -31.049 1.00 86.94 331 PHE A CA 1
ATOM 2660 C C . PHE A 1 331 ? 33.427 0.892 -29.723 1.00 86.94 331 PHE A C 1
ATOM 2662 O O . PHE A 1 331 ? 32.207 0.941 -29.592 1.00 86.94 331 PHE A O 1
ATOM 2669 N N . TYR A 1 332 ? 34.245 1.309 -28.756 1.00 87.25 332 TYR A N 1
ATOM 2670 C CA . TYR A 1 332 ? 33.751 1.771 -27.457 1.00 87.25 332 TYR A CA 1
ATOM 2671 C C . TYR A 1 332 ? 32.780 2.962 -27.577 1.00 87.25 332 TYR A C 1
ATOM 2673 O O . TYR A 1 332 ? 31.756 3.009 -26.890 1.00 87.25 332 TYR A O 1
ATOM 2681 N N . TRP A 1 333 ? 33.069 3.921 -28.460 1.00 86.94 333 TRP A N 1
ATOM 2682 C CA . TRP A 1 333 ? 32.249 5.126 -28.619 1.00 86.94 333 TRP A CA 1
ATOM 2683 C C . TRP A 1 333 ? 30.946 4.837 -29.366 1.00 86.94 333 TRP A C 1
ATOM 2685 O O . TRP A 1 333 ? 29.889 5.316 -28.953 1.00 86.94 333 TRP A O 1
ATOM 2695 N N . THR A 1 334 ? 30.992 3.998 -30.404 1.00 84.62 334 THR A N 1
ATOM 2696 C CA . THR A 1 334 ? 29.788 3.557 -31.124 1.00 84.62 334 THR A CA 1
ATOM 2697 C C . THR A 1 334 ? 28.872 2.709 -30.243 1.00 84.62 334 THR A C 1
ATOM 2699 O O . THR A 1 334 ? 27.656 2.853 -30.357 1.00 84.62 334 THR A O 1
ATOM 2702 N N . LEU A 1 335 ? 29.419 1.899 -29.322 1.00 82.94 335 LEU A N 1
ATOM 2703 C CA . LEU A 1 335 ? 28.620 1.127 -28.365 1.00 82.94 335 LEU A CA 1
ATOM 2704 C C . LEU A 1 335 ? 27.941 1.993 -27.284 1.00 82.94 335 LEU A C 1
ATOM 2706 O O . LEU A 1 335 ? 26.835 1.695 -26.831 1.00 82.94 335 LEU A O 1
ATOM 2710 N N . ASN A 1 336 ? 28.587 3.080 -26.858 1.00 82.38 336 ASN A N 1
ATOM 2711 C CA . ASN A 1 336 ? 28.061 3.951 -25.800 1.00 82.38 336 ASN A CA 1
ATOM 2712 C C . ASN A 1 336 ? 26.972 4.919 -26.271 1.00 82.38 336 ASN A C 1
ATOM 2714 O O . ASN A 1 336 ? 26.080 5.280 -25.498 1.00 82.38 336 ASN A O 1
ATOM 2718 N N . LEU A 1 337 ? 27.036 5.344 -27.530 1.00 77.81 337 LEU A N 1
ATOM 2719 C CA . LEU A 1 337 ? 26.141 6.341 -28.114 1.00 77.81 337 LEU A CA 1
ATOM 2720 C C . LEU A 1 337 ? 24.631 6.040 -27.922 1.00 77.81 337 LEU A C 1
ATOM 2722 O O . LEU A 1 337 ? 23.912 6.924 -27.445 1.00 77.81 337 LEU A O 1
ATOM 2726 N N . PRO A 1 338 ? 24.111 4.821 -28.180 1.00 72.44 338 PRO A N 1
ATOM 2727 C CA . PRO A 1 338 ? 22.689 4.513 -27.964 1.00 72.44 338 PRO A CA 1
ATOM 2728 C C . PRO A 1 338 ? 22.285 4.436 -26.488 1.00 72.44 338 PRO A C 1
ATOM 2730 O O . PRO A 1 338 ? 21.163 4.806 -26.150 1.00 72.44 338 PRO A O 1
ATOM 2733 N N . VAL A 1 339 ? 23.171 3.966 -25.601 1.00 75.44 339 VAL A N 1
ATOM 2734 C CA . VAL A 1 339 ? 22.892 3.846 -24.161 1.00 75.44 339 VAL A CA 1
ATOM 2735 C C . VAL A 1 339 ? 22.677 5.241 -23.582 1.00 75.44 339 VAL A C 1
ATOM 2737 O O . VAL A 1 339 ? 21.725 5.482 -22.837 1.00 75.44 339 VAL A O 1
ATOM 2740 N N . LEU A 1 340 ? 23.521 6.188 -23.996 1.00 77.00 340 LEU A N 1
ATOM 2741 C CA . LEU A 1 340 ? 23.413 7.596 -23.626 1.00 77.00 340 LEU A CA 1
ATOM 2742 C C . LEU A 1 340 ? 22.159 8.247 -24.211 1.00 77.00 340 LEU A C 1
ATOM 2744 O O . LEU A 1 340 ? 21.483 9.005 -23.513 1.00 77.00 340 LEU A O 1
ATOM 2748 N N . ALA A 1 341 ? 21.816 7.931 -25.459 1.00 72.31 341 ALA A N 1
ATOM 2749 C CA . ALA A 1 341 ? 20.621 8.462 -26.093 1.00 72.31 341 ALA A CA 1
ATOM 2750 C C . ALA A 1 341 ? 19.334 7.933 -25.420 1.00 72.31 341 ALA A C 1
ATOM 2752 O O . ALA A 1 341 ? 18.480 8.736 -25.042 1.00 72.31 341 ALA A O 1
ATOM 2753 N N . GLN A 1 342 ? 19.211 6.621 -25.169 1.00 72.06 342 GLN A N 1
ATOM 2754 C CA . GLN A 1 342 ? 18.086 6.024 -24.422 1.00 72.06 342 GLN A CA 1
ATOM 2755 C C . GLN A 1 342 ? 17.908 6.680 -23.050 1.00 72.06 342 GLN A C 1
ATOM 2757 O O . GLN A 1 342 ? 16.796 7.048 -22.665 1.00 72.06 342 GLN A O 1
ATOM 2762 N N . ALA A 1 343 ? 19.011 6.868 -22.325 1.00 73.25 343 ALA A N 1
ATOM 2763 C CA . ALA A 1 343 ? 18.987 7.492 -21.011 1.00 73.25 343 ALA A CA 1
ATOM 2764 C C . ALA A 1 343 ? 18.558 8.971 -21.064 1.00 73.25 343 ALA A C 1
ATOM 2766 O O . ALA A 1 343 ? 17.797 9.424 -20.205 1.00 73.25 343 ALA A O 1
ATOM 2767 N N . LEU A 1 344 ? 19.004 9.722 -22.078 1.00 73.62 344 LEU A N 1
ATOM 2768 C CA . LEU A 1 344 ? 18.661 11.132 -22.247 1.00 73.62 344 LEU A CA 1
ATOM 2769 C C . LEU A 1 344 ? 17.172 11.338 -22.564 1.00 73.62 344 LEU A C 1
ATOM 2771 O O . LEU A 1 344 ? 16.521 12.160 -21.913 1.00 73.62 344 LEU A O 1
ATOM 2775 N N . PHE A 1 345 ? 16.629 10.599 -23.536 1.00 67.69 345 PHE A N 1
ATOM 2776 C CA . PHE A 1 345 ? 15.220 10.722 -23.930 1.00 67.69 345 PHE A CA 1
ATOM 2777 C C . PHE A 1 345 ? 14.282 10.237 -22.822 1.00 67.69 345 PHE A C 1
ATOM 2779 O O . PHE A 1 345 ? 13.356 10.960 -22.448 1.00 67.69 345 PHE A O 1
ATOM 2786 N N . GLY A 1 346 ? 14.616 9.115 -22.175 1.00 66.56 346 GLY A N 1
ATOM 2787 C CA . GLY A 1 346 ? 13.878 8.635 -21.009 1.00 66.56 346 GLY A CA 1
ATOM 2788 C C . GLY A 1 346 ? 13.838 9.645 -19.855 1.00 66.56 346 GLY A C 1
ATOM 2789 O O . GLY A 1 346 ? 12.878 9.661 -19.084 1.00 66.56 346 GLY A O 1
ATOM 2790 N N . TRP A 1 347 ? 14.841 10.522 -19.731 1.00 66.44 347 TRP A N 1
ATOM 2791 C CA . TRP A 1 347 ? 14.848 11.593 -18.734 1.00 66.44 347 TRP A CA 1
ATOM 2792 C C . TRP A 1 347 ? 14.029 12.825 -19.158 1.00 66.44 347 TRP A C 1
ATOM 2794 O O . TRP A 1 347 ? 13.253 13.350 -18.352 1.00 66.44 347 TRP A O 1
ATOM 2804 N N . LEU A 1 348 ? 14.179 13.282 -20.408 1.00 64.38 348 LEU A N 1
ATOM 2805 C CA . LEU A 1 348 ? 13.527 14.487 -20.948 1.00 64.38 348 LEU A CA 1
ATOM 2806 C C . LEU A 1 348 ? 11.997 14.445 -20.830 1.00 64.38 348 LEU A C 1
ATOM 2808 O O . LEU A 1 348 ? 11.379 15.450 -20.482 1.00 64.38 348 LEU A O 1
ATOM 2812 N N . GLU A 1 349 ? 11.384 13.286 -21.044 1.00 59.97 349 GLU A N 1
ATOM 2813 C CA . GLU A 1 349 ? 9.923 13.143 -21.015 1.00 59.97 349 GLU A CA 1
ATOM 2814 C C . GLU A 1 349 ? 9.354 12.828 -19.628 1.00 59.97 349 GLU A C 1
ATOM 2816 O O . GLU A 1 349 ? 8.187 13.117 -19.347 1.00 59.97 349 GLU A O 1
ATOM 2821 N N . ARG A 1 350 ? 10.172 12.310 -18.704 1.00 58.38 350 ARG A N 1
ATOM 2822 C CA . ARG A 1 350 ? 9.771 12.126 -17.297 1.00 58.38 350 ARG A CA 1
ATOM 2823 C C . ARG A 1 350 ? 9.774 13.443 -16.511 1.00 58.38 350 ARG A C 1
ATOM 2825 O O . ARG A 1 350 ? 9.121 13.536 -15.471 1.00 58.38 350 ARG A O 1
ATOM 2832 N N . TYR A 1 351 ? 10.448 14.478 -17.015 1.00 48.41 351 TYR A N 1
ATOM 2833 C CA . TYR A 1 351 ? 10.512 15.818 -16.420 1.00 48.41 351 TYR A CA 1
ATOM 2834 C C . TYR A 1 351 ? 9.141 16.509 -16.221 1.00 48.41 351 TYR A C 1
ATOM 2836 O O . TYR A 1 351 ? 8.870 16.951 -15.100 1.00 48.41 351 TYR A O 1
ATOM 2844 N N . PRO A 1 352 ? 8.225 16.575 -17.213 1.00 49.88 352 PRO A N 1
ATOM 2845 C CA . PRO A 1 352 ? 6.895 17.162 -17.007 1.00 49.88 352 PRO A CA 1
ATOM 2846 C C . PRO A 1 352 ? 6.039 16.396 -15.982 1.00 49.88 352 PRO A C 1
ATOM 2848 O O . PRO A 1 352 ? 5.305 17.014 -15.212 1.00 49.88 352 PRO A O 1
ATOM 2851 N N . ILE A 1 353 ? 6.172 15.066 -15.894 1.00 48.44 353 ILE A N 1
ATOM 2852 C CA . ILE A 1 353 ? 5.476 14.253 -14.879 1.00 48.44 353 ILE A CA 1
ATOM 2853 C C . ILE A 1 353 ? 6.029 14.542 -13.477 1.00 48.44 353 ILE A C 1
ATOM 2855 O O . ILE A 1 353 ? 5.254 14.659 -12.530 1.00 48.44 353 ILE A O 1
ATOM 2859 N N . MET A 1 354 ? 7.346 14.719 -13.334 1.00 47.59 354 MET A N 1
ATOM 2860 C CA . MET A 1 354 ? 7.966 15.137 -12.071 1.00 47.59 354 MET A CA 1
ATOM 2861 C C . MET A 1 354 ? 7.513 16.539 -11.639 1.00 47.59 354 MET A C 1
ATOM 2863 O O . MET A 1 354 ? 7.252 16.753 -10.456 1.00 47.59 354 MET A O 1
ATOM 2867 N N . ARG A 1 355 ? 7.350 17.472 -12.587 1.00 36.94 355 ARG A N 1
ATOM 2868 C CA . ARG A 1 355 ? 6.853 18.832 -12.316 1.00 36.94 355 ARG A CA 1
ATOM 2869 C C . ARG A 1 355 ? 5.398 18.843 -11.837 1.00 36.94 355 ARG A C 1
ATOM 2871 O O . ARG A 1 355 ? 5.083 19.602 -10.930 1.00 36.94 355 ARG A O 1
ATOM 2878 N N . ASN A 1 356 ? 4.551 17.965 -12.379 1.00 36.44 356 ASN A N 1
ATOM 2879 C CA . ASN A 1 356 ? 3.142 17.855 -11.980 1.00 36.44 356 ASN A CA 1
ATOM 2880 C C . ASN A 1 356 ? 2.911 16.949 -10.751 1.00 36.44 356 ASN A C 1
ATOM 2882 O O . ASN A 1 356 ? 1.837 16.996 -10.157 1.00 36.44 356 ASN A O 1
ATOM 2886 N N . ARG A 1 357 ? 3.890 16.113 -10.361 1.00 38.25 357 ARG A N 1
ATOM 2887 C CA . ARG A 1 357 ? 3.818 15.214 -9.187 1.00 38.25 357 ARG A CA 1
ATOM 2888 C C . ARG A 1 357 ? 4.589 15.702 -7.966 1.00 38.25 357 ARG A C 1
ATOM 2890 O O . ARG A 1 357 ? 4.389 15.146 -6.887 1.00 38.25 357 ARG A O 1
ATOM 2897 N N . ALA A 1 358 ? 5.450 16.709 -8.096 1.00 29.75 358 ALA A N 1
ATOM 2898 C CA . ALA A 1 358 ? 5.928 17.448 -6.941 1.00 29.75 358 ALA A CA 1
ATOM 2899 C C . ALA A 1 358 ? 4.719 18.196 -6.352 1.00 29.75 358 ALA A C 1
ATOM 2901 O O . ALA A 1 358 ? 4.223 19.125 -6.991 1.00 29.75 358 ALA A O 1
ATOM 2902 N N . PRO A 1 359 ? 4.217 17.837 -5.152 1.00 35.78 359 PRO A N 1
ATOM 2903 C CA . PRO A 1 359 ? 3.361 18.769 -4.433 1.00 35.78 359 PRO A CA 1
ATOM 2904 C C . PRO A 1 359 ? 4.166 20.059 -4.294 1.00 35.78 359 PRO A C 1
ATOM 2906 O O . PRO A 1 359 ? 5.384 19.968 -4.133 1.00 35.78 359 PRO A O 1
ATOM 2909 N N . CYS A 1 360 ? 3.512 21.218 -4.346 1.00 32.97 360 CYS A N 1
ATOM 2910 C CA . CYS A 1 360 ? 4.074 22.530 -4.035 1.00 32.97 360 CYS A CA 1
ATOM 2911 C C . CYS A 1 360 ? 4.931 22.499 -2.750 1.00 32.97 360 CYS A C 1
ATOM 2913 O O . CYS A 1 360 ? 4.493 22.889 -1.676 1.00 32.97 360 CYS A O 1
ATOM 2915 N N . ALA A 1 361 ? 6.181 22.045 -2.841 1.00 31.94 361 ALA A N 1
ATOM 2916 C CA . ALA A 1 361 ? 7.118 21.951 -1.728 1.00 31.94 361 ALA A CA 1
ATOM 2917 C C . ALA A 1 361 ? 7.720 23.327 -1.404 1.00 31.94 361 ALA A C 1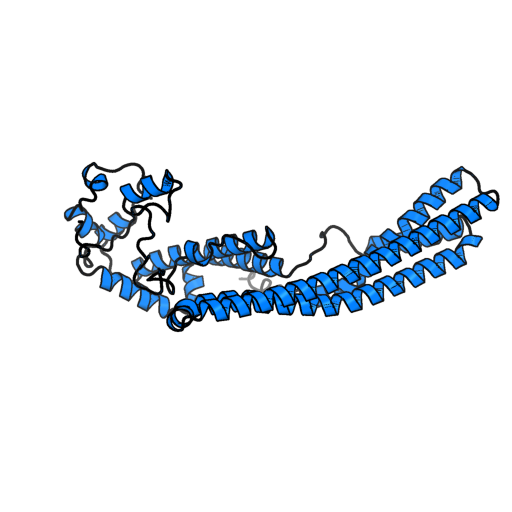
ATOM 2919 O O . ALA A 1 361 ? 8.479 23.468 -0.448 1.00 31.94 361 ALA A O 1
ATOM 2920 N N . CYS A 1 362 ? 7.344 24.353 -2.176 1.00 29.70 362 CYS A N 1
ATOM 2921 C CA . CYS A 1 362 ? 7.726 25.740 -1.954 1.00 29.70 362 CYS A CA 1
ATOM 2922 C C . CYS A 1 362 ? 6.680 26.584 -1.212 1.00 29.70 362 CYS A C 1
ATOM 2924 O O . CYS A 1 362 ? 7.043 27.677 -0.791 1.00 29.70 362 CYS A O 1
ATOM 2926 N N . SER A 1 363 ? 5.443 26.125 -0.955 1.00 30.55 363 SER A N 1
ATOM 2927 C CA . SER A 1 363 ? 4.477 26.983 -0.233 1.00 30.55 363 SER A CA 1
ATOM 2928 C C . SER A 1 363 ? 4.680 27.027 1.287 1.00 30.55 363 SER A C 1
ATOM 2930 O O . SER A 1 363 ? 4.061 27.848 1.950 1.00 30.55 363 SER A O 1
ATOM 2932 N N . ASN A 1 364 ? 5.568 26.196 1.854 1.00 31.30 364 ASN A N 1
ATOM 2933 C CA . ASN A 1 364 ? 5.773 26.126 3.308 1.00 31.30 364 ASN A CA 1
ATOM 2934 C C . ASN A 1 364 ? 7.151 26.629 3.785 1.00 31.30 364 ASN A C 1
ATOM 2936 O O . ASN A 1 364 ? 7.522 26.435 4.942 1.00 31.30 364 ASN A O 1
ATOM 2940 N N . ARG A 1 365 ? 7.932 27.285 2.909 1.00 32.25 365 ARG A N 1
ATOM 2941 C CA . ARG A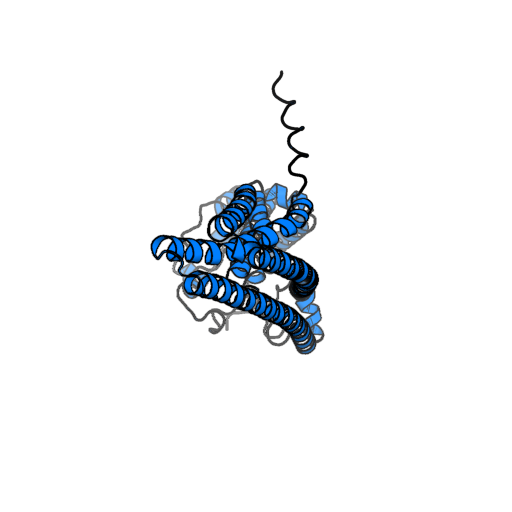 1 365 ? 9.176 27.980 3.311 1.00 32.25 365 ARG A CA 1
ATOM 2942 C C . ARG A 1 365 ? 8.965 29.441 3.714 1.00 32.25 365 ARG A C 1
ATOM 2944 O O . ARG A 1 365 ? 9.833 29.983 4.389 1.00 32.25 365 ARG A O 1
ATOM 2951 N N . SER A 1 366 ? 7.830 30.060 3.383 1.00 33.78 366 SER A N 1
ATOM 2952 C CA . SER A 1 366 ? 7.523 31.438 3.801 1.00 33.78 366 SER A CA 1
ATOM 2953 C C . SER A 1 366 ? 6.970 31.542 5.230 1.00 33.78 366 SER A C 1
ATOM 2955 O O . SER A 1 366 ? 7.104 32.594 5.844 1.00 33.78 366 SER A O 1
ATOM 2957 N N . ALA A 1 367 ? 6.437 30.461 5.814 1.00 34.25 367 ALA A N 1
ATOM 2958 C CA . ALA A 1 367 ? 5.823 30.493 7.150 1.00 34.25 367 ALA A CA 1
ATOM 2959 C C . ALA A 1 367 ? 6.802 30.285 8.329 1.00 34.25 367 ALA A C 1
ATOM 2961 O O . ALA A 1 367 ? 6.419 30.442 9.484 1.00 34.25 367 ALA A O 1
ATOM 2962 N N . ARG A 1 368 ? 8.075 29.942 8.072 1.00 37.75 368 ARG A N 1
ATOM 2963 C CA . ARG A 1 368 ? 9.089 29.691 9.123 1.00 37.75 368 ARG A CA 1
ATOM 2964 C C . ARG A 1 368 ? 10.059 30.849 9.382 1.00 37.75 368 ARG A C 1
ATOM 2966 O O . ARG A 1 368 ? 10.984 30.678 10.167 1.00 37.75 368 ARG A O 1
ATOM 2973 N N . ARG A 1 369 ? 9.864 32.020 8.760 1.00 38.41 369 ARG A N 1
ATOM 2974 C CA . ARG A 1 369 ? 10.773 33.175 8.920 1.00 38.41 369 ARG A CA 1
ATOM 2975 C C . ARG A 1 369 ? 10.263 34.308 9.820 1.00 38.41 369 ARG A C 1
ATOM 2977 O O . ARG A 1 369 ? 10.986 35.276 9.990 1.00 38.41 369 ARG A O 1
ATOM 2984 N N . THR A 1 370 ? 9.086 34.183 10.437 1.00 42.34 370 THR A N 1
ATOM 2985 C CA . THR A 1 370 ? 8.472 35.264 11.246 1.00 42.34 370 THR A CA 1
ATOM 2986 C C . THR A 1 370 ? 8.254 34.950 12.730 1.00 42.34 370 THR A C 1
ATOM 2988 O O . THR A 1 370 ? 7.585 35.713 13.415 1.00 42.34 370 THR A O 1
ATOM 2991 N N . ARG A 1 371 ? 8.851 33.889 13.288 1.00 40.97 371 ARG A N 1
ATOM 2992 C CA . ARG A 1 371 ? 8.883 33.677 14.752 1.00 40.97 371 ARG A CA 1
ATOM 2993 C C . ARG A 1 371 ? 10.293 33.414 15.257 1.00 40.97 371 ARG A C 1
ATOM 2995 O O . ARG A 1 371 ? 10.589 32.319 15.705 1.00 40.97 371 ARG A O 1
ATOM 3002 N N . LEU A 1 372 ? 11.153 34.417 15.125 1.00 41.66 372 LEU A N 1
ATOM 3003 C CA . LEU A 1 372 ? 12.409 34.550 15.870 1.00 41.66 372 LEU A CA 1
ATOM 3004 C C . LEU A 1 372 ? 12.772 36.045 15.974 1.00 41.66 372 LEU A C 1
ATOM 3006 O O . LEU A 1 372 ? 13.873 36.425 15.617 1.00 41.66 372 LEU A O 1
ATOM 3010 N N . VAL A 1 373 ? 11.831 36.897 16.399 1.00 39.91 373 VAL A N 1
ATOM 3011 C CA . VAL A 1 373 ? 12.116 38.199 17.039 1.00 39.91 373 VAL A CA 1
ATOM 3012 C C . VAL A 1 373 ? 10.908 38.576 17.905 1.00 39.91 373 VAL A C 1
ATOM 3014 O O . VAL A 1 373 ? 9.935 39.138 17.401 1.00 39.91 373 VAL A O 1
ATOM 3017 N N . LYS A 1 374 ? 10.959 38.198 19.181 1.00 37.81 374 LYS A N 1
ATOM 3018 C CA . LYS A 1 374 ? 10.635 38.991 20.379 1.00 37.81 374 LYS A CA 1
ATOM 3019 C C . LYS A 1 374 ? 10.583 38.065 21.580 1.00 37.81 374 LYS A C 1
ATOM 3021 O O . LYS A 1 374 ? 9.843 37.060 21.498 1.00 37.81 374 LYS A O 1
#

pLDDT: mean 75.24, std 16.0, range [22.7, 97.19]

Radius of gyration: 32.07 Å; Cα contacts (8 Å, |Δi|>4): 235; chains: 1; bounding box: 72×68×88 Å

Mean predicted aligned error: 14.73 Å